Protein AF-A0A7S1RB64-F1 (afdb_monomer_lite)

Secondary structure (DSSP, 8-state):
--S----------SEETTTHHHHHHHTT----HHHHHHHHHHHHHHHHHHHHTTEE-S--SGGGEEES-SS--SS--EEE--GGG-EETTS---S-S-TTTS-HHHHHH----HHHHHHHHHHHHHHHHHSS-TTTTT--SHHHHHHHHHH------SS-HHHHHHHHHHT-SSTTTSPPHHHHHTSHHHHHTS-S-----HHHHHHHHGGGGS-HHHHHHHHHHHHHS-GGG-HHHHHHHHHH-SS-SSEEEHHHHHHHHTTTS-HHHHHHHHHHHTTTTSEEEHHHHHHHHHTT-TTTHHHHHHHHHHHH-TT--SSB-HHHHHHHHTSHHHHHHH-S--HHHHHHHH-TTSSS-B-HHHHHHHHTT---TT--SS-SSSHHHHHHHHSTT--TT-EEEEEETTTTEEEEEEEEEEETTTTEEEETTSTT-EEETTHHHHSEE-----THHHHTTT--TT---------------

pLDDT: mean 72.36, std 19.31, range [27.36, 98.5]

Organism: Alexandrium catenella (NCBI:txid2925)

InterPro domains:
  IPR000719 Protein kinase domain [PF00069] (3-190)
  IPR000719 Protein kinase domain [PS50011] (1-190)
  IPR000719 Protein kinase domain [SM00220] (1-190)
  IPR002048 EF-hand domain [PS50222] (232-267)
  IPR002048 EF-hand domain [SM00054] (236-264)
  IPR002048 EF-hand domain [SM00054] (304-332)
  IPR002048 EF-hand domain [SM00054] (342-370)
  IPR008271 Serine/threonine-protein kinase, active site [PS00108] (55-67)
  IPR011009 Protein kinase-like domain superfamily [SSF56112] (4-198)
  IPR011992 EF-hand domain pair [SSF47473] (233-368)
  IPR018247 EF-Hand 1, calcium-binding site [PS00018] (245-257)
  IPR050205 Calcium-dependent Serine/Threonine Protein Kinases [PTHR24349] (4-327)

Foldseek 3Di:
DVPDDDDDDQDADQAWQLCLVVLLVVVVHDDDLLLLLLALLLVLVQLVVQVVVQKAQQADARNQKGFRDNPCSVRTDIDGHDSVQMDGQPDQHALDYDQLLAALCCVVPVDDDSLSSLQSSLQRSVCSQPVDRQQPPPDDDSVSSNCCLQPPDGDLPGHDPQNSVLSSLSSDNDSVSRDHSVVSCVGCSNVVSVVPDPPPPVLLLVLLLVPVPWDLQLLLLLLLLLVPDPCVVVVVLVVVVPLQPVVPPQKHFLVSLCVSCPVVDDPVSSVSVQCSQVPPPRMGGNSSSRSSVCVSPVVCVLVSLVVSQCVLPVPNPQWHALVSLVVSCPRPSNCVRPPPDRSQVVLCQLCVVPPRIHHSVSSVCVRVVDDPPPPPDDDPPPPLVVLVVVVVPADFFAWKWFQDPVVRDTDIWTWHDADSVQSWTDTPVHPPDTQHDCNCVPTIGHPPPPCCVVCVVPDDPPPPDDDDDDDDDDDDD

Structure (mmCIF, N/CA/C/O backbone):
data_AF-A0A7S1RB64-F1
#
_entry.id   AF-A0A7S1RB64-F1
#
loop_
_atom_site.group_PDB
_atom_site.id
_atom_site.type_symbol
_atom_site.label_atom_id
_atom_site.label_alt_id
_atom_site.label_comp_id
_atom_site.label_asym_id
_atom_site.label_entity_id
_atom_site.label_seq_id
_atom_site.pdbx_PDB_ins_code
_atom_site.Cartn_x
_atom_site.Cartn_y
_atom_site.Cartn_z
_atom_site.occupancy
_atom_site.B_iso_or_equiv
_atom_site.auth_seq_id
_atom_site.auth_comp_id
_atom_site.auth_asym_id
_atom_site.auth_atom_id
_atom_site.pdbx_PDB_model_num
ATOM 1 N N . ASP A 1 1 ? -18.922 18.097 -12.852 1.00 73.56 1 ASP A N 1
ATOM 2 C CA . ASP A 1 1 ? -19.279 18.806 -14.107 1.00 73.56 1 ASP A CA 1
ATOM 3 C C . ASP A 1 1 ? -19.376 17.766 -15.233 1.00 73.56 1 ASP A C 1
ATOM 5 O O . ASP A 1 1 ? -19.270 16.587 -14.923 1.00 73.56 1 ASP A O 1
ATOM 9 N N . MET A 1 2 ? -19.643 18.146 -16.491 1.00 83.44 2 MET A N 1
ATOM 10 C CA . MET A 1 2 ? -19.752 17.189 -17.617 1.00 83.44 2 MET A CA 1
ATOM 11 C C . MET A 1 2 ? -18.430 16.954 -18.371 1.00 83.44 2 MET A C 1
ATOM 13 O O . MET A 1 2 ? -18.419 16.225 -19.357 1.00 83.44 2 MET A O 1
ATOM 17 N N . THR A 1 3 ? -17.330 17.592 -17.962 1.00 92.38 3 THR A N 1
ATOM 18 C CA . THR A 1 3 ? -16.048 17.557 -18.693 1.00 92.38 3 THR A CA 1
ATOM 19 C C . THR A 1 3 ? -14.983 16.711 -18.012 1.00 92.38 3 THR A C 1
ATOM 21 O O . THR A 1 3 ? -13.950 16.452 -18.621 1.00 92.38 3 THR A O 1
ATOM 24 N N . ASN A 1 4 ? -15.211 16.295 -16.767 1.00 90.31 4 ASN A N 1
ATOM 25 C CA . ASN A 1 4 ? -14.244 15.547 -15.979 1.00 90.31 4 ASN A CA 1
ATOM 26 C C . ASN A 1 4 ? -14.760 14.147 -15.639 1.00 90.31 4 ASN A C 1
ATOM 28 O O . ASN A 1 4 ? -15.948 13.944 -15.382 1.00 90.31 4 ASN A O 1
ATOM 32 N N . ILE A 1 5 ? -13.833 13.192 -15.600 1.00 89.75 5 ILE A N 1
ATOM 33 C CA . ILE A 1 5 ? -14.056 11.866 -15.027 1.00 89.75 5 ILE A CA 1
ATOM 34 C C . ILE A 1 5 ? -13.531 11.908 -13.594 1.00 89.75 5 ILE A C 1
ATOM 36 O O . ILE A 1 5 ? -12.399 12.323 -13.357 1.00 89.75 5 ILE A O 1
ATOM 40 N N . TYR A 1 6 ? -14.360 11.483 -12.644 1.00 87.75 6 TYR A N 1
ATOM 41 C CA . TYR A 1 6 ? -13.990 11.387 -11.236 1.00 87.75 6 TYR A CA 1
ATOM 42 C C . TYR A 1 6 ? -13.876 9.914 -10.871 1.00 87.75 6 TYR A C 1
ATOM 44 O O . TYR A 1 6 ? -14.859 9.178 -10.935 1.00 87.75 6 TYR A O 1
ATOM 52 N N . VAL A 1 7 ? -12.673 9.495 -10.493 1.00 83.81 7 VAL A N 1
ATOM 53 C CA . VAL A 1 7 ? -12.409 8.150 -9.983 1.00 83.81 7 VAL A CA 1
ATOM 54 C C . VAL A 1 7 ? -12.355 8.256 -8.461 1.00 83.81 7 VAL A C 1
ATOM 56 O O . VAL A 1 7 ? -11.484 8.931 -7.919 1.00 83.81 7 VAL A O 1
ATOM 59 N N . VAL A 1 8 ? -13.334 7.662 -7.776 1.00 86.31 8 VAL A N 1
ATOM 60 C CA . VAL A 1 8 ? -13.423 7.672 -6.308 1.00 86.31 8 VAL A CA 1
ATOM 61 C C . VAL A 1 8 ? -12.787 6.391 -5.784 1.00 86.31 8 VAL A C 1
ATOM 63 O O . VAL A 1 8 ? -13.225 5.299 -6.136 1.00 86.31 8 VAL A O 1
ATOM 66 N N . GLN A 1 9 ? -11.745 6.536 -4.971 1.00 76.75 9 GLN A N 1
ATOM 67 C CA . GLN A 1 9 ? -10.945 5.439 -4.430 1.00 76.75 9 GLN A CA 1
ATOM 68 C C . GLN A 1 9 ? -10.737 5.617 -2.929 1.00 76.75 9 GLN A C 1
ATOM 70 O O . GLN A 1 9 ? -10.956 6.698 -2.375 1.00 76.75 9 GLN A O 1
ATOM 75 N N . GLU A 1 10 ? -10.308 4.538 -2.286 1.00 79.50 10 GLU A N 1
ATOM 76 C CA . GLU A 1 10 ? -9.874 4.555 -0.897 1.00 79.50 10 GLU A CA 1
ATOM 77 C C . GLU A 1 10 ? -8.643 5.468 -0.721 1.00 79.50 10 GLU A C 1
ATOM 79 O O . GLU A 1 10 ? -7.725 5.431 -1.546 1.00 79.50 10 GLU A O 1
ATOM 84 N N . PRO A 1 11 ? -8.604 6.321 0.318 1.00 78.31 11 PRO A N 1
ATOM 85 C CA . PRO A 1 11 ? -7.446 7.161 0.583 1.00 78.31 11 PRO A CA 1
ATOM 86 C C . PRO A 1 11 ? -6.349 6.392 1.335 1.00 78.31 11 PRO A C 1
ATOM 88 O O . PRO A 1 11 ? -6.591 5.832 2.400 1.00 78.31 11 PRO A O 1
ATOM 91 N N . TYR A 1 12 ? -5.112 6.458 0.836 1.00 80.31 12 TYR A N 1
ATOM 92 C CA . TYR A 1 12 ? -3.930 5.899 1.504 1.00 80.31 12 TYR A CA 1
ATOM 93 C C . TYR A 1 12 ? -3.059 7.018 2.086 1.00 80.31 12 TYR A C 1
ATOM 95 O O . TYR A 1 12 ? -2.577 7.893 1.362 1.00 80.31 12 TYR A O 1
ATOM 103 N N . PHE A 1 13 ? -2.863 7.017 3.406 1.00 77.69 13 PHE A N 1
ATOM 104 C CA . PHE A 1 13 ? -2.265 8.152 4.125 1.00 77.69 13 PHE A CA 1
ATOM 105 C C . PHE A 1 13 ? -0.775 7.981 4.444 1.00 77.69 13 PHE A C 1
ATOM 107 O O . PHE A 1 13 ? -0.118 8.953 4.823 1.00 77.69 13 PHE A O 1
ATOM 114 N N . GLY A 1 14 ? -0.221 6.776 4.277 1.00 75.38 14 GLY A N 1
ATOM 115 C CA . GLY A 1 14 ? 1.191 6.475 4.535 1.00 75.38 14 GLY A CA 1
ATOM 116 C C . GLY A 1 14 ? 2.158 7.093 3.521 1.00 75.38 14 GLY A C 1
ATOM 117 O O . GLY A 1 14 ? 3.355 7.209 3.793 1.00 75.38 14 GLY A O 1
ATOM 118 N N . GLY A 1 15 ? 1.641 7.583 2.391 1.00 87.50 15 GLY A N 1
ATOM 119 C CA . GLY A 1 15 ? 2.415 8.002 1.220 1.00 87.50 15 GLY A CA 1
ATOM 120 C C . GLY A 1 15 ? 2.948 6.809 0.429 1.00 87.50 15 GLY A C 1
ATOM 121 O O . GLY A 1 15 ? 2.570 5.678 0.698 1.00 87.50 15 GLY A O 1
ATOM 122 N N . ASP A 1 16 ? 3.802 7.065 -0.550 1.00 93.56 16 ASP A N 1
ATOM 123 C CA . ASP A 1 16 ? 4.340 6.039 -1.449 1.00 93.56 16 ASP A CA 1
ATOM 124 C C . ASP A 1 16 ? 5.645 5.393 -0.943 1.00 93.56 16 ASP A C 1
ATOM 126 O O . ASP A 1 16 ? 6.262 5.841 0.037 1.00 93.56 16 ASP A O 1
ATOM 130 N N . LEU A 1 17 ? 6.104 4.359 -1.655 1.00 95.62 17 LEU A N 1
ATOM 131 C CA . LEU A 1 17 ? 7.369 3.692 -1.355 1.00 95.62 17 LEU A CA 1
ATOM 132 C C . LEU A 1 17 ? 8.610 4.565 -1.579 1.00 95.62 17 LEU A C 1
ATOM 134 O O . LEU A 1 17 ? 9.651 4.268 -0.990 1.00 95.62 17 LEU A O 1
ATOM 138 N N . THR A 1 18 ? 8.527 5.670 -2.332 1.00 94.12 18 THR A N 1
ATOM 139 C CA . THR A 1 18 ? 9.660 6.595 -2.515 1.00 94.12 18 THR A CA 1
ATOM 140 C C . THR A 1 18 ? 10.057 7.226 -1.183 1.00 94.12 18 THR A C 1
ATOM 142 O O . THR A 1 18 ? 11.232 7.476 -0.925 1.00 94.12 18 THR A O 1
ATOM 145 N N . THR A 1 19 ? 9.079 7.448 -0.302 1.00 90.50 19 THR A N 1
ATOM 146 C CA . THR A 1 19 ? 9.299 8.034 1.028 1.00 90.50 19 THR A CA 1
ATOM 147 C C . THR A 1 19 ? 9.335 7.013 2.167 1.00 90.50 19 THR A C 1
ATOM 149 O O . THR A 1 19 ? 9.594 7.396 3.309 1.00 90.50 19 THR A O 1
ATOM 152 N N . ALA A 1 20 ? 9.106 5.725 1.887 1.00 90.56 20 ALA A N 1
ATOM 153 C CA . ALA A 1 20 ? 8.912 4.698 2.912 1.00 90.56 20 ALA A CA 1
ATOM 154 C C . ALA A 1 20 ? 10.121 4.518 3.837 1.00 90.56 20 ALA A C 1
ATOM 156 O O . ALA A 1 20 ? 9.962 4.524 5.054 1.00 90.56 20 ALA A O 1
ATOM 157 N N . VAL A 1 21 ? 11.328 4.403 3.275 1.00 90.12 21 VAL A N 1
ATOM 158 C CA . VAL A 1 21 ? 12.566 4.206 4.052 1.00 90.12 21 VAL A CA 1
ATOM 159 C C . VAL A 1 21 ? 12.823 5.395 4.982 1.00 90.12 21 VAL A C 1
ATOM 161 O O . VAL A 1 21 ? 13.084 5.215 6.170 1.00 90.12 21 VAL A O 1
ATOM 164 N N . GLN A 1 22 ? 12.683 6.618 4.464 1.00 88.19 22 GLN A N 1
ATOM 165 C CA . GLN A 1 22 ? 12.857 7.840 5.250 1.00 88.19 22 GLN A CA 1
ATOM 166 C C . GLN A 1 22 ? 11.842 7.920 6.397 1.00 88.19 22 GLN A C 1
ATOM 168 O O . GLN A 1 22 ? 12.218 8.183 7.538 1.00 88.19 22 GLN A O 1
ATOM 173 N N . LYS A 1 23 ? 10.564 7.645 6.118 1.00 85.69 23 LYS A N 1
ATOM 174 C CA . LYS A 1 23 ? 9.505 7.656 7.135 1.00 85.69 23 LYS A CA 1
ATOM 175 C C . LYS A 1 23 ? 9.677 6.557 8.180 1.00 85.69 23 LYS A C 1
ATOM 177 O O . LYS A 1 23 ? 9.428 6.802 9.357 1.00 85.69 23 LYS A O 1
ATOM 182 N N . ALA A 1 24 ? 10.152 5.378 7.783 1.00 85.19 24 ALA A N 1
ATOM 183 C CA . ALA A 1 24 ? 10.485 4.306 8.714 1.00 85.19 24 ALA A CA 1
ATOM 184 C C . ALA A 1 24 ? 11.595 4.746 9.684 1.00 85.19 24 ALA A C 1
ATOM 186 O O . ALA A 1 24 ? 11.446 4.583 10.894 1.00 85.19 24 ALA A O 1
ATOM 187 N N . TYR A 1 25 ? 12.656 5.397 9.191 1.00 83.06 25 TYR A N 1
ATOM 188 C CA . TYR A 1 25 ? 13.695 5.963 10.059 1.00 83.06 25 TYR A CA 1
ATOM 189 C C . TYR A 1 25 ? 13.168 7.064 10.987 1.00 83.06 25 TYR A C 1
ATOM 191 O O . TYR A 1 25 ? 13.517 7.084 12.167 1.00 83.06 25 TYR A O 1
ATOM 199 N N . GLU A 1 26 ? 12.310 7.960 10.493 1.00 81.31 26 GLU A N 1
ATOM 200 C CA . GLU A 1 26 ? 11.660 8.995 11.314 1.00 81.31 26 GLU A CA 1
ATOM 201 C C . GLU A 1 26 ? 10.774 8.396 12.414 1.00 81.31 26 GLU A C 1
ATOM 203 O O . GLU A 1 26 ? 10.690 8.949 13.512 1.00 81.31 26 GLU A O 1
ATOM 208 N N . ALA A 1 27 ? 10.166 7.242 12.144 1.00 75.19 27 ALA A N 1
ATOM 209 C CA . ALA A 1 27 ? 9.410 6.452 13.108 1.00 75.19 27 ALA A CA 1
ATOM 210 C C . ALA A 1 27 ? 10.297 5.598 14.040 1.00 75.19 27 ALA A C 1
ATOM 212 O O . ALA A 1 27 ? 9.771 4.886 14.894 1.00 75.19 27 ALA A O 1
ATOM 213 N N . GLY A 1 28 ? 11.627 5.669 13.916 1.00 76.19 28 GLY A N 1
ATOM 214 C CA . GLY A 1 28 ? 12.574 4.917 14.743 1.00 76.19 28 GLY A CA 1
ATOM 215 C C . GLY A 1 28 ? 12.709 3.438 14.369 1.00 76.19 28 GLY A C 1
ATOM 216 O O . GLY A 1 28 ? 13.225 2.656 15.166 1.00 76.19 28 GLY A O 1
ATOM 217 N N . ILE A 1 29 ? 12.258 3.043 13.176 1.00 81.56 29 ILE A N 1
ATOM 218 C CA . ILE A 1 29 ? 12.327 1.664 12.691 1.00 81.56 29 ILE A CA 1
ATOM 219 C C . ILE A 1 29 ? 13.710 1.367 12.125 1.00 81.56 29 ILE A C 1
ATOM 221 O O . ILE A 1 29 ? 14.287 2.143 11.358 1.00 81.56 29 ILE A O 1
ATOM 225 N N . HIS A 1 30 ? 14.229 0.194 12.473 1.00 79.69 30 HIS A N 1
ATOM 226 C CA . HIS A 1 30 ? 15.447 -0.326 11.880 1.00 79.69 30 HIS A CA 1
ATOM 227 C C . HIS A 1 30 ? 15.141 -0.969 10.521 1.00 79.69 30 HIS A C 1
ATOM 229 O O . HIS A 1 30 ? 14.706 -2.116 10.445 1.00 79.69 30 HIS A O 1
ATOM 235 N N . VAL A 1 31 ? 15.378 -0.222 9.442 1.00 86.50 31 VAL A N 1
ATOM 236 C CA . VAL A 1 31 ? 15.199 -0.705 8.066 1.00 86.50 31 VAL A CA 1
ATOM 237 C C . VAL A 1 31 ? 16.251 -1.774 7.746 1.00 86.50 31 VAL A C 1
ATOM 239 O O . VAL A 1 31 ? 17.441 -1.478 7.629 1.00 86.50 31 VAL A O 1
ATOM 242 N N . ASN A 1 32 ? 15.806 -3.022 7.610 1.00 88.38 32 ASN A N 1
ATOM 243 C CA . ASN A 1 32 ? 16.623 -4.192 7.287 1.00 88.38 32 ASN A CA 1
ATOM 244 C C . ASN A 1 32 ? 15.988 -5.023 6.154 1.00 88.38 32 ASN A C 1
ATOM 246 O O . ASN A 1 32 ? 14.967 -4.650 5.577 1.00 88.38 32 ASN A O 1
ATOM 250 N N . GLU A 1 33 ? 16.625 -6.138 5.797 1.00 91.38 33 GLU A N 1
ATOM 251 C CA . GLU A 1 33 ? 16.133 -7.027 4.738 1.00 91.38 33 GLU A CA 1
ATOM 252 C C . GLU A 1 33 ? 14.781 -7.677 5.052 1.00 91.38 33 GLU A C 1
ATOM 254 O O . GLU A 1 33 ? 13.936 -7.640 4.161 1.00 91.38 33 GLU A O 1
ATOM 259 N N . PRO A 1 34 ? 14.507 -8.164 6.279 1.00 87.94 34 PRO A N 1
ATOM 260 C CA . PRO A 1 34 ? 13.169 -8.618 6.657 1.00 87.94 34 PRO A CA 1
ATOM 261 C C . PRO A 1 34 ? 12.078 -7.559 6.449 1.00 87.94 34 PRO A C 1
ATOM 263 O O . PRO A 1 34 ? 11.034 -7.853 5.870 1.00 87.94 34 PRO A O 1
ATOM 266 N N . TRP A 1 35 ? 12.329 -6.308 6.847 1.00 89.25 35 TRP A N 1
ATOM 267 C CA . TRP A 1 35 ? 11.385 -5.206 6.639 1.00 89.25 35 TRP A CA 1
ATOM 268 C C . TRP A 1 35 ? 11.108 -4.962 5.148 1.00 89.25 35 TRP A C 1
ATOM 270 O O . TRP A 1 35 ? 9.956 -4.849 4.726 1.00 89.25 35 TRP A O 1
ATOM 280 N N . LEU A 1 36 ? 12.163 -4.946 4.327 1.00 93.69 36 LEU A N 1
ATOM 281 C CA . LEU A 1 36 ? 12.039 -4.827 2.873 1.00 93.69 36 LEU A CA 1
ATOM 282 C C . LEU A 1 36 ? 11.281 -6.024 2.278 1.00 93.69 36 LEU A C 1
ATOM 284 O O . LEU A 1 36 ? 10.400 -5.840 1.440 1.00 93.69 36 LEU A O 1
ATOM 288 N N . ALA A 1 37 ? 11.592 -7.242 2.723 1.00 92.56 37 ALA A N 1
ATOM 289 C CA . ALA A 1 37 ? 10.951 -8.466 2.264 1.00 92.56 37 ALA A CA 1
ATOM 290 C C . ALA A 1 37 ? 9.444 -8.447 2.546 1.00 92.56 37 ALA A C 1
ATOM 292 O O . ALA A 1 37 ? 8.664 -8.780 1.659 1.00 92.56 37 ALA A O 1
ATOM 293 N N . GLN A 1 38 ? 9.016 -7.988 3.725 1.00 87.94 38 GLN A N 1
ATOM 294 C CA . GLN A 1 38 ? 7.598 -7.896 4.095 1.00 87.94 38 GLN A CA 1
ATOM 295 C C . GLN A 1 38 ? 6.803 -6.935 3.199 1.00 87.94 38 GLN A C 1
ATOM 297 O O . GLN A 1 38 ? 5.662 -7.231 2.835 1.00 87.94 38 GLN A O 1
ATOM 302 N N . ILE A 1 39 ? 7.397 -5.808 2.800 1.00 93.12 39 ILE A N 1
ATOM 303 C CA . ILE A 1 39 ? 6.790 -4.878 1.834 1.00 93.12 39 ILE A CA 1
ATOM 304 C C . ILE A 1 39 ? 6.709 -5.527 0.455 1.00 93.12 39 ILE A C 1
ATOM 306 O O . ILE A 1 39 ? 5.647 -5.591 -0.164 1.00 93.12 39 ILE A O 1
ATOM 310 N N . MET A 1 40 ? 7.841 -6.030 -0.032 1.00 96.75 40 MET A N 1
ATOM 311 C CA . MET A 1 40 ? 7.948 -6.517 -1.404 1.00 96.75 40 MET A CA 1
ATOM 312 C C . MET A 1 40 ? 7.163 -7.809 -1.623 1.00 96.75 40 MET A C 1
ATOM 314 O O . MET A 1 40 ? 6.659 -8.033 -2.720 1.00 96.75 40 MET A O 1
ATOM 318 N N . LEU A 1 41 ? 6.963 -8.611 -0.576 1.00 92.62 41 LEU A N 1
ATOM 319 C CA . LEU A 1 41 ? 6.088 -9.776 -0.603 1.00 92.62 41 LEU A CA 1
ATOM 320 C C . LEU A 1 41 ? 4.629 -9.386 -0.879 1.00 92.62 41 LEU A C 1
ATOM 322 O O . LEU A 1 41 ? 3.961 -10.064 -1.654 1.00 92.62 41 LEU A O 1
ATOM 326 N N . GLN A 1 42 ? 4.131 -8.296 -0.286 1.00 90.94 42 GLN A N 1
ATOM 327 C CA . GLN A 1 42 ? 2.775 -7.799 -0.553 1.00 90.94 42 GLN A CA 1
ATOM 328 C C . GLN A 1 42 ? 2.640 -7.313 -2.002 1.00 90.94 42 GLN A C 1
ATOM 330 O O . GLN A 1 42 ? 1.682 -7.680 -2.682 1.00 90.94 42 GLN A O 1
ATOM 335 N N . VAL A 1 43 ? 3.636 -6.572 -2.506 1.00 95.19 43 VAL A N 1
ATOM 336 C CA . VAL A 1 43 ? 3.684 -6.138 -3.915 1.00 95.19 43 VAL A CA 1
ATOM 337 C C . VAL A 1 43 ? 3.663 -7.345 -4.853 1.00 95.19 43 VAL A C 1
ATOM 339 O O . VAL A 1 43 ? 2.835 -7.410 -5.759 1.00 95.19 43 VAL A O 1
ATOM 342 N N . LEU A 1 44 ? 4.518 -8.341 -4.608 1.00 95.12 44 LEU A N 1
ATOM 343 C CA . LEU A 1 44 ? 4.584 -9.562 -5.411 1.00 95.12 44 LEU A CA 1
ATOM 344 C C . LEU A 1 44 ? 3.280 -10.363 -5.353 1.00 95.12 44 LEU A C 1
ATOM 346 O O . LEU A 1 44 ? 2.842 -10.853 -6.386 1.00 95.12 44 LEU A O 1
ATOM 350 N N . LYS A 1 45 ? 2.624 -10.469 -4.190 1.00 86.75 45 LYS A N 1
ATOM 351 C CA . LYS A 1 45 ? 1.304 -11.113 -4.067 1.00 86.75 45 LYS A CA 1
ATOM 352 C C . LYS A 1 45 ? 0.237 -10.378 -4.882 1.00 86.75 45 LYS A C 1
ATOM 354 O O . LYS A 1 45 ? -0.528 -11.025 -5.596 1.00 86.75 45 LYS A O 1
ATOM 359 N N . GLY A 1 46 ? 0.215 -9.045 -4.826 1.00 83.88 46 GLY A N 1
ATOM 360 C CA . GLY A 1 46 ? -0.684 -8.223 -5.638 1.00 83.88 46 GLY A CA 1
ATOM 361 C C . GLY A 1 46 ? -0.459 -8.434 -7.137 1.00 83.88 46 GLY A C 1
ATOM 362 O O . GLY A 1 46 ? -1.404 -8.676 -7.880 1.00 83.88 46 GLY A O 1
ATOM 363 N N . VAL A 1 47 ? 0.799 -8.439 -7.580 1.00 91.81 47 VAL A N 1
ATOM 364 C CA . VAL A 1 47 ? 1.146 -8.648 -8.994 1.00 91.81 47 VAL A CA 1
ATOM 365 C C . VAL A 1 47 ? 0.902 -10.093 -9.437 1.00 91.81 47 VAL A C 1
ATOM 367 O O . VAL A 1 47 ? 0.421 -10.310 -10.544 1.00 91.81 47 VAL A O 1
ATOM 370 N N . ALA A 1 48 ? 1.135 -11.087 -8.576 1.00 88.19 48 ALA A N 1
ATOM 371 C CA . ALA A 1 48 ? 0.784 -12.481 -8.853 1.00 88.19 48 ALA A CA 1
ATOM 372 C C . ALA A 1 48 ? -0.719 -12.638 -9.114 1.00 88.19 48 ALA A C 1
ATOM 374 O O . ALA A 1 48 ? -1.111 -13.360 -10.030 1.00 88.19 48 ALA A O 1
ATOM 375 N N . TYR A 1 49 ? -1.553 -11.934 -8.343 1.00 87.06 49 TYR A N 1
ATOM 376 C CA . TYR A 1 49 ? -2.993 -11.898 -8.570 1.00 87.06 49 TYR A CA 1
ATOM 377 C C . TYR A 1 49 ? -3.342 -11.281 -9.932 1.00 87.06 49 TYR A C 1
ATOM 379 O O . TYR A 1 49 ? -4.155 -11.852 -10.656 1.00 87.06 49 TYR A O 1
ATOM 387 N N . LEU A 1 50 ? -2.710 -10.163 -10.315 1.00 83.56 50 LEU A N 1
ATOM 388 C CA . LEU A 1 50 ? -2.915 -9.556 -11.639 1.00 83.56 50 LEU A CA 1
ATOM 389 C C . LEU A 1 50 ? -2.526 -10.521 -12.761 1.00 83.56 50 LEU A C 1
ATOM 391 O O . LEU A 1 50 ? -3.325 -10.780 -13.658 1.00 83.56 50 LEU A O 1
ATOM 395 N N . HIS A 1 51 ? -1.334 -11.115 -12.668 1.00 88.69 51 HIS A N 1
ATOM 396 C CA . HIS A 1 51 ? -0.826 -12.038 -13.682 1.00 88.69 51 HIS A CA 1
ATOM 397 C C . HIS A 1 51 ? -1.686 -13.296 -13.802 1.00 88.69 51 HIS A C 1
ATOM 399 O O . HIS A 1 51 ? -1.863 -13.805 -14.903 1.00 88.69 51 HIS A O 1
ATOM 405 N N . GLY A 1 52 ? -2.250 -13.784 -12.694 1.00 81.81 52 GLY A N 1
ATOM 406 C CA . GLY A 1 52 ? -3.202 -14.898 -12.692 1.00 81.81 52 GLY A CA 1
ATOM 407 C C . GLY A 1 52 ? -4.555 -14.573 -13.338 1.00 81.81 52 GLY A C 1
ATOM 408 O O . GLY A 1 52 ? -5.307 -15.493 -13.645 1.00 81.81 52 GLY A O 1
ATOM 409 N N . ASN A 1 53 ? -4.855 -13.290 -13.555 1.00 84.19 53 ASN A N 1
ATOM 410 C CA . ASN A 1 53 ? -6.024 -12.801 -14.289 1.00 84.19 53 ASN A CA 1
ATOM 411 C C . ASN A 1 53 ? -5.641 -12.248 -15.676 1.00 84.19 53 ASN A C 1
ATOM 413 O O . ASN A 1 53 ? -6.379 -11.438 -16.228 1.00 84.19 53 ASN A O 1
ATOM 417 N N . ASP A 1 54 ? -4.487 -12.653 -16.218 1.00 85.88 54 ASP A N 1
ATOM 418 C CA . ASP A 1 54 ? -3.971 -12.229 -17.527 1.00 85.88 54 ASP A CA 1
ATOM 419 C C . ASP A 1 54 ? -3.786 -10.702 -17.677 1.00 85.88 54 ASP A C 1
ATOM 421 O O . ASP A 1 54 ? -3.817 -10.169 -18.790 1.00 85.88 54 ASP A O 1
ATOM 425 N N . ILE A 1 55 ? -3.558 -9.989 -16.564 1.00 85.44 55 ILE A N 1
ATOM 426 C CA . ILE A 1 55 ? -3.343 -8.532 -16.515 1.00 85.44 55 ILE A CA 1
ATOM 427 C C . ILE A 1 55 ? -1.899 -8.221 -16.114 1.00 85.44 55 ILE A C 1
ATOM 429 O O . ILE A 1 55 ? -1.400 -8.735 -15.116 1.00 85.44 55 ILE A O 1
ATOM 433 N N . MET A 1 56 ? -1.233 -7.340 -16.861 1.00 90.50 56 MET A N 1
ATOM 434 C CA . MET A 1 56 ? 0.056 -6.725 -16.508 1.00 90.50 56 MET A CA 1
ATOM 435 C C . MET A 1 56 ? -0.169 -5.307 -15.995 1.00 90.50 56 MET A C 1
ATOM 437 O O . MET A 1 56 ? -1.083 -4.625 -16.458 1.00 90.50 56 MET A O 1
ATOM 441 N N . HIS A 1 57 ? 0.686 -4.838 -15.088 1.00 94.31 57 HIS A N 1
ATOM 442 C CA . HIS A 1 57 ? 0.605 -3.469 -14.581 1.00 94.31 57 HIS A CA 1
ATOM 443 C C . HIS A 1 57 ? 1.286 -2.453 -15.513 1.00 94.31 57 HIS A C 1
ATOM 445 O O . HIS A 1 57 ? 0.765 -1.357 -15.708 1.00 94.31 57 HIS A O 1
ATOM 451 N N . CYS A 1 58 ? 2.442 -2.800 -16.093 1.00 94.06 58 CYS A N 1
ATOM 452 C CA . CYS A 1 58 ? 3.212 -2.002 -17.068 1.00 94.06 58 CYS A CA 1
ATOM 453 C C . CYS A 1 58 ? 3.813 -0.673 -16.554 1.00 94.06 58 CYS A C 1
ATOM 455 O O . CYS A 1 58 ? 4.528 0.007 -17.287 1.00 94.06 58 CYS A O 1
ATOM 457 N N . ASP A 1 59 ? 3.546 -0.272 -15.310 1.00 95.38 59 ASP A N 1
ATOM 458 C CA . ASP A 1 59 ? 4.174 0.913 -14.695 1.00 95.38 59 ASP A CA 1
ATOM 459 C C . ASP A 1 59 ? 4.441 0.741 -13.193 1.00 95.38 59 ASP A C 1
ATOM 461 O O . ASP A 1 59 ? 4.090 1.589 -12.375 1.00 95.38 59 ASP A O 1
ATOM 465 N N . LEU A 1 60 ? 5.004 -0.403 -12.795 1.00 97.69 60 LEU A N 1
ATOM 466 C CA . LEU A 1 60 ? 5.401 -0.619 -11.400 1.00 97.69 60 LEU A CA 1
ATOM 467 C C . LEU A 1 60 ? 6.639 0.214 -11.059 1.00 97.69 60 LEU A C 1
ATOM 469 O O . LEU A 1 60 ? 7.666 0.142 -11.731 1.00 97.69 60 LEU A O 1
ATOM 473 N N . LYS A 1 61 ? 6.522 1.002 -9.995 1.00 96.94 61 LYS A N 1
ATOM 474 C CA . LYS A 1 61 ? 7.557 1.881 -9.445 1.00 96.94 61 LYS A CA 1
ATOM 475 C C . LYS A 1 61 ? 7.150 2.284 -8.035 1.00 96.94 61 LYS A C 1
ATOM 477 O O . LYS A 1 61 ? 5.979 2.175 -7.674 1.00 96.94 61 LYS A O 1
ATOM 482 N N . GLU A 1 62 ? 8.086 2.798 -7.252 1.00 96.94 62 GLU A N 1
ATOM 483 C CA . GLU A 1 62 ? 7.849 3.186 -5.863 1.00 96.94 62 GLU A CA 1
ATOM 484 C C . GLU A 1 62 ? 6.683 4.186 -5.700 1.00 96.94 62 GLU A C 1
ATOM 486 O O . GLU A 1 62 ? 5.867 3.961 -4.808 1.00 96.94 62 GLU A O 1
ATOM 491 N N . PRO A 1 63 ? 6.510 5.209 -6.571 1.00 96.81 63 PRO A N 1
ATOM 492 C CA . PRO A 1 63 ? 5.337 6.093 -6.532 1.00 96.81 63 PRO A CA 1
ATOM 493 C C . PRO A 1 63 ? 3.978 5.404 -6.738 1.00 96.81 63 PRO A C 1
ATOM 495 O O . PRO A 1 63 ? 2.960 5.933 -6.302 1.00 96.81 63 PRO A O 1
ATOM 498 N N . ASN A 1 64 ? 3.953 4.239 -7.395 1.00 97.62 64 ASN A N 1
ATOM 499 C CA . ASN A 1 64 ? 2.730 3.493 -7.711 1.00 97.62 64 ASN A CA 1
ATOM 500 C C . ASN A 1 64 ? 2.439 2.388 -6.682 1.00 97.62 64 ASN A C 1
ATOM 502 O O . ASN A 1 64 ? 1.604 1.512 -6.906 1.00 97.62 64 ASN A O 1
ATOM 506 N N . VAL A 1 65 ? 3.113 2.423 -5.531 1.00 96.56 65 VAL A N 1
ATOM 507 C CA . VAL A 1 65 ? 2.816 1.561 -4.390 1.00 96.56 65 VAL A CA 1
ATOM 508 C C . VAL A 1 65 ? 2.639 2.432 -3.155 1.00 96.56 65 VAL A C 1
ATOM 510 O O . VAL A 1 65 ? 3.579 3.066 -2.676 1.00 96.56 65 VAL A O 1
ATOM 513 N N . MET A 1 66 ? 1.415 2.459 -2.642 1.00 90.56 66 MET A N 1
ATOM 514 C CA . MET A 1 66 ? 1.011 3.279 -1.507 1.00 90.56 66 MET A CA 1
ATOM 515 C C . MET A 1 66 ? 1.073 2.489 -0.211 1.00 90.56 66 MET A C 1
ATOM 517 O O . MET A 1 66 ? 0.655 1.340 -0.158 1.00 90.56 66 MET A O 1
ATOM 521 N N . ILE A 1 67 ? 1.520 3.133 0.857 1.00 86.12 67 ILE A N 1
ATOM 522 C CA . ILE A 1 67 ? 1.398 2.645 2.224 1.00 86.12 67 ILE A CA 1
ATOM 523 C C . ILE A 1 67 ? 0.035 3.084 2.763 1.00 86.12 67 ILE A C 1
ATOM 525 O O . ILE A 1 67 ? -0.313 4.270 2.715 1.00 86.12 67 ILE A O 1
ATOM 529 N N . THR A 1 68 ? -0.742 2.139 3.288 1.00 77.38 68 THR A N 1
ATOM 530 C CA . THR A 1 68 ? -2.147 2.383 3.653 1.00 77.38 68 THR A CA 1
ATOM 531 C C . THR A 1 68 ? -2.286 3.373 4.814 1.00 77.38 68 THR A C 1
ATOM 533 O O . THR A 1 68 ? -3.118 4.281 4.760 1.00 77.38 68 THR A O 1
ATOM 536 N N . GLY A 1 69 ? -1.419 3.275 5.828 1.00 70.25 69 GLY A N 1
ATOM 537 C CA . GLY A 1 69 ? -1.482 4.073 7.056 1.00 70.25 69 GLY A CA 1
ATOM 538 C C . GLY A 1 69 ? -0.138 4.629 7.534 1.00 70.25 69 GLY A C 1
ATOM 539 O O . GLY A 1 69 ? 0.915 4.358 6.971 1.00 70.25 69 GLY A O 1
ATOM 540 N N . VAL A 1 70 ? -0.173 5.430 8.604 1.00 66.62 70 VAL A N 1
ATOM 541 C CA . VAL A 1 70 ? 1.006 6.139 9.156 1.00 66.62 70 VAL A CA 1
ATOM 542 C C . VAL A 1 70 ? 1.500 5.590 10.498 1.00 66.62 70 VAL A C 1
ATOM 544 O O . VAL A 1 70 ? 2.380 6.191 11.112 1.00 66.62 70 VAL A O 1
ATOM 547 N N . THR A 1 71 ? 0.919 4.498 10.999 1.00 51.91 71 THR A N 1
ATOM 548 C CA . THR A 1 71 ? 1.119 4.060 12.394 1.00 51.91 71 THR A CA 1
ATOM 549 C C . THR A 1 71 ? 1.873 2.757 12.554 1.00 51.91 71 THR A C 1
ATOM 551 O O . THR A 1 71 ? 2.559 2.612 13.560 1.00 51.91 71 THR A O 1
ATOM 554 N N . ASN A 1 72 ? 1.768 1.821 11.607 1.00 67.19 72 ASN A N 1
ATOM 555 C CA . ASN A 1 72 ? 2.517 0.568 11.668 1.00 67.19 72 ASN A CA 1
ATOM 556 C C . ASN A 1 72 ? 3.687 0.595 10.680 1.00 67.19 72 ASN A C 1
ATOM 558 O O . ASN A 1 72 ? 3.595 0.080 9.572 1.00 67.19 72 ASN A O 1
ATOM 562 N N . TRP A 1 73 ? 4.791 1.223 11.089 1.00 76.94 73 TRP A N 1
ATOM 563 C CA . TRP A 1 73 ? 6.026 1.240 10.300 1.00 76.94 73 TRP A CA 1
ATOM 564 C C . TRP A 1 73 ? 6.900 -0.002 10.518 1.00 76.94 73 TRP A C 1
ATOM 566 O O . TRP A 1 73 ? 7.839 -0.202 9.751 1.00 76.94 73 TRP A O 1
ATOM 576 N N . HIS A 1 74 ? 6.594 -0.844 11.513 1.00 72.44 74 HIS A N 1
ATOM 577 C CA . HIS A 1 74 ? 7.245 -2.147 11.689 1.00 72.44 74 HIS A CA 1
ATOM 578 C C . HIS A 1 74 ? 6.819 -3.128 10.595 1.00 72.44 74 HIS A C 1
ATOM 580 O O . HIS A 1 74 ? 7.666 -3.819 10.037 1.00 72.44 74 HIS A O 1
ATOM 586 N N . ARG A 1 75 ? 5.523 -3.138 10.262 1.00 73.69 75 ARG A N 1
ATOM 587 C CA . ARG A 1 75 ? 4.919 -3.945 9.197 1.00 73.69 75 ARG A CA 1
ATOM 588 C C . ARG A 1 75 ? 4.000 -3.077 8.334 1.00 73.69 75 ARG A C 1
ATOM 590 O O . ARG A 1 75 ? 2.777 -3.166 8.456 1.00 73.69 75 ARG A O 1
ATOM 597 N N . PRO A 1 76 ? 4.561 -2.196 7.491 1.00 79.31 76 PRO A N 1
ATOM 598 C CA . PRO A 1 76 ? 3.748 -1.324 6.662 1.00 79.31 76 PRO A CA 1
ATOM 599 C C . PRO A 1 76 ? 2.939 -2.153 5.664 1.00 79.31 76 PRO A C 1
ATOM 601 O O . PRO A 1 76 ? 3.474 -2.984 4.926 1.00 79.31 76 PRO A O 1
ATOM 604 N N . GLN A 1 77 ? 1.635 -1.904 5.650 1.00 82.44 77 GLN A N 1
ATOM 605 C CA . GLN A 1 77 ? 0.732 -2.445 4.646 1.00 82.44 77 GLN A CA 1
ATOM 606 C C . GLN A 1 77 ? 0.811 -1.612 3.379 1.00 82.44 77 GLN A C 1
ATOM 608 O O . GLN A 1 77 ? 0.807 -0.378 3.449 1.00 82.44 77 GLN A O 1
ATOM 613 N N . VAL A 1 78 ? 0.877 -2.284 2.232 1.00 87.00 78 VAL A N 1
ATOM 614 C CA . VAL A 1 78 ? 1.060 -1.622 0.942 1.00 87.00 78 VAL A CA 1
ATOM 615 C C . VAL A 1 78 ? 0.049 -2.073 -0.101 1.00 87.00 78 VAL A C 1
ATOM 617 O O . VAL A 1 78 ? -0.354 -3.232 -0.146 1.00 87.00 78 VAL A O 1
ATOM 620 N N . VAL A 1 79 ? -0.335 -1.141 -0.968 1.00 84.50 79 VAL A N 1
ATOM 621 C CA . VAL A 1 79 ? -1.305 -1.334 -2.046 1.00 84.50 79 VAL A CA 1
ATOM 622 C C . VAL A 1 79 ? -0.714 -0.814 -3.350 1.00 84.50 79 VAL A C 1
ATOM 624 O O . VAL A 1 79 ? -0.233 0.316 -3.419 1.00 84.50 79 VAL A O 1
ATOM 627 N N . VAL A 1 80 ? -0.757 -1.641 -4.395 1.00 90.75 80 VAL A N 1
ATOM 628 C CA . VAL A 1 80 ? -0.394 -1.237 -5.760 1.00 90.75 80 VAL A CA 1
ATOM 629 C C . VAL A 1 80 ? -1.523 -0.385 -6.341 1.00 90.75 80 VAL A C 1
ATOM 631 O O . VAL A 1 80 ? -2.693 -0.764 -6.262 1.00 90.75 80 VAL A O 1
ATOM 634 N N . ILE A 1 81 ? -1.172 0.761 -6.916 1.00 90.19 81 ILE A N 1
ATOM 635 C CA . ILE A 1 81 ? -2.103 1.733 -7.493 1.00 90.19 81 ILE A CA 1
ATOM 636 C C . ILE A 1 81 ? -1.694 2.105 -8.923 1.00 90.19 81 ILE A C 1
ATOM 638 O O . ILE A 1 81 ? -0.620 1.745 -9.383 1.00 90.19 81 ILE A O 1
ATOM 642 N N . ASP A 1 82 ? -2.532 2.913 -9.574 1.00 88.44 82 ASP A N 1
ATOM 643 C CA . ASP A 1 82 ? -2.299 3.479 -10.909 1.00 88.44 82 ASP A CA 1
ATOM 644 C C . ASP A 1 82 ? -2.217 2.440 -12.041 1.00 88.44 82 ASP A C 1
ATOM 646 O O . ASP A 1 82 ? -1.202 2.223 -12.699 1.00 88.44 82 ASP A O 1
ATOM 650 N N . PHE A 1 83 ? -3.378 1.852 -12.325 1.00 88.38 83 PHE A N 1
ATOM 651 C CA . PHE A 1 83 ? -3.598 0.919 -13.429 1.00 88.38 83 PHE A CA 1
ATOM 652 C C . PHE A 1 83 ? -3.810 1.622 -14.783 1.00 88.38 83 PHE A C 1
ATOM 654 O O . PHE A 1 83 ? -4.369 1.027 -15.702 1.00 88.38 83 PHE A O 1
ATOM 661 N N . GLY A 1 84 ? -3.407 2.891 -14.934 1.00 85.38 84 GLY A N 1
ATOM 662 C CA . GLY A 1 84 ? -3.638 3.667 -16.160 1.00 85.38 84 GLY A CA 1
ATOM 663 C C . GLY A 1 84 ? -2.940 3.105 -17.405 1.00 85.38 84 GLY A C 1
ATOM 664 O O . GLY A 1 84 ? -3.373 3.373 -18.525 1.00 85.38 84 GLY A O 1
ATOM 665 N N . LEU A 1 85 ? -1.885 2.310 -17.206 1.00 83.75 85 LEU A N 1
ATOM 666 C CA . LEU A 1 85 ? -1.146 1.595 -18.253 1.00 83.75 85 LEU A CA 1
ATOM 667 C C . LEU A 1 85 ? -1.333 0.071 -18.190 1.00 83.75 85 LEU A C 1
ATOM 669 O O . LEU A 1 85 ? -0.716 -0.650 -18.979 1.00 83.75 85 LEU A O 1
ATOM 673 N N . ALA A 1 86 ? -2.179 -0.418 -17.277 1.00 84.75 86 ALA A N 1
ATOM 674 C CA . ALA A 1 86 ? -2.422 -1.843 -17.126 1.00 84.75 86 ALA A CA 1
ATOM 675 C C . ALA A 1 86 ? -3.050 -2.419 -18.398 1.00 84.75 86 ALA A C 1
ATOM 677 O O . ALA A 1 86 ? -3.868 -1.769 -19.054 1.00 84.75 86 ALA A O 1
ATOM 678 N N . ASN A 1 87 ? -2.646 -3.634 -18.762 1.00 83.75 87 ASN A N 1
ATOM 679 C CA . ASN A 1 87 ? -3.017 -4.209 -20.046 1.00 83.75 87 ASN A CA 1
ATOM 680 C C . ASN A 1 87 ? -3.148 -5.731 -19.995 1.00 83.75 87 ASN A C 1
ATOM 682 O O . ASN A 1 87 ? -2.457 -6.395 -19.223 1.00 83.75 87 ASN A O 1
ATOM 686 N N . GLU A 1 88 ? -3.998 -6.285 -20.856 1.00 82.31 88 GLU A N 1
ATOM 687 C CA . GLU A 1 88 ? -4.134 -7.734 -20.998 1.00 82.31 88 GLU A CA 1
ATOM 688 C C . GLU A 1 88 ? -2.927 -8.328 -21.736 1.00 82.31 88 GLU A C 1
ATOM 690 O O . GLU A 1 88 ? -2.296 -7.682 -22.581 1.00 82.31 88 GLU A O 1
ATOM 695 N N . PHE A 1 89 ? -2.626 -9.600 -21.475 1.00 73.94 89 PHE A N 1
ATOM 696 C CA . PHE A 1 89 ? -1.495 -10.301 -22.102 1.00 73.94 89 PHE A CA 1
ATOM 697 C C . PHE A 1 89 ? -1.613 -10.390 -23.635 1.00 73.94 89 PHE A C 1
ATOM 699 O O . PHE A 1 89 ? -0.608 -10.522 -24.332 1.00 73.94 89 PHE A O 1
ATOM 706 N N . THR A 1 90 ? -2.837 -10.340 -24.170 1.00 64.44 90 THR A N 1
ATOM 707 C CA . THR A 1 90 ? -3.144 -10.585 -25.589 1.00 64.44 90 THR A CA 1
ATOM 708 C C . THR A 1 90 ? -3.261 -9.327 -26.444 1.00 64.44 90 THR A C 1
ATOM 710 O O . THR A 1 90 ? -3.324 -9.412 -27.672 1.00 64.44 90 THR A O 1
ATOM 713 N N . THR A 1 91 ? -3.316 -8.153 -25.825 1.00 63.34 91 THR A N 1
ATOM 714 C CA . THR A 1 91 ? -3.425 -6.868 -26.522 1.00 63.34 91 THR A CA 1
ATOM 715 C C . THR A 1 91 ? -2.052 -6.348 -26.930 1.00 63.34 91 THR A C 1
ATOM 717 O O . THR A 1 91 ? -1.103 -6.432 -26.156 1.00 63.34 91 THR A O 1
ATOM 720 N N . GLN A 1 92 ? -1.934 -5.769 -28.135 1.00 60.56 92 GLN A N 1
ATOM 721 C CA . GLN A 1 92 ? -0.705 -5.066 -28.520 1.00 60.56 92 GLN A CA 1
ATOM 722 C C . GLN A 1 92 ? -0.445 -3.946 -27.508 1.00 60.56 92 GLN A C 1
ATOM 724 O O . GLN A 1 92 ? -1.241 -3.011 -27.374 1.00 60.56 92 GLN A O 1
ATOM 729 N N . SER A 1 93 ? 0.642 -4.083 -26.752 1.00 59.62 93 SER A N 1
ATOM 730 C CA . SER A 1 93 ? 1.016 -3.142 -25.709 1.00 59.62 93 SER A CA 1
ATOM 731 C C . SER A 1 93 ? 1.291 -1.772 -26.308 1.00 59.62 93 SER A C 1
ATOM 733 O O . SER A 1 93 ? 2.013 -1.639 -27.295 1.00 59.62 93 SER A O 1
ATOM 735 N N . HIS A 1 94 ? 0.706 -0.735 -25.710 1.00 60.44 94 HIS A N 1
ATOM 736 C CA . HIS A 1 94 ? 1.149 0.620 -26.001 1.00 60.44 94 HIS A CA 1
ATOM 737 C C . HIS A 1 94 ? 2.546 0.792 -25.385 1.00 60.44 94 HIS A C 1
ATOM 739 O O . HIS A 1 94 ? 2.748 0.362 -24.246 1.00 60.44 94 HIS A O 1
ATOM 745 N N . PRO A 1 95 ? 3.516 1.388 -26.102 1.00 63.22 95 PRO A N 1
ATOM 746 C CA . PRO A 1 95 ? 4.837 1.679 -25.559 1.00 63.22 95 PRO A CA 1
ATOM 747 C C . PRO A 1 95 ? 4.707 2.820 -24.541 1.00 63.22 95 PRO A C 1
ATOM 749 O O . PRO A 1 95 ? 4.866 3.995 -24.863 1.00 63.22 95 PRO A O 1
ATOM 752 N N . GLY A 1 96 ? 4.319 2.463 -23.322 1.00 78.94 96 GLY A N 1
ATOM 753 C CA . GLY A 1 96 ? 4.187 3.345 -22.172 1.00 78.94 96 GLY A CA 1
ATOM 754 C C . GLY A 1 96 ? 4.848 2.717 -20.952 1.00 78.94 96 GLY A C 1
ATOM 755 O O . GLY A 1 96 ? 5.078 1.510 -20.918 1.00 78.94 96 GLY A O 1
ATOM 756 N N . GLY A 1 97 ? 5.170 3.554 -19.973 1.00 87.56 97 GLY A N 1
ATOM 757 C CA . GLY A 1 97 ? 5.847 3.170 -18.740 1.00 87.56 97 GLY A CA 1
ATOM 758 C C . GLY A 1 97 ? 6.897 4.205 -18.350 1.00 87.56 97 GLY A C 1
ATOM 759 O O . GLY A 1 97 ? 7.215 5.126 -19.110 1.00 87.56 97 GLY A O 1
ATOM 760 N N . THR A 1 98 ? 7.437 4.070 -17.146 1.00 93.25 98 THR A N 1
ATOM 761 C CA . THR A 1 98 ? 8.405 5.030 -16.612 1.00 93.25 98 THR A CA 1
ATOM 762 C C . THR A 1 98 ? 9.839 4.659 -17.007 1.00 93.25 98 THR A C 1
ATOM 764 O O . THR A 1 98 ? 10.298 3.556 -16.687 1.00 93.25 98 THR A O 1
ATOM 767 N N . PRO A 1 99 ? 10.595 5.555 -17.673 1.00 94.25 99 PRO A N 1
ATOM 768 C CA . PRO A 1 99 ? 11.996 5.310 -18.001 1.00 94.25 99 PRO A CA 1
ATOM 769 C C . PRO A 1 99 ? 12.818 4.951 -16.761 1.00 94.25 99 PRO A C 1
ATOM 771 O O . PRO A 1 99 ? 12.682 5.585 -15.719 1.00 94.25 99 PRO A O 1
ATOM 774 N N . GLY A 1 100 ? 13.657 3.923 -16.877 1.00 93.50 100 GLY A N 1
ATOM 775 C CA . GLY A 1 100 ? 14.383 3.335 -15.749 1.00 93.50 100 GLY A CA 1
ATOM 776 C C . GLY A 1 100 ? 13.699 2.109 -15.136 1.00 93.50 100 GLY A C 1
ATOM 777 O O . GLY A 1 100 ? 14.403 1.202 -14.698 1.00 93.50 100 GLY A O 1
ATOM 778 N N . TYR A 1 101 ? 12.367 2.031 -15.194 1.00 97.06 101 TYR A N 1
ATOM 779 C CA . TYR A 1 101 ? 11.580 0.860 -14.776 1.00 97.06 101 TYR A CA 1
ATOM 780 C C . TYR A 1 101 ? 11.101 0.025 -15.965 1.00 97.06 101 TYR A C 1
ATOM 782 O O . TYR A 1 101 ? 10.857 -1.170 -15.805 1.00 97.06 101 TYR A O 1
ATOM 790 N N . MET A 1 102 ? 10.978 0.637 -17.150 1.00 95.44 102 MET A N 1
ATOM 791 C CA . MET A 1 102 ? 10.651 -0.077 -18.387 1.00 95.44 102 MET A CA 1
ATOM 792 C C . MET A 1 102 ? 11.733 -1.116 -18.717 1.00 95.44 102 MET A C 1
ATOM 794 O O . MET A 1 102 ? 12.911 -0.751 -18.775 1.00 95.44 102 MET A O 1
ATOM 798 N N . PRO A 1 103 ? 11.366 -2.385 -18.962 1.00 95.38 103 PRO A N 1
ATOM 799 C CA . PRO A 1 103 ? 12.317 -3.448 -19.248 1.00 95.38 103 PRO A CA 1
ATOM 800 C C . PRO A 1 103 ? 12.890 -3.341 -20.677 1.00 95.38 103 PRO A C 1
ATOM 802 O O . PRO A 1 103 ? 12.287 -2.696 -21.541 1.00 95.38 103 PRO A O 1
ATOM 805 N N . PRO A 1 104 ? 14.037 -3.982 -20.969 1.00 95.31 104 PRO A N 1
ATOM 806 C CA . PRO A 1 104 ? 14.696 -3.912 -22.280 1.00 95.31 104 PRO A CA 1
ATOM 807 C C . PRO A 1 104 ? 13.801 -4.257 -23.479 1.00 95.31 104 PRO A C 1
ATOM 809 O O . PRO A 1 104 ? 13.814 -3.544 -24.477 1.00 95.31 104 PRO A O 1
ATOM 812 N N . GLU A 1 105 ? 12.968 -5.293 -23.380 1.00 93.25 105 GLU A N 1
ATOM 813 C CA . GLU A 1 105 ? 12.073 -5.723 -24.461 1.00 93.25 105 GLU A CA 1
ATOM 814 C C . GLU A 1 105 ? 10.998 -4.682 -24.810 1.00 93.25 105 GLU A C 1
ATOM 816 O O . GLU A 1 105 ? 10.564 -4.609 -25.959 1.00 93.25 105 GLU A O 1
ATOM 821 N N . VAL A 1 106 ? 10.606 -3.826 -23.861 1.00 92.50 106 VAL A N 1
ATOM 822 C CA . VAL A 1 106 ? 9.677 -2.719 -24.129 1.00 92.50 106 VAL A CA 1
ATOM 823 C C . VAL A 1 106 ? 10.384 -1.632 -24.930 1.00 92.50 106 VAL A C 1
ATOM 825 O O . VAL A 1 106 ? 9.822 -1.121 -25.895 1.00 92.50 106 VAL A O 1
ATOM 828 N N . TRP A 1 107 ? 11.638 -1.321 -24.596 1.00 90.88 107 TRP A N 1
ATOM 829 C CA . TRP A 1 107 ? 12.448 -0.369 -25.357 1.00 90.88 107 TRP A CA 1
ATOM 830 C C . TRP A 1 107 ? 12.758 -0.847 -26.778 1.00 90.88 107 TRP A C 1
ATOM 832 O O . TRP A 1 107 ? 12.744 -0.054 -27.716 1.00 90.88 107 TRP A O 1
ATOM 842 N N . GLU A 1 108 ? 13.072 -2.131 -26.933 1.00 90.00 108 GLU A N 1
ATOM 843 C CA . GLU A 1 108 ? 13.520 -2.704 -28.204 1.00 90.00 108 GLU A CA 1
ATOM 844 C C . GLU A 1 108 ? 12.360 -3.090 -29.127 1.00 90.00 108 GLU A C 1
ATOM 846 O O . GLU A 1 108 ? 12.480 -2.989 -30.347 1.00 90.00 108 GLU A O 1
ATOM 851 N N . GLN A 1 109 ? 11.250 -3.563 -28.555 1.00 86.88 109 GLN A N 1
ATOM 852 C CA . GLN A 1 109 ? 10.170 -4.219 -29.301 1.00 86.88 109 GLN A CA 1
ATOM 853 C C . GLN A 1 109 ? 8.791 -3.612 -29.016 1.00 86.88 109 GLN A C 1
ATOM 855 O O . GLN A 1 109 ? 7.817 -4.006 -29.655 1.00 86.88 109 GLN A O 1
ATOM 860 N N . GLY A 1 110 ? 8.679 -2.672 -28.069 1.00 86.19 110 GLY A N 1
ATOM 861 C CA . GLY A 1 110 ? 7.390 -2.131 -27.624 1.00 86.19 110 GLY A CA 1
ATOM 862 C C . GLY A 1 110 ? 6.509 -3.166 -26.921 1.00 86.19 110 GLY A C 1
ATOM 863 O O . GLY A 1 110 ? 5.300 -2.960 -26.813 1.00 86.19 110 GLY A O 1
ATOM 864 N N . LEU A 1 111 ? 7.092 -4.289 -26.484 1.00 86.25 111 LEU A N 1
ATOM 865 C CA . LEU A 1 111 ? 6.365 -5.443 -25.968 1.00 86.25 111 LEU A CA 1
ATOM 866 C C . LEU A 1 111 ? 6.434 -5.501 -24.445 1.00 86.25 111 LEU A C 1
ATOM 868 O O . LEU A 1 111 ? 7.485 -5.802 -23.884 1.00 86.25 111 LEU A O 1
ATOM 872 N N . TRP A 1 112 ? 5.297 -5.296 -23.786 1.00 89.69 112 TRP A N 1
ATOM 873 C CA . TRP A 1 112 ? 5.156 -5.641 -22.375 1.00 89.69 112 TRP A CA 1
ATOM 874 C C . TRP A 1 112 ? 4.900 -7.136 -22.209 1.00 89.69 112 TRP A C 1
ATOM 876 O O . TRP A 1 112 ? 4.169 -7.756 -22.980 1.00 89.69 112 TRP A O 1
ATOM 886 N N . THR A 1 113 ? 5.516 -7.710 -21.180 1.00 89.75 113 THR A N 1
ATOM 887 C CA . THR A 1 113 ? 5.281 -9.089 -20.750 1.00 89.75 113 THR A CA 1
ATOM 888 C C . THR A 1 113 ? 5.051 -9.110 -19.238 1.00 89.75 113 THR A C 1
ATOM 890 O O . THR A 1 113 ? 5.483 -8.180 -18.551 1.00 89.75 113 THR A O 1
ATOM 893 N N . PRO A 1 114 ? 4.475 -10.183 -18.669 1.00 90.94 114 PRO A N 1
ATOM 894 C CA . PRO A 1 114 ? 4.354 -10.316 -17.212 1.00 90.94 114 PRO A CA 1
ATOM 895 C C . PRO A 1 114 ? 5.725 -10.284 -16.522 1.00 90.94 114 PRO A C 1
ATOM 897 O O . PRO A 1 114 ? 5.894 -9.795 -15.410 1.00 90.94 114 PRO A O 1
ATOM 900 N N . LYS A 1 115 ? 6.766 -10.749 -17.219 1.00 94.94 115 LYS A N 1
ATOM 901 C CA . LYS A 1 115 ? 8.152 -10.669 -16.748 1.00 94.94 115 LYS A CA 1
ATOM 902 C C . LYS A 1 115 ? 8.742 -9.258 -16.860 1.00 94.94 115 LYS A C 1
ATOM 904 O O . LYS A 1 115 ? 9.791 -8.990 -16.277 1.00 94.94 115 LYS A O 1
ATOM 909 N N . GLY A 1 116 ? 8.090 -8.355 -17.585 1.00 94.81 116 GLY A N 1
ATOM 910 C CA . GLY A 1 116 ? 8.369 -6.924 -17.561 1.00 94.81 116 GLY A CA 1
ATOM 911 C C . GLY A 1 116 ? 8.052 -6.318 -16.197 1.00 94.81 116 GLY A C 1
ATOM 912 O O . GLY A 1 116 ? 8.910 -5.655 -15.626 1.00 94.81 116 GLY A O 1
ATOM 913 N N . ASP A 1 117 ? 6.893 -6.644 -15.616 1.00 96.12 117 ASP A N 1
ATOM 914 C CA . ASP A 1 117 ? 6.551 -6.229 -14.246 1.00 96.12 117 ASP A CA 1
ATOM 915 C C . ASP A 1 117 ? 7.590 -6.744 -13.233 1.00 96.12 117 ASP A C 1
ATOM 917 O O . ASP A 1 117 ? 8.017 -6.011 -12.344 1.00 96.12 117 ASP A O 1
ATOM 921 N N . VAL A 1 118 ? 8.075 -7.982 -13.405 1.00 98.19 118 VAL A N 1
ATOM 922 C CA . VAL A 1 118 ? 9.160 -8.554 -12.582 1.00 98.19 118 VAL A CA 1
ATOM 923 C C . VAL A 1 118 ? 10.433 -7.704 -12.634 1.00 98.19 118 VAL A C 1
ATOM 925 O O . VAL A 1 118 ? 11.052 -7.468 -11.595 1.00 98.19 118 VAL A O 1
ATOM 928 N N . PHE A 1 119 ? 10.815 -7.227 -13.820 1.00 98.31 119 PHE A N 1
ATOM 929 C CA . PHE A 1 119 ? 11.971 -6.347 -13.981 1.00 98.31 119 PHE A CA 1
ATOM 930 C C . PHE A 1 119 ? 11.779 -5.041 -13.212 1.00 98.31 119 PHE A C 1
ATOM 932 O O . PHE A 1 119 ? 12.658 -4.647 -12.445 1.00 98.31 119 PHE A O 1
ATOM 939 N N . SER A 1 120 ? 10.616 -4.404 -13.360 1.00 98.38 120 SER A N 1
ATOM 940 C CA . SER A 1 120 ? 10.295 -3.156 -12.669 1.00 98.38 120 SER A CA 1
ATOM 941 C C . SER A 1 120 ? 10.317 -3.319 -11.142 1.00 98.38 120 SER A C 1
ATOM 943 O O . SER A 1 120 ? 10.899 -2.490 -10.444 1.00 98.38 120 SER A O 1
ATOM 945 N N . ILE A 1 121 ? 9.797 -4.435 -10.615 1.00 98.50 121 ILE A N 1
ATOM 946 C CA . ILE A 1 121 ? 9.892 -4.769 -9.184 1.00 98.50 121 ILE A CA 1
ATOM 947 C C . ILE A 1 121 ? 11.358 -4.951 -8.767 1.00 98.50 121 ILE A C 1
ATOM 949 O O . ILE A 1 121 ? 11.761 -4.449 -7.723 1.00 98.50 121 ILE A O 1
ATOM 953 N N . GLY A 1 122 ? 12.187 -5.620 -9.574 1.00 98.12 122 GLY A N 1
ATOM 954 C CA . GLY A 1 122 ? 13.615 -5.787 -9.280 1.00 98.12 122 GLY A CA 1
ATOM 955 C C . GLY A 1 122 ? 14.352 -4.446 -9.176 1.00 98.12 122 GLY A C 1
ATOM 956 O O . GLY A 1 122 ? 15.169 -4.255 -8.273 1.00 98.12 122 GLY A O 1
ATOM 957 N N . VAL A 1 123 ? 14.005 -3.490 -10.045 1.00 98.19 123 VAL A N 1
ATOM 958 C CA . VAL A 1 123 ? 14.501 -2.106 -9.982 1.00 98.19 123 VAL A CA 1
ATOM 959 C C . VAL A 1 123 ? 14.051 -1.411 -8.696 1.00 98.19 123 VAL A C 1
ATOM 961 O O . VAL A 1 123 ? 14.883 -0.785 -8.042 1.00 98.19 123 VAL A O 1
ATOM 964 N N . MET A 1 124 ? 12.787 -1.569 -8.285 1.00 97.62 124 MET A N 1
ATOM 965 C CA . MET A 1 124 ? 12.297 -1.026 -7.011 1.00 97.62 124 MET A CA 1
ATOM 966 C C . MET A 1 124 ? 13.069 -1.590 -5.811 1.00 97.62 124 MET A C 1
ATOM 968 O O . MET A 1 124 ? 13.508 -0.823 -4.959 1.00 97.62 124 MET A O 1
ATOM 972 N N . ILE A 1 125 ? 13.286 -2.911 -5.748 1.00 97.31 125 ILE A N 1
ATOM 973 C CA . ILE A 1 125 ? 14.044 -3.548 -4.653 1.00 97.31 125 ILE A CA 1
ATOM 974 C C . ILE A 1 125 ? 15.465 -2.976 -4.586 1.00 97.31 125 ILE A C 1
ATOM 976 O O . ILE A 1 125 ? 15.940 -2.617 -3.506 1.00 97.31 125 ILE A O 1
ATOM 980 N N . PHE A 1 126 ? 16.137 -2.863 -5.736 1.00 96.25 126 PHE A N 1
ATOM 981 C CA . PHE A 1 126 ? 17.470 -2.266 -5.826 1.00 96.25 126 PHE A CA 1
ATOM 982 C C . PHE A 1 126 ? 17.468 -0.822 -5.310 1.00 96.25 126 PHE A C 1
ATOM 984 O O . PHE A 1 126 ? 18.286 -0.454 -4.463 1.00 96.25 126 PHE A O 1
ATOM 991 N N . SER A 1 127 ? 16.535 -0.014 -5.809 1.00 94.81 127 SER A N 1
ATOM 992 C CA . SER A 1 127 ? 16.418 1.409 -5.497 1.00 94.81 127 SER A CA 1
ATOM 993 C C . SER A 1 127 ? 16.136 1.639 -4.013 1.00 94.81 127 SER A C 1
ATOM 995 O O . SER A 1 127 ? 16.877 2.364 -3.351 1.00 94.81 127 SER A O 1
ATOM 997 N N . MET A 1 128 ? 15.172 0.920 -3.434 1.00 93.75 128 MET A N 1
ATOM 998 C CA . MET A 1 128 ? 14.862 1.003 -2.005 1.00 93.75 128 MET A CA 1
ATOM 999 C C . MET A 1 128 ? 16.032 0.561 -1.120 1.00 93.75 128 MET A C 1
ATOM 1001 O O . MET A 1 128 ? 16.247 1.135 -0.053 1.00 93.75 128 MET A O 1
ATOM 1005 N N . ARG A 1 129 ? 16.803 -0.453 -1.538 1.00 92.75 129 ARG A N 1
ATOM 1006 C CA . ARG A 1 129 ? 17.907 -0.987 -0.726 1.00 92.75 129 ARG A CA 1
ATOM 1007 C C . ARG A 1 129 ? 19.155 -0.109 -0.756 1.00 92.75 129 ARG A C 1
ATOM 1009 O O . ARG A 1 129 ? 19.876 -0.068 0.245 1.00 92.75 129 ARG A O 1
ATOM 1016 N N . THR A 1 130 ? 19.428 0.521 -1.895 1.00 90.62 130 THR A N 1
ATOM 1017 C CA . THR A 1 130 ? 20.656 1.294 -2.139 1.00 90.62 130 THR A CA 1
ATOM 1018 C C . THR A 1 130 ? 20.455 2.801 -2.006 1.00 90.62 130 THR A C 1
ATOM 1020 O O . THR A 1 130 ? 21.423 3.510 -1.760 1.00 90.62 130 THR A O 1
ATOM 1023 N N . GLY A 1 131 ? 19.224 3.298 -2.158 1.00 89.62 131 GLY A N 1
ATOM 1024 C CA . GLY A 1 131 ? 18.924 4.724 -2.305 1.00 89.62 131 GLY A CA 1
ATOM 1025 C C . GLY A 1 131 ? 19.246 5.287 -3.695 1.00 89.62 131 GLY A C 1
ATOM 1026 O O . GLY A 1 131 ? 19.138 6.495 -3.893 1.00 89.62 131 GLY A O 1
ATOM 1027 N N . HIS A 1 132 ? 19.642 4.435 -4.647 1.00 90.12 132 HIS A N 1
ATOM 1028 C CA . HIS A 1 132 ? 20.124 4.816 -5.972 1.00 90.12 132 HIS A CA 1
ATOM 1029 C C . HIS A 1 132 ? 19.349 4.095 -7.077 1.00 90.12 132 HIS A C 1
ATOM 1031 O O . HIS A 1 132 ? 19.104 2.891 -7.009 1.00 90.12 132 HIS A O 1
ATOM 1037 N N . HIS A 1 133 ? 19.014 4.812 -8.152 1.00 94.00 133 HIS A N 1
ATOM 1038 C CA . HIS A 1 133 ? 18.326 4.208 -9.291 1.00 94.00 133 HIS A CA 1
ATOM 1039 C C . HIS A 1 133 ? 19.338 3.591 -10.280 1.00 94.00 133 HIS A C 1
ATOM 1041 O O . HIS A 1 133 ? 20.133 4.328 -10.880 1.00 94.00 133 HIS A O 1
ATOM 1047 N N . PRO A 1 134 ? 19.263 2.280 -10.589 1.00 94.44 134 PRO A N 1
ATOM 1048 C CA . PRO A 1 134 ? 20.317 1.568 -11.321 1.00 94.44 134 PRO A CA 1
ATOM 1049 C C . PRO A 1 134 ? 20.545 2.101 -12.746 1.00 94.44 134 PRO A C 1
ATOM 1051 O O . PRO A 1 134 ? 21.684 2.186 -13.211 1.00 94.44 134 PRO A O 1
ATOM 1054 N N . PHE A 1 135 ? 19.476 2.513 -13.436 1.00 95.88 135 PHE A N 1
ATOM 1055 C CA . PHE A 1 135 ? 19.524 2.882 -14.861 1.00 95.88 135 PHE A CA 1
ATOM 1056 C C . PHE A 1 135 ? 19.286 4.364 -15.184 1.00 95.88 135 PHE A C 1
ATOM 1058 O O . PHE A 1 135 ? 19.337 4.732 -16.350 1.00 95.88 135 PHE A O 1
ATOM 1065 N N . VAL A 1 136 ? 19.055 5.217 -14.181 1.00 93.25 136 VAL A N 1
ATOM 1066 C CA . VAL A 1 136 ? 18.722 6.643 -14.393 1.00 93.25 136 VAL A CA 1
ATOM 1067 C C . VAL A 1 136 ? 19.821 7.551 -13.863 1.00 93.25 136 VAL A C 1
ATOM 1069 O O . VAL A 1 136 ? 20.107 8.594 -14.446 1.00 93.25 136 VAL A O 1
ATOM 1072 N N . GLU A 1 137 ? 20.482 7.160 -12.775 1.00 89.19 137 GLU A N 1
ATOM 1073 C CA . GLU A 1 137 ? 21.510 7.998 -12.175 1.00 89.19 137 GLU A CA 1
ATOM 1074 C C . GLU A 1 137 ? 22.686 8.238 -13.134 1.00 89.19 137 GLU A C 1
ATOM 1076 O O . GLU A 1 137 ? 23.235 7.304 -13.732 1.00 89.19 137 GLU A O 1
ATOM 1081 N N . GLY A 1 138 ? 23.053 9.513 -13.284 1.00 89.62 138 GLY A N 1
ATOM 1082 C CA . GLY A 1 138 ? 24.091 9.979 -14.203 1.00 89.62 138 GLY A CA 1
ATOM 1083 C C . GLY A 1 138 ? 23.627 10.206 -15.647 1.00 89.62 138 GLY A C 1
ATOM 1084 O O . GLY A 1 138 ? 24.375 10.822 -16.405 1.00 89.62 138 GLY A O 1
ATOM 1085 N N . CYS A 1 139 ? 22.416 9.779 -16.016 1.00 92.19 139 CYS A N 1
ATOM 1086 C CA . CYS A 1 139 ? 21.853 9.997 -17.347 1.00 92.19 139 CYS A CA 1
ATOM 1087 C C . CYS A 1 139 ? 21.245 11.403 -17.473 1.00 92.19 139 CYS A C 1
ATOM 1089 O O . CYS A 1 139 ? 20.667 11.950 -16.532 1.00 92.19 139 CYS A O 1
ATOM 1091 N N . ARG A 1 140 ? 21.366 11.994 -18.660 1.00 93.00 140 ARG A N 1
ATOM 1092 C CA . ARG A 1 140 ? 20.859 13.323 -19.031 1.00 93.00 140 ARG A CA 1
ATOM 1093 C C . ARG A 1 140 ? 19.762 13.256 -20.083 1.00 93.00 140 ARG A C 1
ATOM 1095 O O . ARG A 1 140 ? 18.988 14.205 -20.194 1.00 93.00 140 ARG A O 1
ATOM 1102 N N . THR A 1 141 ? 19.708 12.175 -20.857 1.00 95.19 141 THR A N 1
ATOM 1103 C CA . THR A 1 141 ? 18.711 11.979 -21.914 1.00 95.19 141 THR A CA 1
ATOM 1104 C C . THR A 1 141 ? 18.013 10.631 -21.785 1.00 95.19 141 THR A C 1
ATOM 1106 O O . THR A 1 141 ? 18.462 9.739 -21.064 1.00 95.19 141 THR A O 1
ATOM 1109 N N . LEU A 1 142 ? 16.888 10.492 -22.487 1.00 92.38 142 LEU A N 1
ATOM 1110 C CA . LEU A 1 142 ? 16.118 9.253 -22.513 1.00 92.38 142 LEU A CA 1
ATOM 1111 C C . LEU A 1 142 ? 16.893 8.121 -23.195 1.00 92.38 142 LEU A C 1
ATOM 1113 O O . LEU A 1 142 ? 16.830 6.979 -22.751 1.00 92.38 142 LEU A O 1
ATOM 1117 N N . GLU A 1 143 ? 17.651 8.451 -24.240 1.00 93.94 143 GLU A N 1
ATOM 1118 C CA . GLU A 1 143 ? 18.488 7.504 -24.974 1.00 93.94 143 GLU A CA 1
ATOM 1119 C C . GLU A 1 143 ? 19.588 6.930 -24.075 1.00 93.94 143 GLU A C 1
ATOM 1121 O O . GLU A 1 143 ? 19.832 5.729 -24.111 1.00 93.94 143 GLU A O 1
ATOM 1126 N N . GLU A 1 144 ? 20.194 7.751 -23.208 1.00 95.31 144 GLU A N 1
ATOM 1127 C CA . GLU A 1 144 ? 21.176 7.275 -22.224 1.00 95.31 144 GLU A CA 1
ATOM 1128 C C . GLU A 1 144 ? 20.535 6.321 -21.201 1.00 95.31 144 GLU A C 1
ATOM 1130 O O . GLU A 1 144 ? 21.136 5.309 -20.837 1.00 95.31 144 GLU A O 1
ATOM 1135 N N . VAL A 1 145 ? 19.301 6.602 -20.759 1.00 94.88 145 VAL A N 1
ATOM 1136 C CA . VAL A 1 145 ? 18.547 5.697 -19.870 1.00 94.88 145 VAL A CA 1
ATOM 1137 C C . VAL A 1 145 ? 18.235 4.384 -20.583 1.00 94.88 145 VAL A C 1
ATOM 1139 O O . VAL A 1 145 ? 18.414 3.317 -19.996 1.00 94.88 145 VAL A O 1
ATOM 1142 N N . GLN A 1 146 ? 17.803 4.431 -21.845 1.00 94.44 146 GLN A N 1
ATOM 1143 C CA . GLN A 1 146 ? 17.537 3.245 -22.659 1.00 94.44 146 GLN A CA 1
ATOM 1144 C C . GLN A 1 146 ? 18.806 2.405 -22.856 1.00 94.44 146 GLN A C 1
ATOM 1146 O O . GLN A 1 146 ? 18.790 1.196 -22.612 1.00 94.44 146 GLN A O 1
ATOM 1151 N N . GLU A 1 147 ? 19.913 3.029 -23.259 1.00 95.12 147 GLU A N 1
ATOM 1152 C CA . GLU A 1 147 ? 21.202 2.359 -23.449 1.00 95.12 147 GLU A CA 1
ATOM 1153 C C . GLU A 1 147 ? 21.651 1.695 -22.145 1.00 95.12 147 GLU A C 1
ATOM 1155 O O . GLU A 1 147 ? 21.977 0.507 -22.125 1.00 95.12 147 GLU A O 1
ATOM 1160 N N . LYS A 1 148 ? 21.580 2.410 -21.019 1.00 94.88 148 LYS A N 1
ATOM 1161 C CA . LYS A 1 148 ? 21.945 1.860 -19.710 1.00 94.88 148 LYS A CA 1
ATOM 1162 C C . LYS A 1 148 ? 21.007 0.726 -19.286 1.00 94.88 148 LYS A C 1
ATOM 1164 O O . LYS A 1 148 ? 21.468 -0.299 -18.790 1.00 94.88 148 LYS A O 1
ATOM 1169 N N . THR A 1 149 ? 19.705 0.859 -19.523 1.00 95.44 149 THR A N 1
ATOM 1170 C CA . THR A 1 149 ? 18.708 -0.175 -19.200 1.00 95.44 149 THR A CA 1
ATOM 1171 C C . THR A 1 149 ? 18.942 -1.456 -20.000 1.00 95.44 149 THR A C 1
ATOM 1173 O O . THR A 1 149 ? 18.812 -2.544 -19.442 1.00 95.44 149 THR A O 1
ATOM 1176 N N . THR A 1 150 ? 19.337 -1.350 -21.270 1.00 93.88 150 THR A N 1
ATOM 1177 C CA . THR A 1 150 ? 19.532 -2.494 -22.181 1.00 93.88 150 THR A CA 1
ATOM 1178 C C . THR A 1 150 ? 20.913 -3.143 -22.043 1.00 93.88 150 THR A C 1
ATOM 1180 O O . THR A 1 150 ? 21.028 -4.358 -22.177 1.00 93.88 150 THR A O 1
ATOM 1183 N N . THR A 1 151 ? 21.954 -2.377 -21.699 1.00 93.00 151 THR A N 1
ATOM 1184 C CA . THR A 1 151 ? 23.350 -2.863 -21.727 1.00 93.00 151 THR A CA 1
ATOM 1185 C C . THR A 1 151 ? 24.008 -3.015 -20.355 1.00 93.00 151 THR A C 1
ATOM 1187 O O . THR A 1 151 ? 24.880 -3.866 -20.183 1.00 93.00 151 THR A O 1
ATOM 1190 N N . CYS A 1 152 ? 23.619 -2.215 -19.358 1.00 92.06 152 CYS A N 1
ATOM 1191 C CA . CYS A 1 152 ? 24.333 -2.147 -18.085 1.00 92.06 152 CYS A CA 1
ATOM 1192 C C . CYS A 1 152 ? 23.813 -3.183 -17.084 1.00 92.06 152 CYS A C 1
ATOM 1194 O O . CYS A 1 152 ? 22.611 -3.260 -16.815 1.00 92.06 152 CYS A O 1
ATOM 1196 N N . VAL A 1 153 ? 24.731 -3.927 -16.467 1.00 90.56 153 VAL A N 1
ATOM 1197 C CA . VAL A 1 153 ? 24.459 -4.740 -15.275 1.00 90.56 153 VAL A CA 1
ATOM 1198 C C . VAL A 1 153 ? 24.889 -3.931 -14.044 1.00 90.56 153 VAL A C 1
ATOM 1200 O O . VAL A 1 153 ? 26.078 -3.627 -13.919 1.00 90.56 153 VAL A O 1
ATOM 1203 N N . PRO A 1 154 ? 23.960 -3.542 -13.151 1.00 88.62 154 PRO A N 1
ATOM 1204 C CA . PRO A 1 154 ? 24.297 -2.788 -11.947 1.00 88.62 154 PRO A CA 1
ATOM 1205 C C . PRO A 1 154 ? 25.233 -3.575 -11.026 1.00 88.62 154 PRO A C 1
ATOM 1207 O O . PRO A 1 154 ? 25.194 -4.804 -10.976 1.00 88.62 154 PRO A O 1
ATOM 1210 N N . GLN A 1 155 ? 26.059 -2.871 -10.254 1.00 87.81 155 GLN A N 1
ATOM 1211 C CA . GLN A 1 155 ? 26.868 -3.518 -9.225 1.00 87.81 155 GLN A CA 1
ATOM 1212 C C . GLN A 1 155 ? 25.973 -3.967 -8.065 1.00 87.81 155 GLN A C 1
ATOM 1214 O O . GLN A 1 155 ? 25.390 -3.142 -7.367 1.00 87.81 155 GLN A O 1
ATOM 1219 N N . MET A 1 156 ? 25.902 -5.278 -7.837 1.00 82.88 156 MET A N 1
ATOM 1220 C CA . MET A 1 156 ? 25.064 -5.892 -6.801 1.00 82.88 156 MET A CA 1
ATOM 1221 C C . MET A 1 156 ? 25.727 -5.862 -5.419 1.00 82.88 156 MET A C 1
ATOM 1223 O O . MET A 1 156 ? 25.796 -6.873 -4.739 1.00 82.88 156 MET A O 1
ATOM 1227 N N . GLN A 1 157 ? 26.241 -4.714 -4.975 1.00 81.50 157 GLN A N 1
ATOM 1228 C CA . GLN A 1 157 ? 26.784 -4.563 -3.615 1.00 81.50 157 GLN A CA 1
ATOM 1229 C C . GLN A 1 157 ? 25.669 -4.183 -2.631 1.00 81.50 157 GLN A C 1
ATOM 1231 O O . GLN A 1 157 ? 25.716 -3.139 -1.984 1.00 81.50 157 GLN A O 1
ATOM 1236 N N . MET A 1 158 ? 24.626 -5.012 -2.562 1.00 81.81 158 MET A N 1
ATOM 1237 C CA . MET A 1 158 ? 23.413 -4.726 -1.796 1.00 81.81 158 MET A CA 1
ATOM 1238 C C . MET A 1 158 ? 22.997 -5.912 -0.928 1.00 81.81 158 MET A C 1
ATOM 1240 O O . MET A 1 158 ? 22.533 -6.921 -1.433 1.00 81.81 158 MET A O 1
ATOM 1244 N N . GLY A 1 159 ? 23.119 -5.774 0.392 1.00 87.00 159 GLY A N 1
ATOM 1245 C CA . GLY A 1 159 ? 22.583 -6.767 1.326 1.00 87.00 159 GLY A CA 1
ATOM 1246 C C . GLY A 1 159 ? 23.185 -8.173 1.202 1.00 87.00 159 GLY A C 1
ATOM 1247 O O . GLY A 1 159 ? 24.347 -8.325 0.819 1.00 87.00 159 GLY A O 1
ATOM 1248 N N . SER A 1 160 ? 22.397 -9.184 1.563 1.00 93.00 160 SER A N 1
ATOM 1249 C CA . SER A 1 160 ? 22.756 -10.604 1.546 1.00 93.00 160 SER A CA 1
ATOM 1250 C C . SER A 1 160 ? 23.006 -11.158 0.132 1.00 93.00 160 SER A C 1
ATOM 1252 O O . SER A 1 160 ? 22.440 -10.652 -0.842 1.00 93.00 160 SER A O 1
ATOM 1254 N N . PRO A 1 161 ? 23.831 -12.214 -0.021 1.00 92.69 161 PRO A N 1
ATOM 1255 C CA . PRO A 1 161 ? 24.003 -12.909 -1.299 1.00 92.69 161 PRO A CA 1
ATOM 1256 C C . PRO A 1 161 ? 22.680 -13.376 -1.920 1.00 92.69 161 PRO A C 1
ATOM 1258 O O . PRO A 1 161 ? 22.527 -13.352 -3.140 1.00 92.69 161 PRO A O 1
ATOM 1261 N N . GLU A 1 162 ? 21.715 -13.762 -1.088 1.00 92.88 162 GLU A N 1
ATOM 1262 C CA . GLU A 1 162 ? 20.380 -14.196 -1.489 1.00 92.88 162 GLU A CA 1
ATOM 1263 C C . GLU A 1 162 ? 19.598 -13.048 -2.138 1.00 92.88 162 GLU A C 1
ATOM 1265 O O . GLU A 1 162 ? 19.046 -13.219 -3.228 1.00 92.88 162 GLU A O 1
ATOM 1270 N N . LEU A 1 163 ? 19.606 -11.861 -1.520 1.00 94.56 163 LEU A N 1
ATOM 1271 C CA . LEU A 1 163 ? 18.985 -10.661 -2.080 1.00 94.56 163 LEU A CA 1
ATOM 1272 C C . LEU A 1 163 ? 19.656 -10.235 -3.393 1.00 94.56 163 LEU A C 1
ATOM 1274 O O . LEU A 1 163 ? 18.973 -9.898 -4.362 1.00 94.56 163 LEU A O 1
ATOM 1278 N N . GLN A 1 164 ? 20.991 -10.273 -3.445 1.00 95.06 164 GLN A N 1
ATOM 1279 C CA . GLN A 1 164 ? 21.757 -9.935 -4.649 1.00 95.06 164 GLN A CA 1
ATOM 1280 C C . GLN A 1 164 ? 21.415 -10.871 -5.808 1.00 95.06 164 GLN A C 1
ATOM 1282 O O . GLN A 1 164 ? 21.146 -10.407 -6.916 1.00 95.06 164 GLN A O 1
ATOM 1287 N N . ALA A 1 165 ? 21.400 -12.183 -5.554 1.00 94.69 165 ALA A N 1
ATOM 1288 C CA . ALA 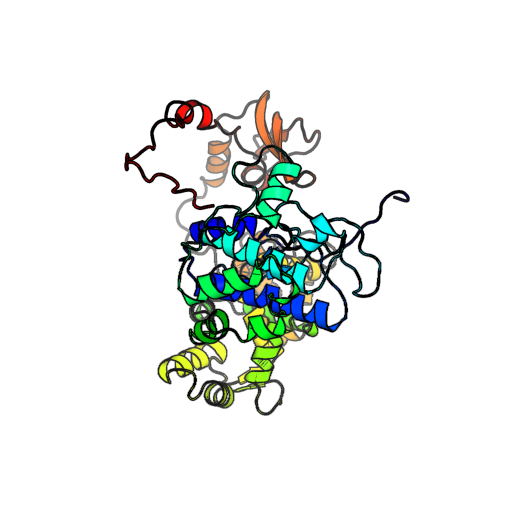A 1 165 ? 21.055 -13.186 -6.553 1.00 94.69 165 ALA A CA 1
ATOM 1289 C C . ALA A 1 165 ? 19.613 -13.006 -7.043 1.00 94.69 165 ALA A C 1
ATOM 1291 O O . ALA A 1 165 ? 19.372 -13.011 -8.252 1.00 94.69 165 ALA A O 1
ATOM 1292 N N . LEU A 1 166 ? 18.671 -12.774 -6.123 1.00 96.00 166 LEU A N 1
ATOM 1293 C CA . LEU A 1 166 ? 17.277 -12.519 -6.462 1.00 96.00 166 LEU A CA 1
ATOM 1294 C C . LEU A 1 166 ? 17.146 -11.303 -7.388 1.00 96.00 166 LEU A C 1
ATOM 1296 O O . LEU A 1 166 ? 16.646 -11.438 -8.505 1.00 96.00 166 LEU A O 1
ATOM 1300 N N . VAL A 1 167 ? 17.646 -10.136 -6.973 1.00 96.81 167 VAL A N 1
ATOM 1301 C CA . VAL A 1 167 ? 17.532 -8.905 -7.770 1.00 96.81 167 VAL A CA 1
ATOM 1302 C C . VAL A 1 167 ? 18.235 -9.048 -9.114 1.00 96.81 167 VAL A C 1
ATOM 1304 O O . VAL A 1 167 ? 17.661 -8.663 -10.130 1.00 96.81 167 VAL A O 1
ATOM 1307 N N . HIS A 1 168 ? 19.412 -9.678 -9.151 1.00 95.69 168 HIS A N 1
ATOM 1308 C CA . HIS A 1 168 ? 20.123 -9.958 -10.396 1.00 95.69 168 HIS A CA 1
ATOM 1309 C C . HIS A 1 168 ? 19.269 -10.773 -11.381 1.00 95.69 168 HIS A C 1
ATOM 1311 O O . HIS A 1 168 ? 19.232 -10.450 -12.565 1.00 95.69 168 HIS A O 1
ATOM 1317 N N . THR A 1 169 ? 18.552 -11.801 -10.911 1.00 96.69 169 THR A N 1
ATOM 1318 C CA . THR A 1 169 ? 17.652 -12.588 -11.778 1.00 96.69 169 THR A CA 1
ATOM 1319 C C . THR A 1 169 ? 16.403 -11.820 -12.209 1.00 96.69 169 THR A C 1
ATOM 1321 O O . THR A 1 169 ? 15.928 -12.013 -13.328 1.00 96.69 169 THR A O 1
ATOM 1324 N N . MET A 1 170 ? 15.874 -10.934 -11.358 1.00 97.88 170 MET A N 1
ATOM 1325 C CA . MET A 1 170 ? 14.689 -10.130 -11.672 1.00 97.88 170 MET A CA 1
ATOM 1326 C C . MET A 1 170 ? 14.981 -9.067 -12.731 1.00 97.88 170 MET A C 1
ATOM 1328 O O . MET A 1 170 ? 14.135 -8.826 -13.585 1.00 97.88 170 MET A O 1
ATOM 1332 N N . ILE A 1 171 ? 16.175 -8.464 -12.722 1.00 97.25 171 ILE A N 1
ATOM 1333 C CA . ILE A 1 171 ? 16.556 -7.410 -13.678 1.00 97.25 171 ILE A CA 1
ATOM 1334 C C . ILE A 1 171 ? 17.376 -7.922 -14.873 1.00 97.25 171 ILE A C 1
ATOM 1336 O O . ILE A 1 171 ? 18.028 -7.133 -15.570 1.00 97.25 171 ILE A O 1
ATOM 1340 N N . ASP A 1 172 ? 17.356 -9.236 -15.120 1.00 97.00 172 ASP A N 1
ATOM 1341 C CA . ASP A 1 172 ? 18.029 -9.840 -16.269 1.00 97.00 172 ASP A CA 1
ATOM 1342 C C . ASP A 1 172 ? 17.513 -9.222 -17.576 1.00 97.00 172 ASP A C 1
ATOM 1344 O O . ASP A 1 172 ? 16.311 -8.992 -17.764 1.00 97.00 172 ASP A O 1
ATOM 1348 N N . LYS A 1 173 ? 18.433 -8.921 -18.494 1.00 95.12 173 LYS A N 1
ATOM 1349 C CA . LYS A 1 173 ? 18.089 -8.232 -19.741 1.00 95.12 173 LYS A CA 1
ATOM 1350 C C . LYS A 1 173 ? 17.224 -9.100 -20.641 1.00 95.12 173 LYS A C 1
ATOM 1352 O O . LYS A 1 173 ? 16.301 -8.600 -21.277 1.00 95.12 173 LYS A O 1
ATOM 1357 N N . SER A 1 174 ? 17.456 -10.409 -20.622 1.00 93.88 174 SER A N 1
ATOM 1358 C CA . SER A 1 174 ? 16.615 -11.377 -21.304 1.00 93.88 174 SER A CA 1
ATOM 1359 C C . SER A 1 174 ? 15.371 -11.671 -20.473 1.00 93.88 174 SER A C 1
ATOM 1361 O O . SER A 1 174 ? 15.430 -12.314 -19.422 1.00 93.88 174 SER A O 1
ATOM 1363 N N . PHE A 1 175 ? 14.199 -11.295 -20.987 1.00 92.69 175 PHE A N 1
ATOM 1364 C CA . PHE A 1 175 ? 12.936 -11.649 -20.336 1.00 92.69 175 PHE A CA 1
ATOM 1365 C C . PHE A 1 175 ? 12.723 -13.174 -20.253 1.00 92.69 175 PHE A C 1
ATOM 1367 O O . PHE A 1 175 ? 12.020 -13.650 -19.369 1.00 92.69 175 PHE A O 1
ATOM 1374 N N . HIS A 1 176 ? 13.354 -13.986 -21.110 1.00 91.75 176 HIS A N 1
ATOM 1375 C CA . HIS A 1 176 ? 13.263 -15.448 -21.006 1.00 91.75 176 HIS A CA 1
ATOM 1376 C C . HIS A 1 176 ? 13.931 -15.977 -19.733 1.00 91.75 176 HIS A C 1
ATOM 1378 O O . HIS A 1 176 ? 13.404 -16.911 -19.127 1.00 91.75 176 HIS A O 1
ATOM 1384 N N . SER A 1 177 ? 15.035 -15.350 -19.317 1.00 94.31 177 SER A N 1
ATOM 1385 C CA . SER A 1 177 ? 15.813 -15.723 -18.133 1.00 94.31 177 SER A CA 1
ATOM 1386 C C . SER A 1 177 ? 15.147 -15.293 -16.826 1.00 94.31 177 SER A C 1
ATOM 1388 O O . SER A 1 177 ? 15.370 -15.926 -15.796 1.00 94.31 177 SER A O 1
ATOM 1390 N N . ARG A 1 178 ? 14.307 -14.248 -16.854 1.00 96.50 178 ARG A N 1
ATOM 1391 C CA . ARG A 1 178 ? 13.589 -13.788 -15.659 1.00 96.50 178 ARG A CA 1
ATOM 1392 C C . ARG A 1 178 ? 12.602 -14.852 -15.167 1.00 96.50 178 ARG A C 1
ATOM 1394 O O . ARG A 1 178 ? 11.832 -15.385 -15.978 1.00 96.50 178 ARG A O 1
ATOM 1401 N N . PRO A 1 179 ? 12.564 -15.157 -13.864 1.00 94.81 179 PRO A N 1
ATOM 1402 C CA . PRO A 1 179 ? 11.542 -16.031 -13.306 1.00 94.81 179 PRO A CA 1
ATOM 1403 C C . PRO A 1 179 ? 10.162 -15.344 -13.323 1.00 94.81 179 PRO A C 1
ATOM 1405 O O . PRO A 1 179 ? 10.081 -14.117 -13.251 1.00 94.81 179 PRO A O 1
ATOM 1408 N N . PRO A 1 180 ? 9.057 -16.102 -13.429 1.00 92.44 180 PRO A N 1
ATOM 1409 C CA . PRO A 1 180 ? 7.726 -15.561 -13.168 1.00 92.44 180 PRO A CA 1
ATOM 1410 C C . PRO A 1 180 ? 7.553 -15.240 -11.674 1.00 92.44 180 PRO A C 1
ATOM 1412 O O . PRO A 1 180 ? 8.231 -15.822 -10.825 1.00 92.44 180 PRO A O 1
ATOM 1415 N N . VAL A 1 181 ? 6.593 -14.370 -11.343 1.00 92.00 181 VAL A N 1
ATOM 1416 C CA . VAL A 1 181 ? 6.325 -13.932 -9.958 1.00 92.00 181 VAL A CA 1
ATOM 1417 C C . VAL A 1 181 ? 6.099 -15.106 -9.000 1.00 92.00 181 VAL A C 1
ATOM 1419 O O . VAL A 1 181 ? 6.623 -15.089 -7.891 1.00 92.00 181 VAL A O 1
ATOM 1422 N N . ALA A 1 182 ? 5.398 -16.156 -9.439 1.00 87.69 182 ALA A N 1
ATOM 1423 C CA . ALA A 1 182 ? 5.162 -17.353 -8.628 1.00 87.69 182 ALA A CA 1
ATOM 1424 C C . ALA A 1 182 ? 6.464 -18.008 -8.128 1.00 87.69 182 ALA A C 1
ATOM 1426 O O . ALA A 1 182 ? 6.551 -18.390 -6.970 1.00 87.69 182 ALA A O 1
ATOM 1427 N N . VAL A 1 183 ? 7.504 -18.062 -8.968 1.00 92.56 183 VAL A N 1
ATOM 1428 C CA . VAL A 1 183 ? 8.813 -18.628 -8.594 1.00 92.56 183 VAL A CA 1
ATOM 1429 C C . VAL A 1 183 ? 9.582 -17.682 -7.668 1.00 92.56 183 VAL A C 1
ATOM 1431 O O . VAL A 1 183 ? 10.312 -18.127 -6.790 1.00 92.56 183 VAL A O 1
ATOM 1434 N N . ILE A 1 184 ? 9.412 -16.368 -7.833 1.00 94.50 184 ILE A N 1
ATOM 1435 C CA . ILE A 1 184 ? 10.049 -15.364 -6.968 1.00 94.50 184 ILE A CA 1
ATOM 1436 C C . ILE A 1 184 ? 9.514 -15.454 -5.538 1.00 94.50 184 ILE A C 1
ATOM 1438 O O . ILE A 1 184 ? 10.302 -15.384 -4.594 1.00 94.50 184 ILE A O 1
ATOM 1442 N N . LEU A 1 185 ? 8.199 -15.640 -5.381 1.00 88.00 185 LEU A N 1
ATOM 1443 C CA . LEU A 1 185 ? 7.543 -15.798 -4.079 1.00 88.00 185 LEU A CA 1
ATOM 1444 C C . LEU A 1 185 ? 8.100 -16.982 -3.270 1.00 88.00 185 LEU A C 1
ATOM 1446 O O . LEU A 1 185 ? 8.097 -16.931 -2.045 1.00 88.00 185 LEU A O 1
ATOM 1450 N N . GLU A 1 186 ? 8.615 -18.011 -3.945 1.00 89.00 186 GLU A N 1
ATOM 1451 C CA . GLU A 1 186 ? 9.212 -19.208 -3.338 1.00 89.00 186 GLU A CA 1
ATOM 1452 C C . GLU A 1 186 ? 10.737 -19.101 -3.148 1.00 89.00 186 GLU A C 1
ATOM 1454 O O . GLU A 1 186 ? 11.390 -20.063 -2.741 1.00 89.00 186 GLU A O 1
ATOM 1459 N N . SER A 1 187 ? 11.345 -17.952 -3.459 1.00 92.69 187 SER A N 1
ATOM 1460 C CA . SER A 1 187 ? 12.795 -17.787 -3.329 1.00 92.69 187 SER A CA 1
ATOM 1461 C C . SER A 1 187 ? 13.249 -17.754 -1.867 1.00 92.69 187 SER A C 1
ATOM 1463 O O . SER A 1 187 ? 12.550 -17.242 -0.991 1.00 92.69 187 SER A O 1
ATOM 1465 N N . ALA A 1 188 ? 14.479 -18.221 -1.626 1.00 89.50 188 ALA A N 1
ATOM 1466 C CA . ALA A 1 188 ? 15.083 -18.298 -0.293 1.00 89.50 188 ALA A CA 1
ATOM 1467 C C . ALA A 1 188 ? 15.053 -16.965 0.473 1.00 89.50 188 ALA A C 1
ATOM 1469 O O . ALA A 1 188 ? 14.910 -16.960 1.692 1.00 89.50 188 ALA A O 1
ATOM 1470 N N . PHE A 1 189 ? 15.152 -15.838 -0.241 1.00 90.75 189 PHE A N 1
ATOM 1471 C CA . PHE A 1 189 ? 15.069 -14.507 0.352 1.00 90.75 189 PHE A CA 1
ATOM 1472 C C . PHE A 1 189 ? 13.709 -14.261 1.019 1.00 90.75 189 PHE A C 1
ATOM 1474 O O . PHE A 1 189 ? 13.661 -13.787 2.152 1.00 90.75 189 PHE A O 1
ATOM 1481 N N . PHE A 1 190 ? 12.605 -14.613 0.353 1.00 86.44 190 PHE A N 1
ATOM 1482 C CA . PHE A 1 190 ? 11.268 -14.441 0.917 1.00 86.44 190 PHE A CA 1
ATOM 1483 C C . PHE A 1 190 ? 10.911 -15.562 1.890 1.00 86.44 190 PHE A C 1
ATOM 1485 O O . PHE A 1 190 ? 10.361 -15.265 2.940 1.00 86.44 190 PHE A O 1
ATOM 1492 N N . THR A 1 191 ? 11.266 -16.819 1.614 1.00 80.56 191 THR A N 1
ATOM 1493 C CA . THR A 1 191 ? 10.937 -17.932 2.520 1.00 80.56 191 THR A CA 1
ATOM 1494 C C . THR A 1 191 ? 11.738 -17.887 3.821 1.00 80.56 191 THR A C 1
ATOM 1496 O O . THR A 1 191 ? 11.178 -18.142 4.875 1.00 80.56 191 THR A O 1
ATOM 1499 N N . GLY A 1 192 ? 13.023 -17.516 3.773 1.00 64.38 192 GLY A N 1
ATOM 1500 C CA . GLY A 1 192 ? 13.873 -17.393 4.963 1.00 64.38 192 GLY A CA 1
ATOM 1501 C C . GLY A 1 192 ? 13.579 -16.149 5.807 1.00 64.38 192 GLY A C 1
ATOM 1502 O O . GLY A 1 192 ? 13.867 -16.135 6.997 1.00 64.38 192 GLY A O 1
ATOM 1503 N N . SER A 1 193 ? 12.967 -15.118 5.213 1.00 56.62 193 SER A N 1
ATOM 1504 C CA . SER A 1 193 ? 12.530 -13.906 5.928 1.00 56.62 193 SER A CA 1
ATOM 1505 C C . SER A 1 193 ? 11.148 -14.050 6.582 1.00 56.62 193 SER A C 1
ATOM 1507 O O . SER A 1 193 ? 10.727 -13.152 7.309 1.00 56.62 193 SER A O 1
ATOM 1509 N N . LEU A 1 194 ? 10.426 -15.146 6.314 1.00 51.62 194 LEU A N 1
ATOM 1510 C CA . LEU A 1 194 ? 9.127 -15.456 6.926 1.00 51.62 194 LEU A CA 1
ATOM 1511 C C . LEU A 1 194 ? 9.255 -16.178 8.277 1.00 51.62 194 LEU A C 1
ATOM 1513 O O . LEU A 1 194 ? 8.278 -16.220 9.019 1.00 51.62 194 LEU A O 1
ATOM 1517 N N . ASP A 1 195 ? 10.443 -16.694 8.612 1.00 41.44 195 ASP A N 1
ATOM 1518 C CA . ASP A 1 195 ? 10.701 -17.395 9.879 1.00 41.44 195 ASP A CA 1
ATOM 1519 C C . ASP A 1 195 ? 10.873 -16.436 11.079 1.00 41.44 195 ASP A C 1
ATOM 1521 O O . ASP A 1 195 ? 10.810 -16.870 12.231 1.00 41.44 195 ASP A O 1
ATOM 1525 N N . GLU A 1 196 ? 11.015 -15.123 10.848 1.00 44.06 196 GLU A N 1
ATOM 1526 C CA . GLU A 1 196 ? 10.929 -14.107 11.909 1.00 44.06 196 GLU A CA 1
ATOM 1527 C C . GLU A 1 196 ? 9.460 -13.756 12.196 1.00 44.06 196 GLU A C 1
ATOM 1529 O O . GLU A 1 196 ? 8.934 -12.711 11.814 1.00 44.06 196 GLU A O 1
ATOM 1534 N N . GLU A 1 197 ? 8.825 -14.711 12.873 1.00 40.81 197 GLU A N 1
ATOM 1535 C CA . GLU A 1 197 ? 7.665 -14.602 13.753 1.00 40.81 197 GLU A CA 1
ATOM 1536 C C . GLU A 1 197 ? 6.423 -13.887 13.166 1.00 40.81 197 GLU A C 1
ATOM 1538 O O . GLU A 1 197 ? 6.336 -12.665 12.980 1.00 40.81 197 GLU A O 1
ATOM 1543 N N . GLU A 1 198 ? 5.343 -14.661 13.020 1.00 38.88 198 GLU A N 1
ATOM 1544 C CA . GLU A 1 198 ? 3.958 -14.205 13.215 1.00 38.88 198 GLU A CA 1
ATOM 1545 C C . GLU A 1 198 ? 3.763 -13.677 14.653 1.00 38.88 198 GLU A C 1
ATOM 1547 O O . GLU A 1 198 ? 2.902 -14.114 15.415 1.00 38.88 198 GLU A O 1
ATOM 1552 N N . HIS A 1 199 ? 4.586 -12.716 15.068 1.00 40.72 199 HIS A N 1
ATOM 1553 C CA . HIS A 1 199 ? 4.294 -11.913 16.230 1.00 40.72 199 HIS A CA 1
ATOM 1554 C C . HIS A 1 199 ? 3.167 -10.985 15.839 1.00 40.72 199 HIS A C 1
ATOM 1556 O O . HIS A 1 199 ? 3.345 -10.030 15.079 1.00 40.72 199 HIS A O 1
ATOM 1562 N N . ILE A 1 200 ? 1.992 -11.263 16.398 1.00 46.00 200 ILE A N 1
ATOM 1563 C CA . ILE A 1 200 ? 1.078 -10.194 16.780 1.00 46.00 200 ILE A CA 1
ATOM 1564 C C . ILE A 1 200 ? 1.954 -9.140 17.457 1.00 46.00 200 ILE A C 1
ATOM 1566 O O . ILE A 1 200 ? 2.645 -9.437 18.436 1.00 46.00 200 ILE A O 1
ATOM 1570 N N . ASP A 1 201 ? 1.982 -7.958 16.846 1.00 44.56 201 ASP A N 1
ATOM 1571 C CA . ASP A 1 201 ? 2.877 -6.857 17.176 1.00 44.56 201 ASP A CA 1
ATOM 1572 C C . ASP A 1 201 ? 2.987 -6.720 18.703 1.00 44.56 201 ASP A C 1
ATOM 1574 O O . ASP A 1 201 ? 1.968 -6.656 19.400 1.00 44.56 201 ASP A O 1
ATOM 1578 N N . GLU A 1 202 ? 4.198 -6.646 19.263 1.00 42.53 202 GLU A N 1
ATOM 1579 C CA . GLU A 1 202 ? 4.349 -6.334 20.692 1.00 42.53 202 GLU A CA 1
ATOM 1580 C C . GLU A 1 202 ? 3.652 -4.998 21.006 1.00 42.53 202 GLU A C 1
ATOM 1582 O O . GLU A 1 202 ? 3.174 -4.790 22.116 1.00 42.53 202 GLU A O 1
ATOM 1587 N N . ALA A 1 203 ? 3.494 -4.126 20.003 1.00 41.41 203 ALA A N 1
ATOM 1588 C CA . ALA A 1 203 ? 2.657 -2.937 20.043 1.00 41.41 203 ALA A CA 1
ATOM 1589 C C . ALA A 1 203 ? 1.151 -3.234 20.199 1.00 41.41 203 ALA A C 1
ATOM 1591 O O . ALA A 1 203 ? 0.498 -2.535 20.968 1.00 41.41 203 ALA A O 1
ATOM 1592 N N . VAL A 1 204 ? 0.604 -4.266 19.542 1.00 48.44 204 VAL A N 1
ATOM 1593 C CA . VAL A 1 204 ? -0.782 -4.746 19.721 1.00 48.44 204 VAL A CA 1
ATOM 1594 C C . VAL A 1 204 ? -0.939 -5.338 21.116 1.00 48.44 204 VAL A C 1
ATOM 1596 O O . VAL A 1 204 ? -1.853 -4.954 21.836 1.00 48.44 204 VAL A O 1
ATOM 1599 N N . LEU A 1 205 ? -0.000 -6.177 21.561 1.00 47.03 205 LEU A N 1
ATOM 1600 C CA . LEU A 1 205 ? 0.000 -6.729 22.921 1.00 47.03 205 LEU A CA 1
ATOM 1601 C C . LEU A 1 205 ? 0.159 -5.638 23.990 1.00 47.03 205 LEU A C 1
ATOM 1603 O O . LEU A 1 205 ? -0.528 -5.660 25.006 1.00 47.03 205 LEU A O 1
ATOM 1607 N N . THR A 1 206 ? 1.003 -4.636 23.749 1.00 47.09 206 THR A N 1
ATOM 1608 C CA . THR A 1 206 ? 1.203 -3.479 24.634 1.00 47.09 206 THR A CA 1
ATOM 1609 C C . THR A 1 206 ? -0.005 -2.543 24.611 1.00 47.09 206 THR A C 1
ATOM 1611 O O . THR A 1 206 ? -0.343 -1.965 25.643 1.00 47.09 206 THR A O 1
ATOM 1614 N N . ALA A 1 207 ? -0.686 -2.388 23.473 1.00 50.12 207 ALA A N 1
ATOM 1615 C CA . ALA A 1 207 ? -1.930 -1.630 23.355 1.00 50.12 207 ALA A CA 1
ATOM 1616 C C . ALA A 1 207 ? -3.084 -2.333 24.085 1.00 50.12 207 ALA A C 1
ATOM 1618 O O . ALA A 1 207 ? -3.800 -1.690 24.851 1.00 50.12 207 ALA A O 1
ATOM 1619 N N . LEU A 1 208 ? -3.198 -3.657 23.939 1.00 51.69 208 LEU A N 1
ATOM 1620 C CA . LEU A 1 208 ? -4.131 -4.501 24.688 1.00 51.69 208 LEU A CA 1
ATOM 1621 C C . LEU A 1 208 ? -3.800 -4.516 26.192 1.00 51.69 208 LEU A C 1
ATOM 1623 O O . LEU A 1 208 ? -4.704 -4.481 27.022 1.00 51.69 208 LEU A O 1
ATOM 1627 N N . ALA A 1 209 ? -2.521 -4.486 26.578 1.00 49.69 209 ALA A N 1
ATOM 1628 C CA . ALA A 1 209 ? -2.094 -4.446 27.980 1.00 49.69 209 ALA A CA 1
ATOM 1629 C C . ALA A 1 209 ? -2.289 -3.067 28.640 1.00 49.69 209 ALA A C 1
ATOM 1631 O O . ALA A 1 209 ? -2.684 -2.991 29.805 1.00 49.69 209 ALA A O 1
ATOM 1632 N N . LYS A 1 210 ? -2.094 -1.960 27.904 1.00 51.88 210 LYS A N 1
ATOM 1633 C CA . LYS A 1 210 ? -2.410 -0.587 28.363 1.00 51.88 210 LYS A CA 1
ATOM 1634 C C . LYS A 1 210 ? -3.908 -0.374 28.635 1.00 51.88 210 LYS A C 1
ATOM 1636 O O . LYS A 1 210 ? -4.288 0.640 29.220 1.00 51.88 210 LYS A O 1
ATOM 1641 N N . ARG A 1 211 ? -4.748 -1.337 28.253 1.00 59.28 211 ARG A N 1
ATOM 1642 C CA . ARG A 1 211 ? -6.207 -1.247 28.225 1.00 59.28 211 ARG A CA 1
ATOM 1643 C C . ARG A 1 211 ? -6.929 -1.510 29.543 1.00 59.28 211 ARG A C 1
ATOM 1645 O O . ARG A 1 211 ? -8.083 -1.117 29.670 1.00 59.28 211 ARG A O 1
ATOM 1652 N N . GLN A 1 212 ? -6.268 -2.060 30.566 1.00 51.12 212 GLN A N 1
ATOM 1653 C CA . GLN A 1 212 ? -6.862 -2.127 31.918 1.00 51.12 212 GLN A CA 1
ATOM 1654 C C . GLN A 1 212 ? -7.199 -0.737 32.509 1.00 51.12 212 GLN A C 1
ATOM 1656 O O . GLN A 1 212 ? -7.775 -0.660 33.590 1.00 51.12 212 GLN A O 1
ATOM 1661 N N . GLN A 1 213 ? -6.846 0.356 31.819 1.00 51.16 213 GLN A N 1
ATOM 1662 C CA . GLN A 1 213 ? -7.048 1.741 32.249 1.00 51.16 213 GLN A CA 1
ATOM 1663 C C . GLN A 1 213 ? -8.086 2.528 31.416 1.00 51.16 213 GLN A C 1
ATOM 1665 O O . GLN A 1 213 ? -8.265 3.718 31.670 1.00 51.16 213 GLN A O 1
ATOM 1670 N N . GLU A 1 214 ? -8.757 1.925 30.424 1.00 63.53 214 GLU A N 1
ATOM 1671 C CA . GLU A 1 214 ? -9.774 2.623 29.611 1.00 63.53 214 GLU A CA 1
ATOM 1672 C C . GLU A 1 214 ? -11.162 2.648 30.275 1.00 63.53 214 GLU A C 1
ATOM 1674 O O . GLU A 1 214 ? -11.506 1.768 31.062 1.00 63.53 214 GLU A O 1
ATOM 1679 N N . THR A 1 215 ? -11.981 3.658 29.953 1.00 66.88 215 THR A N 1
ATOM 1680 C CA . THR A 1 215 ? -13.340 3.789 30.503 1.00 66.88 215 THR A CA 1
ATOM 1681 C C . THR A 1 215 ? -14.307 2.791 29.867 1.00 66.88 215 THR A C 1
ATOM 1683 O O . THR A 1 215 ? -14.201 2.464 28.683 1.00 66.88 215 THR A O 1
ATOM 1686 N N . GLU A 1 216 ? -15.307 2.342 30.631 1.00 68.81 216 GLU A N 1
ATOM 1687 C CA . GLU A 1 216 ? -16.387 1.474 30.124 1.00 68.81 216 GLU A CA 1
ATOM 1688 C C . GLU A 1 216 ? -17.113 2.104 28.925 1.00 68.81 216 GLU A C 1
ATOM 1690 O O . GLU A 1 216 ? -17.477 1.414 27.976 1.00 68.81 216 GLU A O 1
ATOM 1695 N N . LEU A 1 217 ? -17.232 3.436 28.921 1.00 70.56 217 LEU A N 1
ATOM 1696 C CA . LEU A 1 217 ? -17.831 4.205 27.833 1.00 70.56 217 LEU A CA 1
ATOM 1697 C C . LEU A 1 217 ? -17.067 4.043 26.512 1.00 70.56 217 LEU A C 1
ATOM 1699 O O . LEU A 1 217 ? -17.682 3.826 25.470 1.00 70.56 217 LEU A O 1
ATOM 1703 N N . LYS A 1 218 ? -15.730 4.099 26.555 1.00 70.75 218 LYS A N 1
ATOM 1704 C CA . LYS A 1 218 ? -14.897 3.911 25.363 1.00 70.75 218 LYS A CA 1
ATOM 1705 C C . LYS A 1 218 ? -15.105 2.518 24.772 1.00 70.75 218 LYS A C 1
ATOM 1707 O O . LYS A 1 218 ? -15.259 2.384 23.563 1.00 70.75 218 LYS A O 1
ATOM 1712 N N . ARG A 1 219 ? -15.179 1.485 25.617 1.00 69.62 219 ARG A N 1
ATOM 1713 C CA . ARG A 1 219 ? -15.439 0.105 25.174 1.00 69.62 219 ARG A CA 1
ATOM 1714 C C . ARG A 1 219 ? -16.791 -0.040 24.476 1.00 69.62 219 ARG A C 1
ATOM 1716 O O . ARG A 1 219 ? -16.860 -0.690 23.440 1.00 69.62 219 ARG A O 1
ATOM 1723 N N . ALA A 1 220 ? -17.832 0.581 25.022 1.00 71.81 220 ALA A N 1
ATOM 1724 C CA . ALA A 1 220 ? -19.183 0.509 24.475 1.00 71.81 220 ALA A CA 1
ATOM 1725 C C . ALA A 1 220 ? -19.299 1.180 23.099 1.00 71.81 220 ALA A C 1
ATOM 1727 O O . ALA A 1 220 ? -19.904 0.626 22.188 1.00 71.81 220 ALA A O 1
ATOM 1728 N N . VAL A 1 221 ? -18.648 2.335 22.925 1.00 72.44 221 VAL A N 1
ATOM 1729 C CA . VAL A 1 221 ? -18.615 3.073 21.653 1.00 72.44 221 VAL A CA 1
ATOM 1730 C C . VAL A 1 221 ? -17.934 2.278 20.535 1.00 72.44 221 VAL A C 1
ATOM 1732 O O . VAL A 1 221 ? -18.417 2.267 19.406 1.00 72.44 221 VAL A O 1
ATOM 1735 N N . PHE A 1 222 ? -16.834 1.583 20.829 1.00 69.50 222 PHE A N 1
ATOM 1736 C CA . PHE A 1 222 ? -16.168 0.754 19.820 1.00 69.50 222 PHE A CA 1
ATOM 1737 C C . PHE A 1 222 ? -16.931 -0.530 19.489 1.00 69.50 222 PHE A C 1
ATOM 1739 O O . PHE A 1 222 ? -16.901 -0.953 18.337 1.00 69.50 222 PHE A O 1
ATOM 1746 N N . ALA A 1 223 ? -17.619 -1.131 20.463 1.00 67.69 223 ALA A N 1
ATOM 1747 C CA . ALA A 1 223 ? -18.503 -2.267 20.207 1.00 67.69 223 ALA A CA 1
ATOM 1748 C C . ALA A 1 223 ? -19.677 -1.868 19.295 1.00 67.69 223 ALA A C 1
ATOM 1750 O O . ALA A 1 223 ? -20.024 -2.597 18.372 1.00 67.69 223 ALA A O 1
ATOM 1751 N N . ASP A 1 224 ? -20.245 -0.678 19.503 1.00 72.44 224 ASP A N 1
ATOM 1752 C CA . ASP A 1 224 ? -21.298 -0.134 18.641 1.00 72.44 224 ASP A CA 1
ATOM 1753 C C . ASP A 1 224 ? -20.824 0.121 17.213 1.00 72.44 224 ASP A C 1
ATOM 1755 O O . ASP A 1 224 ? -21.500 -0.255 16.260 1.00 72.44 224 ASP A O 1
ATOM 1759 N N . LEU A 1 225 ? -19.626 0.685 17.057 1.00 66.44 225 LEU A N 1
ATOM 1760 C CA . LEU A 1 225 ? -19.038 0.910 15.741 1.00 66.44 225 LEU A CA 1
ATOM 1761 C C . LEU A 1 225 ? -18.709 -0.402 15.013 1.00 66.44 225 LEU A C 1
ATOM 1763 O O . LEU A 1 225 ? -18.846 -0.483 13.793 1.00 66.44 225 LEU A O 1
ATOM 1767 N N . ALA A 1 226 ? -18.309 -1.435 15.757 1.00 63.66 226 ALA A N 1
ATOM 1768 C CA . ALA A 1 226 ? -18.145 -2.771 15.204 1.00 63.66 226 ALA A CA 1
ATOM 1769 C C . ALA A 1 226 ? -19.491 -3.337 14.719 1.00 63.66 226 ALA A C 1
ATOM 1771 O O . ALA A 1 226 ? -19.572 -3.858 13.616 1.00 63.66 226 ALA A O 1
ATOM 1772 N N . ALA A 1 227 ? -20.568 -3.172 15.488 1.00 64.31 227 ALA A N 1
ATOM 1773 C CA . ALA A 1 227 ? -21.891 -3.666 15.109 1.00 64.31 227 ALA A CA 1
ATOM 1774 C C . ALA A 1 227 ? -22.555 -2.875 13.959 1.00 64.31 227 ALA A C 1
ATOM 1776 O O . ALA A 1 227 ? -23.373 -3.432 13.226 1.00 64.31 227 ALA A O 1
ATOM 1777 N N . SER A 1 228 ? -22.247 -1.581 13.807 1.00 59.69 228 SER A N 1
ATOM 1778 C CA . SER A 1 228 ? -22.897 -0.696 12.828 1.00 59.69 228 SER A CA 1
ATOM 1779 C C . SER A 1 228 ? -22.231 -0.684 11.450 1.00 59.69 228 SER A C 1
ATOM 1781 O O . SER A 1 228 ? -22.898 -0.396 10.452 1.00 59.69 228 SER A O 1
ATOM 1783 N N . GLN A 1 229 ? -20.941 -1.023 11.358 1.00 55.59 229 GLN A N 1
ATOM 1784 C CA . GLN A 1 229 ? -20.255 -1.179 10.078 1.00 55.59 229 GLN A CA 1
ATOM 1785 C C . GLN A 1 229 ? -20.339 -2.619 9.570 1.00 55.59 229 GLN A C 1
ATOM 1787 O O . GLN A 1 229 ? -20.306 -3.582 10.329 1.00 55.59 229 GLN A O 1
ATOM 1792 N N . ASN A 1 230 ? -20.427 -2.788 8.249 1.00 49.34 230 ASN A N 1
ATOM 1793 C CA . ASN A 1 230 ? -20.397 -4.104 7.621 1.00 49.34 230 ASN A CA 1
ATOM 1794 C C . ASN A 1 230 ? -18.953 -4.650 7.693 1.00 49.34 230 ASN A C 1
ATOM 1796 O O . ASN A 1 230 ? -18.171 -4.516 6.750 1.00 49.34 230 ASN A O 1
ATOM 1800 N N . LEU A 1 231 ? -18.598 -5.225 8.850 1.00 49.22 231 LEU A N 1
ATOM 1801 C CA . LEU A 1 231 ? -17.264 -5.715 9.238 1.00 49.22 231 LEU A CA 1
ATOM 1802 C C . LEU A 1 231 ? -16.646 -6.724 8.261 1.00 49.22 231 LEU A C 1
ATOM 1804 O O . LEU A 1 231 ? -15.435 -6.934 8.283 1.00 49.22 231 LEU A O 1
ATOM 1808 N N . ALA A 1 232 ? -17.442 -7.281 7.345 1.00 39.75 232 ALA A N 1
ATOM 1809 C CA . ALA A 1 232 ? -16.976 -8.068 6.204 1.00 39.75 232 ALA A CA 1
ATOM 1810 C C . ALA A 1 232 ? -15.920 -7.341 5.339 1.00 39.75 232 ALA A C 1
ATOM 1812 O O . ALA A 1 232 ? -15.204 -7.986 4.569 1.00 39.75 232 ALA A O 1
ATOM 1813 N N . GLN A 1 233 ? -15.802 -6.012 5.453 1.00 42.62 233 GLN A N 1
ATOM 1814 C CA . GLN A 1 233 ? -14.741 -5.235 4.808 1.00 42.62 233 GLN A CA 1
ATOM 1815 C C . GLN A 1 233 ? -13.368 -5.374 5.496 1.00 42.62 233 GLN A C 1
ATOM 1817 O O . GLN A 1 233 ? -12.351 -5.288 4.811 1.00 42.62 233 GLN A O 1
ATOM 1822 N N . MET A 1 234 ? -13.297 -5.678 6.799 1.00 50.56 234 MET A N 1
ATOM 1823 C CA . MET A 1 234 ? -12.034 -5.831 7.543 1.00 50.56 234 MET A CA 1
ATOM 1824 C C . MET A 1 234 ? -11.508 -7.274 7.484 1.00 50.56 234 MET A C 1
ATOM 1826 O O . MET A 1 234 ? -11.334 -7.934 8.509 1.00 50.56 234 MET A O 1
ATOM 1830 N N . LYS A 1 235 ? -11.264 -7.776 6.266 1.00 46.59 235 LYS A N 1
ATOM 1831 C CA . LYS A 1 235 ? -10.900 -9.182 5.993 1.00 46.59 235 LYS A CA 1
ATOM 1832 C C . LYS A 1 235 ? -9.742 -9.711 6.848 1.00 46.59 235 LYS A C 1
ATOM 1834 O O . LYS A 1 235 ? -9.794 -10.859 7.267 1.00 46.59 235 LYS A O 1
ATOM 1839 N N . GLU A 1 236 ? -8.739 -8.881 7.129 1.00 46.44 236 GLU A N 1
ATOM 1840 C CA . GLU A 1 236 ? -7.552 -9.276 7.902 1.00 46.44 236 GLU A CA 1
ATOM 1841 C C . GLU A 1 236 ? -7.834 -9.435 9.404 1.00 46.44 236 GLU A C 1
ATOM 1843 O O . GLU A 1 236 ? -7.344 -10.370 10.029 1.00 46.44 236 GLU A O 1
ATOM 1848 N N . LEU A 1 237 ? -8.666 -8.566 9.991 1.00 52.47 237 LEU A N 1
ATOM 1849 C CA . LEU A 1 237 ? -9.049 -8.665 11.406 1.00 52.47 237 LEU A CA 1
ATOM 1850 C C . LEU A 1 237 ? -10.061 -9.793 11.640 1.00 52.47 237 LEU A C 1
ATOM 1852 O O . LEU A 1 237 ? -10.003 -10.477 12.658 1.00 52.47 237 LEU A O 1
ATOM 1856 N N . ASN A 1 238 ? -10.946 -10.018 10.665 1.00 53.34 238 ASN A N 1
ATOM 1857 C CA . ASN A 1 238 ? -11.895 -11.126 10.678 1.00 53.34 238 ASN A CA 1
ATOM 1858 C C . ASN A 1 238 ? -11.183 -12.487 10.633 1.00 53.34 238 ASN A C 1
ATOM 1860 O O . ASN A 1 238 ? -11.648 -13.450 11.233 1.00 53.34 238 ASN A O 1
ATOM 1864 N N . GLN A 1 239 ? -10.038 -12.563 9.949 1.00 56.03 239 GLN A N 1
ATOM 1865 C CA . GLN A 1 239 ? -9.254 -13.789 9.861 1.00 56.03 239 GLN A CA 1
ATOM 1866 C C . GLN A 1 239 ? -8.674 -14.195 11.223 1.00 56.03 239 GLN A C 1
ATOM 1868 O O . GLN A 1 239 ? -8.755 -15.364 11.581 1.00 56.03 239 GLN A O 1
ATOM 1873 N N . LEU A 1 240 ? -8.191 -13.234 12.018 1.00 61.38 240 LEU A N 1
ATOM 1874 C CA . LEU A 1 240 ? -7.691 -13.522 13.364 1.00 61.38 240 LEU A CA 1
ATOM 1875 C C . LEU A 1 240 ? -8.800 -14.030 14.299 1.00 61.38 240 LEU A C 1
ATOM 1877 O O . LEU A 1 240 ? -8.547 -14.918 15.102 1.00 61.38 240 LEU A O 1
ATOM 1881 N N . PHE A 1 241 ? -10.023 -13.497 14.198 1.00 63.38 241 PHE A N 1
ATOM 1882 C CA . PHE A 1 241 ? -11.156 -14.015 14.973 1.00 63.38 241 PHE A CA 1
ATOM 1883 C C . PHE A 1 241 ? -11.491 -15.456 14.575 1.00 63.38 241 PHE A C 1
ATOM 1885 O O . PHE A 1 241 ? -11.576 -16.312 15.441 1.00 63.38 241 PHE A O 1
ATOM 1892 N N . LEU A 1 242 ? -11.607 -15.735 13.272 1.00 63.62 242 LEU A N 1
ATOM 1893 C CA . LEU A 1 242 ? -11.906 -17.077 12.751 1.00 63.62 242 LEU A CA 1
ATOM 1894 C C . LEU A 1 242 ? -10.823 -18.114 13.087 1.00 63.62 242 LEU A C 1
ATOM 1896 O O . LEU A 1 242 ? -11.098 -19.307 13.120 1.00 63.62 242 LEU A O 1
ATOM 1900 N N . GLU A 1 243 ? -9.580 -17.676 13.289 1.00 66.88 243 GLU A N 1
ATOM 1901 C CA . GLU A 1 243 ? -8.486 -18.542 13.737 1.00 66.88 243 GLU A CA 1
ATOM 1902 C C . GLU A 1 243 ? -8.538 -18.838 15.243 1.00 66.88 243 GLU A C 1
ATOM 1904 O O . GLU A 1 243 ? -8.000 -19.858 15.677 1.00 66.88 243 GLU A O 1
ATOM 1909 N N . LEU A 1 244 ? -9.151 -17.951 16.033 1.00 68.62 244 LEU A N 1
ATOM 1910 C CA . LEU A 1 244 ? -9.289 -18.085 17.484 1.00 68.62 244 LEU A CA 1
ATOM 1911 C C . LEU A 1 244 ? -10.608 -18.748 17.900 1.00 68.62 244 LEU A C 1
ATOM 1913 O O . LEU A 1 244 ? -10.604 -19.431 18.912 1.00 68.62 244 LEU A O 1
ATOM 1917 N N . ASP A 1 245 ? -11.695 -18.555 17.153 1.00 71.94 245 ASP A N 1
ATOM 1918 C CA . ASP A 1 245 ? -13.007 -19.193 17.343 1.00 71.94 245 ASP A CA 1
ATOM 1919 C C . ASP A 1 245 ? -12.988 -20.576 16.670 1.00 71.94 245 ASP A C 1
ATOM 1921 O O . ASP A 1 245 ? -13.291 -20.742 15.484 1.00 71.94 245 ASP A O 1
ATOM 1925 N N . THR A 1 246 ? -12.492 -21.571 17.404 1.00 69.69 246 THR A N 1
ATOM 1926 C CA . THR A 1 246 ? -12.200 -22.900 16.844 1.00 69.69 246 THR A CA 1
ATOM 1927 C C . THR A 1 246 ? -13.428 -23.796 16.778 1.00 69.69 246 THR A C 1
ATOM 1929 O O . THR A 1 246 ? -13.455 -24.727 15.964 1.00 69.69 246 THR A O 1
ATOM 1932 N N . ASP A 1 247 ? -14.432 -23.541 17.618 1.00 71.88 247 ASP A N 1
ATOM 1933 C CA . ASP A 1 247 ? -15.712 -24.245 17.582 1.00 71.88 247 ASP A CA 1
ATOM 1934 C C . ASP A 1 247 ? -16.787 -23.515 16.754 1.00 71.88 247 ASP A C 1
ATOM 1936 O O . ASP A 1 247 ? -17.823 -24.112 16.428 1.00 71.88 247 ASP A O 1
ATOM 1940 N N . ASN A 1 248 ? -16.465 -22.305 16.281 1.00 68.06 248 ASN A N 1
ATOM 1941 C CA . ASN A 1 248 ? -17.269 -21.470 15.400 1.00 68.06 248 ASN A CA 1
ATOM 1942 C C . ASN A 1 248 ? -18.634 -21.144 16.033 1.00 68.06 248 ASN A C 1
ATOM 1944 O O . ASN A 1 248 ? -19.668 -21.132 15.347 1.00 68.06 248 ASN A O 1
ATOM 1948 N N . ASP A 1 249 ? -18.645 -20.924 17.349 1.00 71.25 249 ASP A N 1
ATOM 1949 C CA . ASP A 1 249 ? -19.826 -20.536 18.115 1.00 71.25 249 ASP A CA 1
ATOM 1950 C C . ASP A 1 249 ? -20.070 -19.013 18.119 1.00 71.25 249 ASP A C 1
ATOM 1952 O O . ASP A 1 249 ? -21.147 -18.555 18.524 1.00 71.25 249 ASP A O 1
ATOM 1956 N N . GLY A 1 250 ? -19.135 -18.234 17.559 1.00 64.56 250 GLY A N 1
ATOM 1957 C CA . GLY A 1 250 ? -19.210 -16.778 17.474 1.00 64.56 250 GLY A CA 1
ATOM 1958 C C . GLY A 1 250 ? -18.724 -16.058 18.736 1.00 64.56 250 GLY A C 1
ATOM 1959 O O . GLY A 1 250 ? -18.901 -14.836 18.849 1.00 64.56 250 GLY A O 1
ATOM 1960 N N . ALA A 1 251 ? -18.099 -16.778 19.663 1.00 72.69 251 ALA A N 1
ATOM 1961 C CA . ALA A 1 251 ? -17.355 -16.264 20.795 1.00 72.69 251 ALA A CA 1
ATOM 1962 C C . ALA A 1 251 ? -15.915 -16.802 20.772 1.00 72.69 251 ALA A C 1
ATOM 1964 O O . ALA A 1 251 ? -15.574 -17.740 20.072 1.00 72.69 251 ALA A O 1
ATOM 1965 N N . VAL A 1 252 ? -15.028 -16.138 21.508 1.00 74.00 252 VAL A N 1
ATOM 1966 C CA . VAL A 1 252 ? -13.657 -16.600 21.728 1.00 74.00 252 VAL A CA 1
ATOM 1967 C C . VAL A 1 252 ? -13.489 -16.812 23.222 1.00 74.00 252 VAL A C 1
ATOM 1969 O O . VAL A 1 252 ? -13.578 -15.861 24.006 1.00 74.00 252 VAL A O 1
ATOM 1972 N N . SER A 1 253 ? -13.257 -18.056 23.626 1.00 78.12 253 SER A N 1
ATOM 1973 C CA . SER A 1 253 ? -13.064 -18.452 25.025 1.00 78.12 253 SER A CA 1
ATOM 1974 C C . SER A 1 253 ? -11.585 -18.518 25.426 1.00 78.12 253 SER A C 1
ATOM 1976 O O . SER A 1 253 ? -10.672 -18.514 24.591 1.00 78.12 253 SER A O 1
ATOM 1978 N N . THR A 1 254 ? -11.300 -18.579 26.736 1.00 76.62 254 THR A N 1
ATOM 1979 C CA . THR A 1 254 ? -9.905 -18.691 27.212 1.00 76.62 254 THR A CA 1
ATOM 1980 C C . THR A 1 254 ? -9.227 -19.970 26.736 1.00 76.62 254 THR A C 1
ATOM 1982 O O . THR A 1 254 ? -8.016 -19.999 26.519 1.00 76.62 254 THR A O 1
ATOM 1985 N N . GLU A 1 255 ? -10.005 -21.031 26.595 1.00 77.00 255 GLU A N 1
ATOM 1986 C CA . GLU A 1 255 ? -9.597 -22.355 26.170 1.00 77.00 255 GLU A CA 1
ATOM 1987 C C . GLU A 1 255 ? -9.194 -22.346 24.696 1.00 77.00 255 GLU A C 1
ATOM 1989 O O . GLU A 1 255 ? -8.153 -22.904 24.351 1.00 77.00 255 GLU A O 1
ATOM 1994 N N . GLU A 1 256 ? -9.943 -21.645 23.851 1.00 77.25 256 GLU A N 1
ATOM 1995 C CA . GLU A 1 256 ? -9.658 -21.569 22.421 1.00 77.25 256 GLU A CA 1
ATOM 1996 C C . GLU A 1 256 ? -8.466 -20.671 22.107 1.00 77.25 256 GLU A C 1
ATOM 1998 O O . GLU A 1 256 ? -7.604 -21.057 21.321 1.00 77.25 256 GLU A O 1
ATOM 2003 N N . VAL A 1 257 ? -8.315 -19.535 22.802 1.00 72.19 257 VAL A N 1
ATOM 2004 C CA . VAL A 1 257 ? -7.099 -18.707 22.680 1.00 72.19 257 VAL A CA 1
ATOM 2005 C C . VAL A 1 257 ? -5.859 -19.501 23.086 1.00 72.19 257 VAL A C 1
ATOM 2007 O O . VAL A 1 257 ? -4.815 -19.396 22.438 1.00 72.19 257 VAL A O 1
ATOM 2010 N N . ARG A 1 258 ? -5.956 -20.310 24.152 1.00 78.12 258 ARG A N 1
ATOM 2011 C CA . ARG A 1 258 ? -4.859 -21.198 24.555 1.00 78.12 258 ARG A CA 1
ATOM 2012 C C . ARG A 1 258 ? -4.575 -22.230 23.476 1.00 78.12 258 ARG A C 1
ATOM 2014 O O . ARG A 1 258 ? -3.421 -22.340 23.086 1.00 78.12 258 ARG A O 1
ATOM 2021 N N . ALA A 1 259 ? -5.593 -22.929 22.980 1.00 76.88 259 ALA A N 1
ATOM 2022 C CA . ALA A 1 259 ? -5.438 -23.970 21.968 1.00 76.88 259 ALA A CA 1
ATOM 2023 C C . ALA A 1 259 ? -4.875 -23.428 20.640 1.00 76.88 259 ALA A C 1
ATOM 2025 O O . ALA A 1 259 ? -3.985 -24.039 20.053 1.00 76.88 259 ALA A O 1
ATOM 2026 N N . ALA A 1 260 ? -5.332 -22.257 20.192 1.00 69.25 260 ALA A N 1
ATOM 2027 C CA . ALA A 1 260 ? -4.899 -21.631 18.943 1.00 69.25 260 ALA A CA 1
ATOM 2028 C C . ALA A 1 260 ? -3.433 -21.154 18.977 1.00 69.25 260 ALA A C 1
ATOM 2030 O O . ALA A 1 260 ? -2.761 -21.103 17.939 1.00 69.25 260 ALA A O 1
ATOM 2031 N N . LEU A 1 261 ? -2.929 -20.806 20.167 1.00 66.88 261 LEU A N 1
ATOM 2032 C CA . LEU A 1 261 ? -1.572 -20.290 20.381 1.00 66.88 261 LEU A CA 1
ATOM 2033 C C . LEU A 1 261 ? -0.624 -21.309 21.036 1.00 66.88 261 LEU A C 1
ATOM 2035 O O . LEU A 1 261 ? 0.575 -21.036 21.172 1.00 66.88 261 LEU A O 1
ATOM 2039 N N . GLU A 1 262 ? -1.129 -22.484 21.419 1.00 69.25 262 GLU A N 1
ATOM 2040 C CA . GLU A 1 262 ? -0.347 -23.565 22.016 1.00 69.25 262 GLU A CA 1
ATOM 2041 C C . GLU A 1 262 ? 0.726 -24.050 21.031 1.00 69.25 262 GLU A C 1
ATOM 2043 O O . GLU A 1 262 ? 0.470 -24.317 19.859 1.00 69.25 262 GLU A O 1
ATOM 2048 N N . GLY A 1 263 ? 1.979 -24.107 21.488 1.00 64.25 263 GLY A N 1
ATOM 2049 C CA . GLY A 1 263 ? 3.126 -24.466 20.648 1.00 64.25 263 GLY A CA 1
ATOM 2050 C C . GLY A 1 263 ? 3.627 -23.351 19.721 1.00 64.25 263 GLY A C 1
ATOM 2051 O O . GLY A 1 263 ? 4.769 -23.431 19.274 1.00 64.25 263 GLY A O 1
ATOM 2052 N N . LYS A 1 264 ? 2.838 -22.291 19.490 1.00 57.91 264 LYS A N 1
ATOM 2053 C CA . LYS A 1 264 ? 3.285 -21.088 18.770 1.00 57.91 264 LYS A CA 1
ATOM 2054 C C . LYS A 1 264 ? 3.981 -20.108 19.710 1.00 57.91 264 LYS A C 1
ATOM 2056 O O . LYS A 1 264 ? 4.996 -19.524 19.341 1.00 57.91 264 LYS A O 1
ATOM 2061 N N . TRP A 1 265 ? 3.447 -19.910 20.917 1.00 61.94 265 TRP A N 1
ATOM 2062 C CA . TRP A 1 265 ? 3.918 -18.891 21.862 1.00 61.94 265 TRP A CA 1
ATOM 2063 C C . TRP A 1 265 ? 4.330 -19.474 23.226 1.00 61.94 265 TRP A C 1
ATOM 2065 O O . TRP A 1 265 ? 3.858 -20.544 23.617 1.00 61.94 265 TRP A O 1
ATOM 2075 N N . PRO A 1 266 ? 5.178 -18.766 24.003 1.00 67.62 266 PRO A N 1
ATOM 2076 C CA . PRO A 1 266 ? 5.481 -19.151 25.378 1.00 67.62 266 PRO A CA 1
ATOM 2077 C C . PRO A 1 266 ? 4.214 -19.134 26.253 1.00 67.62 266 PRO A C 1
ATOM 2079 O O . PRO A 1 266 ? 3.459 -18.157 26.181 1.00 67.62 266 PRO A O 1
ATOM 2082 N N . PRO A 1 267 ? 4.009 -20.122 27.148 1.00 71.00 267 PRO A N 1
ATOM 2083 C CA . PRO A 1 267 ? 2.809 -20.212 27.991 1.00 71.00 267 PRO A CA 1
ATOM 2084 C C . PRO A 1 267 ? 2.545 -18.947 28.817 1.00 71.00 267 PRO A C 1
ATOM 2086 O O . PRO A 1 267 ? 1.410 -18.506 28.961 1.00 71.00 267 PRO A O 1
ATOM 2089 N N . GLU A 1 268 ? 3.609 -18.305 29.304 1.00 70.62 268 GLU A N 1
ATOM 2090 C CA . GLU A 1 268 ? 3.532 -17.060 30.077 1.00 70.62 268 GLU A CA 1
ATOM 2091 C C . GLU A 1 268 ? 2.919 -15.903 29.271 1.00 70.62 268 GLU A C 1
ATOM 2093 O O . GLU A 1 268 ? 2.191 -15.066 29.809 1.00 70.62 268 GLU A O 1
ATOM 2098 N N . ARG A 1 269 ? 3.186 -15.868 27.960 1.00 62.84 269 ARG A N 1
ATOM 2099 C CA . ARG A 1 269 ? 2.693 -14.835 27.044 1.00 62.84 269 ARG A CA 1
ATOM 2100 C C . ARG A 1 269 ? 1.224 -15.065 26.697 1.00 62.84 269 ARG A C 1
ATOM 2102 O O . ARG A 1 269 ? 0.458 -14.105 26.649 1.00 62.84 269 ARG A O 1
ATOM 2109 N N . ILE A 1 270 ? 0.836 -16.329 26.519 1.00 69.00 270 ILE A N 1
ATOM 2110 C CA . ILE A 1 270 ? -0.554 -16.744 26.287 1.00 69.00 270 ILE A CA 1
ATOM 2111 C C . ILE A 1 270 ? -1.420 -16.361 27.491 1.00 69.00 270 ILE A C 1
ATOM 2113 O O . ILE A 1 270 ? -2.453 -15.722 27.318 1.00 69.00 270 ILE A O 1
ATOM 2117 N N . GLU A 1 271 ? -0.969 -16.640 28.717 1.00 72.31 271 GLU A N 1
ATOM 2118 C CA . GLU A 1 271 ? -1.714 -16.265 29.928 1.00 72.31 271 GLU A CA 1
ATOM 2119 C C . GLU A 1 271 ? -1.832 -14.745 30.097 1.00 72.31 271 GLU A C 1
ATOM 2121 O O . GLU A 1 271 ? -2.873 -14.234 30.519 1.00 72.31 271 GLU A O 1
ATOM 2126 N N . SER A 1 272 ? -0.792 -13.993 29.720 1.00 65.88 272 SER A N 1
ATOM 2127 C CA . SER A 1 272 ? -0.873 -12.532 29.691 1.00 65.88 272 SER A CA 1
ATOM 2128 C C . SER A 1 272 ? -1.911 -12.038 28.679 1.00 65.88 272 SER A C 1
ATOM 2130 O O . SER A 1 272 ? -2.653 -11.107 28.986 1.00 65.88 272 SER A O 1
ATOM 2132 N N . LEU A 1 273 ? -1.972 -12.642 27.490 1.00 67.94 273 LEU A N 1
ATOM 2133 C CA . LEU A 1 273 ? -2.932 -12.285 26.449 1.00 67.94 273 LEU A CA 1
ATOM 2134 C C . LEU A 1 273 ? -4.369 -12.632 26.851 1.00 67.94 273 LEU A C 1
ATOM 2136 O O . LEU A 1 273 ? -5.240 -11.774 26.754 1.00 67.94 273 LEU A O 1
ATOM 2140 N N . VAL A 1 274 ? -4.603 -13.845 27.359 1.00 71.62 274 VAL A N 1
ATOM 2141 C CA . VAL A 1 274 ? -5.908 -14.307 27.859 1.00 71.62 274 VAL A CA 1
ATOM 2142 C C . VAL A 1 274 ? -6.429 -13.349 28.926 1.00 71.62 274 VAL A C 1
ATOM 2144 O O . VAL A 1 274 ? -7.551 -12.855 28.836 1.00 71.62 274 VAL A O 1
ATOM 2147 N N . LYS A 1 275 ? -5.582 -12.988 29.894 1.00 68.81 275 LYS A N 1
ATOM 2148 C CA . LYS A 1 275 ? -5.937 -12.023 30.938 1.00 68.81 275 LYS A CA 1
ATOM 2149 C C . LYS A 1 275 ? -6.270 -10.633 30.379 1.00 68.81 275 LYS A C 1
ATOM 2151 O O . LYS A 1 275 ? -7.116 -9.938 30.943 1.00 68.81 275 LYS A O 1
ATOM 2156 N N . SER A 1 276 ? -5.592 -10.211 29.313 1.00 63.38 276 SER A N 1
ATOM 2157 C CA . SER A 1 276 ? -5.788 -8.902 28.683 1.00 63.38 276 SER A CA 1
ATOM 2158 C C . SER A 1 276 ? -7.007 -8.835 27.757 1.00 63.38 276 SER A C 1
ATOM 2160 O O . SER A 1 276 ? -7.696 -7.818 27.774 1.00 63.38 276 SER A O 1
ATOM 2162 N N . LEU A 1 277 ? -7.284 -9.882 26.974 1.00 63.78 277 LEU A N 1
ATOM 2163 C CA . LEU A 1 277 ? -8.402 -9.938 26.023 1.00 63.78 277 LEU A CA 1
ATOM 2164 C C . LEU A 1 277 ? -9.727 -10.297 26.707 1.00 63.78 277 LEU A C 1
ATOM 2166 O O . LEU A 1 277 ? -10.727 -9.615 26.491 1.00 63.78 277 LEU A O 1
ATOM 2170 N N . LEU A 1 278 ? -9.731 -11.328 27.561 1.00 64.69 278 LEU A N 1
ATOM 2171 C CA . LEU A 1 278 ? -10.953 -11.986 28.056 1.00 64.69 278 LEU A CA 1
ATOM 2172 C C . LEU A 1 278 ? -11.400 -11.499 29.444 1.00 64.69 278 LEU A C 1
ATOM 2174 O O . LEU A 1 278 ? -12.523 -11.758 29.884 1.00 64.69 278 LEU A O 1
ATOM 2178 N N . GLY A 1 279 ? -10.548 -10.733 30.134 1.00 63.31 279 GLY A N 1
ATOM 2179 C CA . GLY A 1 279 ? -10.878 -10.122 31.421 1.00 63.31 279 GLY A CA 1
ATOM 2180 C C . GLY A 1 279 ? -11.340 -11.142 32.471 1.00 63.31 279 GLY A C 1
ATOM 2181 O O . GLY A 1 279 ? -10.780 -12.226 32.589 1.00 63.31 279 GLY A O 1
ATOM 2182 N N . THR A 1 280 ? -12.342 -10.778 33.278 1.00 52.88 280 THR A N 1
ATOM 2183 C CA . THR A 1 280 ? -12.875 -11.620 34.369 1.00 52.88 280 THR A CA 1
ATOM 2184 C C . THR A 1 280 ? -13.952 -12.609 33.935 1.00 52.88 280 THR A C 1
ATOM 2186 O O . THR A 1 280 ? -14.267 -13.511 34.707 1.00 52.88 280 THR A O 1
ATOM 2189 N N . ASN A 1 281 ? -14.538 -12.424 32.750 1.00 58.72 281 ASN A N 1
ATOM 2190 C CA . ASN A 1 281 ? -15.723 -13.168 32.321 1.00 58.72 281 ASN A CA 1
ATOM 2191 C C . ASN A 1 281 ? -15.375 -14.405 31.483 1.00 58.72 281 ASN A C 1
ATOM 2193 O O . ASN A 1 281 ? -16.237 -15.252 31.303 1.00 58.72 281 ASN A O 1
ATOM 2197 N N . GLY A 1 282 ? -14.127 -14.527 31.019 1.00 64.50 282 GLY A N 1
ATOM 2198 C CA . GLY A 1 282 ? -13.612 -15.735 30.365 1.00 64.50 282 GLY A CA 1
ATOM 2199 C C . GLY A 1 282 ? -14.025 -15.925 28.901 1.00 64.50 282 GLY A C 1
ATOM 2200 O O . GLY A 1 282 ? -13.477 -16.800 28.242 1.00 64.50 282 GLY A O 1
ATOM 2201 N N . GLU A 1 283 ? -14.916 -15.086 28.378 1.00 66.81 283 GLU A N 1
ATOM 2202 C CA . GLU A 1 283 ? -15.433 -15.166 27.008 1.00 66.81 283 GLU A CA 1
ATOM 2203 C C . GLU A 1 283 ? -15.533 -13.765 26.390 1.00 66.81 283 GLU A C 1
ATOM 2205 O O . GLU A 1 283 ? -15.787 -12.771 27.088 1.00 66.81 283 GLU A O 1
ATOM 2210 N N . LEU A 1 284 ? -15.318 -13.685 25.076 1.00 68.19 284 LEU A N 1
ATOM 2211 C CA . LEU A 1 284 ? -15.472 -12.470 24.285 1.00 68.19 284 LEU A CA 1
ATOM 2212 C C . LEU A 1 284 ? -16.339 -12.752 23.063 1.00 68.19 284 LEU A C 1
ATOM 2214 O O . LEU A 1 284 ? -15.991 -13.605 22.256 1.00 68.19 284 LEU A O 1
ATOM 2218 N N . ASP A 1 285 ? -17.429 -12.014 22.895 1.00 65.75 285 ASP A N 1
ATOM 2219 C CA . ASP A 1 285 ? -18.219 -12.106 21.667 1.00 65.75 285 ASP A CA 1
ATOM 2220 C C . ASP A 1 285 ? -17.534 -11.405 20.480 1.00 65.75 285 ASP A C 1
ATOM 2222 O O . ASP A 1 285 ? -16.625 -10.579 20.645 1.00 65.75 285 ASP A O 1
ATOM 2226 N N . TYR A 1 286 ? -17.979 -11.757 19.274 1.00 63.62 286 TYR A N 1
ATOM 2227 C CA . TYR A 1 286 ? -17.468 -11.225 18.013 1.00 63.62 286 TYR A CA 1
ATOM 2228 C C . TYR A 1 286 ? -17.457 -9.691 17.950 1.00 63.62 286 TYR A C 1
ATOM 2230 O O . TYR A 1 286 ? -16.434 -9.090 17.607 1.00 63.62 286 TYR A O 1
ATOM 2238 N N . GLU A 1 287 ? -18.562 -9.025 18.301 1.00 61.69 287 GLU A N 1
ATOM 2239 C CA . GLU A 1 287 ? -18.653 -7.563 18.219 1.00 61.69 287 GLU A CA 1
ATOM 2240 C C . GLU A 1 287 ? -17.698 -6.877 19.203 1.00 61.69 287 GLU A C 1
ATOM 2242 O O . GLU A 1 287 ? -17.072 -5.861 18.879 1.00 61.69 287 GLU A O 1
ATOM 2247 N N . GLN A 1 288 ? -17.530 -7.449 20.395 1.00 65.31 288 GLN A N 1
ATOM 2248 C CA . GLN A 1 288 ? -16.595 -6.969 21.397 1.00 65.31 288 GLN A CA 1
ATOM 2249 C C . GLN A 1 288 ? -15.148 -7.230 20.971 1.00 65.31 288 GLN A C 1
ATOM 2251 O O . GLN A 1 288 ? -14.319 -6.340 21.156 1.00 65.31 288 GLN A O 1
ATOM 2256 N N . PHE A 1 289 ? -14.827 -8.373 20.355 1.00 66.25 289 PHE A N 1
ATOM 2257 C CA . PHE A 1 289 ? -13.498 -8.648 19.790 1.00 66.25 289 PHE A CA 1
ATOM 2258 C C . PHE A 1 289 ? -13.125 -7.654 18.690 1.00 66.25 289 PHE A C 1
ATOM 2260 O O . PHE A 1 289 ? -12.055 -7.039 18.717 1.00 66.25 289 PHE A O 1
ATOM 2267 N N . MET A 1 290 ? -14.043 -7.421 17.756 1.00 60.31 290 MET A N 1
ATOM 2268 C CA . MET A 1 290 ? -13.824 -6.509 16.639 1.00 60.31 290 MET A CA 1
ATOM 2269 C C . MET A 1 290 ? -13.740 -5.055 17.109 1.00 60.31 290 MET A C 1
ATOM 2271 O O . MET A 1 290 ? -12.808 -4.345 16.731 1.00 60.31 290 MET A O 1
ATOM 2275 N N . GLY A 1 291 ? -14.613 -4.623 18.026 1.00 61.47 291 GLY A N 1
ATOM 2276 C CA . GLY A 1 291 ? -14.495 -3.317 18.681 1.00 61.47 291 GLY A CA 1
ATOM 2277 C C . GLY A 1 291 ? -13.177 -3.174 19.450 1.00 61.47 291 GLY A C 1
ATOM 2278 O O . GLY A 1 291 ? -12.576 -2.095 19.507 1.00 61.47 291 GLY A O 1
ATOM 2279 N N . GLN A 1 292 ? -12.662 -4.275 20.004 1.00 61.69 292 GLN A N 1
ATOM 2280 C CA . GLN A 1 292 ? -11.363 -4.282 20.651 1.00 61.69 292 GLN A CA 1
ATOM 2281 C C . GLN A 1 292 ? -10.199 -4.076 19.677 1.00 61.69 292 GLN A C 1
ATOM 2283 O O . GLN A 1 292 ? -9.300 -3.309 20.021 1.00 61.69 292 GLN A O 1
ATOM 2288 N N . LEU A 1 293 ? -10.225 -4.694 18.497 1.00 58.56 293 LEU A N 1
ATOM 2289 C CA . LEU A 1 293 ? -9.191 -4.568 17.465 1.00 58.56 293 LEU A CA 1
ATOM 2290 C C . LEU A 1 293 ? -9.240 -3.231 16.720 1.00 58.56 293 LEU A C 1
ATOM 2292 O O . LEU A 1 293 ? -8.200 -2.617 16.482 1.00 58.56 293 LEU A O 1
ATOM 2296 N N . ILE A 1 294 ? -10.439 -2.735 16.416 1.00 57.09 294 ILE A N 1
ATOM 2297 C CA . ILE A 1 294 ? -10.643 -1.429 15.781 1.00 57.09 294 ILE A CA 1
ATOM 2298 C C . ILE A 1 294 ? -9.995 -0.317 16.620 1.00 57.09 294 ILE A C 1
ATOM 2300 O O . ILE A 1 294 ? -9.277 0.533 16.092 1.00 57.09 294 ILE A O 1
ATOM 2304 N N . ALA A 1 295 ? -10.159 -0.379 17.945 1.00 53.56 295 ALA A N 1
ATOM 2305 C CA . ALA A 1 295 ? -9.541 0.562 18.878 1.00 53.56 295 ALA A CA 1
ATOM 2306 C C . ALA A 1 295 ? -7.998 0.491 18.913 1.00 53.56 295 ALA A C 1
ATOM 2308 O O . ALA A 1 295 ? -7.350 1.468 19.284 1.00 53.56 295 ALA A O 1
ATOM 2309 N N . VAL A 1 296 ? -7.398 -0.647 18.538 1.00 51.81 296 VAL A N 1
ATOM 2310 C CA . VAL A 1 296 ? -5.935 -0.838 18.492 1.00 51.81 296 VAL A CA 1
ATOM 2311 C C . VAL A 1 296 ? -5.320 -0.181 17.251 1.00 51.81 296 VAL A C 1
ATOM 2313 O O . VAL A 1 296 ? -4.155 0.226 17.276 1.00 51.81 296 VAL A O 1
ATOM 2316 N N . THR A 1 297 ? -6.096 0.012 16.183 1.00 50.75 297 THR A N 1
ATOM 2317 C CA . THR A 1 297 ? -5.646 0.766 15.008 1.00 50.75 297 THR A CA 1
ATOM 2318 C C . THR A 1 297 ? -5.647 2.277 15.303 1.00 50.75 297 THR A C 1
ATOM 2320 O O . THR A 1 297 ? -6.583 3.022 15.020 1.00 50.75 297 THR A O 1
ATOM 2323 N N . ALA A 1 298 ? -4.539 2.764 15.869 1.00 48.88 298 ALA A N 1
ATOM 2324 C CA . ALA A 1 298 ? -4.357 4.153 16.303 1.00 48.88 298 ALA A CA 1
ATOM 2325 C C . ALA A 1 298 ? -4.579 5.282 15.257 1.00 48.88 298 ALA A C 1
ATOM 2327 O O . ALA A 1 298 ? -4.890 6.394 15.692 1.00 48.88 298 ALA A O 1
ATOM 2328 N N . PRO A 1 299 ? -4.446 5.107 13.919 1.00 46.91 299 PRO A N 1
ATOM 2329 C CA . PRO A 1 299 ? -4.704 6.213 12.993 1.00 46.91 299 PRO A CA 1
ATOM 2330 C C . PRO A 1 299 ? -6.198 6.471 12.783 1.00 46.91 299 PRO A C 1
ATOM 2332 O O . PRO A 1 299 ? -6.561 7.573 12.383 1.00 46.91 299 PRO A O 1
ATOM 2335 N N . ALA A 1 300 ? -7.054 5.492 13.085 1.00 51.88 300 ALA A N 1
ATOM 2336 C CA . ALA A 1 300 ? -8.481 5.544 12.800 1.00 51.88 300 ALA A CA 1
ATOM 2337 C C . ALA A 1 300 ? -9.301 6.093 13.990 1.00 51.88 300 ALA A C 1
ATOM 2339 O O . ALA A 1 300 ? -10.388 6.626 13.800 1.00 51.88 300 ALA A O 1
ATOM 2340 N N . GLU A 1 301 ? -8.771 6.059 15.221 1.00 57.09 301 GLU A N 1
ATOM 2341 C CA . GLU A 1 301 ? -9.520 6.400 16.445 1.00 57.09 301 GLU A CA 1
ATOM 2342 C C . GLU A 1 301 ? -10.228 7.767 16.383 1.00 57.09 301 GLU A C 1
ATOM 2344 O O . GLU A 1 301 ? -11.403 7.857 16.720 1.00 57.09 301 GLU A O 1
ATOM 2349 N N . ASN A 1 302 ? -9.569 8.841 15.928 1.00 59.97 302 ASN A N 1
ATOM 2350 C CA . ASN A 1 302 ? -10.218 10.162 15.891 1.00 59.97 302 ASN A CA 1
ATOM 2351 C C . ASN A 1 302 ? -11.332 10.252 14.837 1.00 59.97 302 ASN A C 1
ATOM 2353 O O . ASN A 1 302 ? -12.323 10.938 15.075 1.00 59.97 302 ASN A O 1
ATOM 2357 N N . GLU A 1 303 ? -11.165 9.597 13.687 1.00 58.72 303 GLU A N 1
ATOM 2358 C CA . GLU A 1 303 ? -12.167 9.597 12.615 1.00 58.72 303 GLU A CA 1
ATOM 2359 C C . GLU A 1 303 ? -13.364 8.723 12.989 1.00 58.72 303 GLU A C 1
ATOM 2361 O O . GLU A 1 303 ? -14.506 9.121 12.781 1.00 58.72 303 GLU A O 1
ATOM 2366 N N . LEU A 1 304 ? -13.111 7.589 13.643 1.00 62.38 304 LEU A N 1
ATOM 2367 C CA . LEU A 1 304 ? -14.144 6.701 14.166 1.00 62.38 304 LEU A CA 1
ATOM 2368 C C . LEU A 1 304 ? -14.925 7.350 15.307 1.00 62.38 304 LEU A C 1
ATOM 2370 O O . LEU A 1 304 ? -16.153 7.324 15.304 1.00 62.38 304 LEU A O 1
ATOM 2374 N N . LEU A 1 305 ? -14.237 7.992 16.255 1.00 69.12 305 LEU A N 1
ATOM 2375 C CA . LEU A 1 305 ? -14.901 8.744 17.320 1.00 69.12 305 LEU A CA 1
ATOM 2376 C C . LEU A 1 305 ? -15.732 9.896 16.748 1.00 69.12 305 LEU A C 1
ATOM 2378 O O . LEU A 1 305 ? -16.814 10.174 17.261 1.00 69.12 305 LEU A O 1
ATOM 2382 N N . TRP A 1 306 ? -15.248 10.558 15.692 1.00 68.75 306 TRP A N 1
ATOM 2383 C CA . TRP A 1 306 ? -16.017 11.583 14.989 1.00 68.75 306 TRP A CA 1
ATOM 2384 C C . TRP A 1 306 ? -17.245 10.995 14.293 1.00 68.75 306 TRP A C 1
ATOM 2386 O O . TRP A 1 306 ? -18.314 11.593 14.363 1.00 68.75 306 TRP A O 1
ATOM 2396 N N . HIS A 1 307 ? -17.124 9.814 13.683 1.00 66.75 307 HIS A N 1
ATOM 2397 C CA . HIS A 1 307 ? -18.244 9.118 13.059 1.00 66.75 307 HIS A CA 1
ATOM 2398 C C . HIS A 1 307 ? -19.341 8.811 14.080 1.00 66.75 307 HIS A C 1
ATOM 2400 O O . HIS A 1 307 ? -20.478 9.241 13.890 1.00 66.75 307 HIS A O 1
ATOM 2406 N N . VAL A 1 308 ? -18.992 8.180 15.209 1.00 72.25 308 VAL A N 1
ATOM 2407 C CA . VAL A 1 308 ? -19.964 7.881 16.276 1.00 72.25 308 VAL A CA 1
ATOM 2408 C C . VAL A 1 308 ? -20.594 9.160 16.818 1.00 72.25 308 VAL A C 1
ATOM 2410 O O . VAL A 1 308 ? -21.809 9.221 16.984 1.00 72.25 308 VAL A O 1
ATOM 2413 N N . PHE A 1 309 ? -19.794 10.205 17.044 1.00 74.00 309 PHE A N 1
ATOM 2414 C CA . PHE A 1 309 ? -20.302 11.504 17.481 1.00 74.00 309 PHE A CA 1
ATOM 2415 C C . PHE A 1 309 ? -21.294 12.101 16.471 1.00 74.00 309 PHE A C 1
ATOM 2417 O O . PHE A 1 309 ? -22.358 12.573 16.859 1.00 74.00 309 PHE A O 1
ATOM 2424 N N . SER A 1 310 ? -20.975 12.050 15.177 1.00 70.19 310 SER A N 1
ATOM 2425 C CA . SER A 1 310 ? -21.822 12.598 14.114 1.00 70.19 310 SER A CA 1
ATOM 2426 C C . SER A 1 310 ? -23.113 11.807 13.896 1.00 70.19 310 SER A C 1
ATOM 2428 O O . SER A 1 310 ? -24.141 12.404 13.597 1.00 70.19 310 SER A O 1
ATOM 2430 N N . GLU A 1 311 ? -23.086 10.485 14.079 1.00 71.06 311 GLU A N 1
ATOM 2431 C CA . GLU A 1 311 ? -24.285 9.646 14.006 1.00 71.06 311 GLU A CA 1
ATOM 2432 C C . GLU A 1 311 ? -25.172 9.779 15.243 1.00 71.06 311 GLU A C 1
ATOM 2434 O O . GLU A 1 311 ? -26.394 9.661 15.149 1.00 71.06 311 GLU A O 1
ATOM 2439 N N . ALA A 1 312 ? -24.566 9.966 16.418 1.00 76.31 312 ALA A N 1
ATOM 2440 C CA . ALA A 1 312 ? -25.297 10.226 17.650 1.00 76.31 312 ALA A CA 1
ATOM 2441 C C . ALA A 1 312 ? -25.967 11.610 17.618 1.00 76.31 312 ALA A C 1
ATOM 2443 O O . ALA A 1 312 ? -27.079 11.755 18.117 1.00 76.31 312 ALA A O 1
ATOM 2444 N N . ASP A 1 313 ? -25.339 12.601 16.978 1.00 79.75 313 ASP A N 1
ATOM 2445 C CA . ASP A 1 313 ? -25.913 13.925 16.724 1.00 79.75 313 ASP A CA 1
ATOM 2446 C C . ASP A 1 313 ? -26.948 13.880 15.585 1.00 79.75 313 ASP A C 1
ATOM 2448 O O . ASP A 1 313 ? -26.730 14.363 14.468 1.00 79.75 313 ASP A O 1
ATOM 2452 N N . GLN A 1 314 ? -28.125 13.322 15.885 1.00 69.69 314 GLN A N 1
ATOM 2453 C CA . GLN A 1 314 ? -29.209 13.072 14.922 1.00 69.69 314 GLN A CA 1
ATOM 2454 C C . GLN A 1 314 ? -29.698 14.328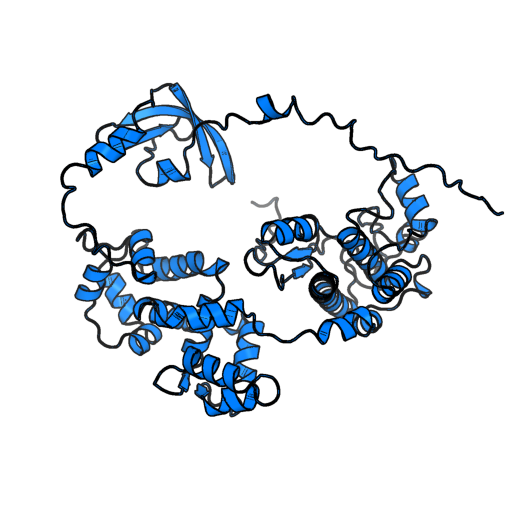 14.181 1.00 69.69 314 GLN A C 1
ATOM 2456 O O . GLN A 1 314 ? -30.402 14.225 13.176 1.00 69.69 314 GLN A O 1
ATOM 2461 N N . SER A 1 315 ? -29.354 15.523 14.668 1.00 72.44 315 SER A N 1
ATOM 2462 C CA . SER A 1 315 ? -29.754 16.804 14.070 1.00 72.44 315 SER A CA 1
ATOM 2463 C C . SER A 1 315 ? -28.579 17.675 13.617 1.00 72.44 315 SER A C 1
ATOM 2465 O O . SER A 1 315 ? -28.799 18.826 13.236 1.00 72.44 315 SER A O 1
ATOM 2467 N N . SER A 1 316 ? -27.354 17.131 13.592 1.00 68.94 316 SER A N 1
ATOM 2468 C CA . SER A 1 316 ? -26.135 17.828 13.147 1.00 68.94 316 SER A CA 1
ATOM 2469 C C . SER A 1 316 ? -25.919 19.180 13.845 1.00 68.94 316 SER A C 1
ATOM 2471 O O . SER A 1 316 ? -25.502 20.169 13.235 1.00 68.94 316 SER A O 1
ATOM 2473 N N . LYS A 1 317 ? -26.237 19.233 15.139 1.00 76.44 317 LYS A N 1
ATOM 2474 C CA . LYS A 1 317 ? -26.115 20.403 16.017 1.00 76.44 317 LYS A CA 1
ATOM 2475 C C . LYS A 1 317 ? -24.653 20.777 16.293 1.00 76.44 317 LYS A C 1
ATOM 2477 O O . LYS A 1 317 ? -24.374 21.919 16.667 1.00 76.44 317 LYS A O 1
ATOM 2482 N N . GLY A 1 318 ? -23.725 19.836 16.118 1.00 72.94 318 GLY A N 1
ATOM 2483 C CA . GLY A 1 318 ? -22.309 19.949 16.466 1.00 72.94 318 GLY A CA 1
ATOM 2484 C C . GLY A 1 318 ? -22.011 19.701 17.951 1.00 72.94 318 GLY A C 1
ATOM 2485 O O . GLY A 1 318 ? -20.897 19.976 18.399 1.00 72.94 318 GLY A O 1
ATOM 2486 N N . PHE A 1 319 ? -22.995 19.226 18.719 1.00 79.94 319 PHE A N 1
ATOM 2487 C CA . PHE A 1 319 ? -22.891 18.851 20.133 1.00 79.94 319 PHE A CA 1
ATOM 2488 C C . PHE A 1 319 ? -23.944 17.788 20.468 1.00 79.94 319 PHE A C 1
ATOM 2490 O O . PHE A 1 319 ? -25.020 17.810 19.877 1.00 79.94 319 PHE A O 1
ATOM 2497 N N . LEU A 1 320 ? -23.656 16.920 21.443 1.00 81.69 320 LEU A N 1
ATOM 2498 C CA . LEU A 1 320 ? -24.619 15.942 21.962 1.00 81.69 320 LEU A CA 1
ATOM 2499 C C . LEU A 1 320 ? -25.372 16.528 23.158 1.00 81.69 320 LEU A C 1
ATOM 2501 O O . LEU A 1 320 ? -24.755 17.081 24.077 1.00 81.69 320 LEU A O 1
ATOM 2505 N N . ASP A 1 321 ? -26.695 16.415 23.143 1.00 85.00 321 ASP A N 1
ATOM 2506 C CA . ASP A 1 321 ? -27.570 16.736 24.270 1.00 85.00 321 ASP A CA 1
ATOM 2507 C C . ASP A 1 321 ? -28.146 15.472 24.937 1.00 85.00 321 ASP A C 1
ATOM 2509 O O . ASP A 1 321 ? -27.738 14.347 24.651 1.00 85.00 321 ASP A O 1
ATOM 2513 N N . LEU A 1 322 ? -29.055 15.657 25.898 1.00 83.56 322 LEU A N 1
ATOM 2514 C CA . LEU A 1 322 ? -29.632 14.555 26.669 1.00 83.56 322 LEU A CA 1
ATOM 2515 C C . LEU A 1 322 ? -30.366 13.534 25.786 1.00 83.56 322 LEU A C 1
ATOM 2517 O O . LEU A 1 322 ? -30.321 12.341 26.084 1.00 83.56 322 LEU A O 1
ATOM 2521 N N . ASP A 1 323 ? -31.026 13.992 24.723 1.00 83.12 323 ASP A N 1
ATOM 2522 C CA . ASP A 1 323 ? -31.782 13.118 23.830 1.00 83.12 323 ASP A CA 1
ATOM 2523 C C . ASP A 1 323 ? -30.826 12.317 22.932 1.00 83.12 323 ASP A C 1
ATOM 2525 O O . ASP A 1 323 ? -31.021 11.114 22.751 1.00 83.12 323 ASP A O 1
ATOM 2529 N N . ASP A 1 324 ? -29.738 12.941 22.463 1.00 84.50 324 ASP A N 1
ATOM 2530 C CA . ASP A 1 324 ? -28.693 12.258 21.687 1.00 84.50 324 ASP A CA 1
ATOM 2531 C C . ASP A 1 324 ? -27.950 11.200 22.529 1.00 84.50 324 ASP A C 1
ATOM 2533 O O . ASP A 1 324 ? -27.722 10.079 22.071 1.00 84.50 324 ASP A O 1
ATOM 2537 N N . ILE A 1 325 ? -27.603 11.517 23.786 1.00 83.12 325 ILE A N 1
ATOM 2538 C CA . ILE A 1 325 ? -26.952 10.569 24.712 1.00 83.12 325 ILE A CA 1
ATOM 2539 C C . ILE A 1 325 ? -27.887 9.412 25.069 1.00 83.12 325 ILE A C 1
ATOM 2541 O O . ILE A 1 325 ? -27.446 8.265 25.144 1.00 83.12 325 ILE A O 1
ATOM 2545 N N . ARG A 1 326 ? -29.183 9.685 25.253 1.00 83.94 326 ARG A N 1
ATOM 2546 C CA . ARG A 1 326 ? -30.184 8.639 25.475 1.00 83.94 326 ARG A CA 1
ATOM 2547 C C . ARG A 1 326 ? -30.275 7.701 24.273 1.00 83.94 326 ARG A C 1
ATOM 2549 O O . ARG A 1 326 ? -30.208 6.492 24.450 1.00 83.94 326 ARG A O 1
ATOM 2556 N N . ALA A 1 327 ? -30.342 8.251 23.063 1.00 82.00 327 ALA A N 1
ATOM 2557 C CA . ALA A 1 327 ? -30.370 7.451 21.845 1.00 82.00 327 ALA A CA 1
ATOM 2558 C C . ALA A 1 327 ? -29.084 6.635 21.633 1.00 82.00 327 ALA A C 1
ATOM 2560 O O . ALA A 1 327 ? -29.146 5.545 21.071 1.00 82.00 327 ALA A O 1
ATOM 2561 N N . LEU A 1 328 ? -27.928 7.141 22.079 1.00 81.75 328 LEU A N 1
ATOM 2562 C CA . LEU A 1 328 ? -26.665 6.400 22.070 1.00 81.75 328 LEU A CA 1
ATOM 2563 C C . LEU A 1 328 ? -26.688 5.223 23.060 1.00 81.75 328 LEU A C 1
ATOM 2565 O O . LEU A 1 328 ? -26.250 4.134 22.707 1.00 81.75 328 LEU A O 1
ATOM 2569 N N . LEU A 1 329 ? -27.213 5.424 24.274 1.00 81.62 329 LEU A N 1
ATOM 2570 C CA . LEU A 1 329 ? -27.344 4.372 25.291 1.00 81.62 329 LEU A CA 1
ATOM 2571 C C . LEU A 1 329 ? -28.372 3.298 24.915 1.00 81.62 329 LEU A C 1
ATOM 2573 O O . LEU A 1 329 ? -28.173 2.133 25.245 1.00 81.62 329 LEU A O 1
ATOM 2577 N N . ASP A 1 330 ? -29.423 3.673 24.186 1.00 81.81 330 ASP A N 1
ATOM 2578 C CA . ASP A 1 330 ? -30.448 2.747 23.692 1.00 81.81 330 ASP A CA 1
ATOM 2579 C C . ASP A 1 330 ? -29.936 1.847 22.542 1.00 81.81 330 ASP A C 1
ATOM 2581 O O . ASP A 1 330 ? -30.632 0.911 22.130 1.00 81.81 330 ASP A O 1
ATOM 2585 N N . ARG A 1 331 ? -28.725 2.086 22.005 1.00 80.56 331 ARG A N 1
ATOM 2586 C CA . ARG A 1 331 ? -28.137 1.218 20.973 1.00 80.56 331 ARG A CA 1
ATOM 2587 C C . ARG A 1 331 ? -27.803 -0.162 21.565 1.00 80.56 331 ARG A C 1
ATOM 2589 O O . ARG A 1 331 ? -27.145 -0.225 22.605 1.00 80.56 331 ARG A O 1
ATOM 2596 N N . PRO A 1 332 ? -28.168 -1.280 20.902 1.00 72.00 332 PRO A N 1
ATOM 2597 C CA . PRO A 1 332 ? -28.026 -2.626 21.468 1.00 72.00 332 PRO A CA 1
ATOM 2598 C C . PRO A 1 332 ? -26.605 -2.982 21.929 1.00 72.00 332 PRO A C 1
ATOM 2600 O O . PRO A 1 332 ? -26.430 -3.559 23.001 1.00 72.00 332 PRO A O 1
ATOM 2603 N N . ALA A 1 333 ? -25.586 -2.612 21.148 1.00 67.00 333 ALA A N 1
ATOM 2604 C CA . ALA A 1 333 ? -24.185 -2.881 21.469 1.00 67.00 333 ALA A CA 1
ATOM 2605 C C . ALA A 1 333 ? -23.677 -2.030 22.647 1.00 67.00 333 ALA A C 1
ATOM 2607 O O . ALA A 1 333 ? -22.914 -2.514 23.483 1.00 67.00 333 ALA A O 1
ATOM 2608 N N . VAL A 1 334 ? -24.150 -0.785 22.764 1.00 71.69 334 VAL A N 1
ATOM 2609 C CA . VAL A 1 334 ? -23.816 0.114 23.879 1.00 71.69 334 VAL A CA 1
ATOM 2610 C C . VAL A 1 334 ? -24.487 -0.356 25.171 1.00 71.69 334 VAL A C 1
ATOM 2612 O O . VAL A 1 334 ? -23.820 -0.473 26.201 1.00 71.69 334 VAL A O 1
ATOM 2615 N N . ALA A 1 335 ? -25.778 -0.695 25.109 1.00 75.38 335 ALA A N 1
ATOM 2616 C CA . ALA A 1 335 ? -26.558 -1.195 26.240 1.00 75.38 335 ALA A CA 1
ATOM 2617 C C . ALA A 1 335 ? -25.988 -2.505 26.812 1.00 75.38 335 ALA A C 1
ATOM 2619 O O . ALA A 1 335 ? -25.982 -2.700 28.026 1.00 75.38 335 ALA A O 1
ATOM 2620 N N . LYS A 1 336 ? -25.448 -3.383 25.955 1.00 70.00 336 LYS A N 1
ATOM 2621 C CA . LYS A 1 336 ? -24.801 -4.640 26.368 1.00 70.00 336 LYS A CA 1
ATOM 2622 C C . LYS A 1 336 ? -23.553 -4.408 27.231 1.00 70.00 336 LYS A C 1
ATOM 2624 O O . LYS A 1 336 ? -23.290 -5.191 28.138 1.00 70.00 336 LYS A O 1
ATOM 2629 N N . VAL A 1 337 ? -22.801 -3.336 26.963 1.00 68.19 337 VAL A N 1
ATOM 2630 C CA . VAL A 1 337 ? -21.537 -3.026 27.655 1.00 68.19 337 VAL A CA 1
ATOM 2631 C C . VAL A 1 337 ? -21.740 -2.113 28.867 1.00 68.19 337 VAL A C 1
ATOM 2633 O O . VAL A 1 337 ? -21.078 -2.311 29.883 1.00 68.19 337 VAL A O 1
ATOM 2636 N N . LEU A 1 338 ? -22.628 -1.116 28.780 1.00 68.69 338 LEU A N 1
ATOM 2637 C CA . LEU A 1 338 ? -22.853 -0.128 29.849 1.00 68.69 338 LEU A CA 1
ATOM 2638 C C . LEU A 1 338 ? -24.039 -0.445 30.768 1.00 68.69 338 LEU A C 1
ATOM 2640 O O . LEU A 1 338 ? -24.137 0.156 31.836 1.00 68.69 338 LEU A O 1
ATOM 2644 N N . GLY A 1 339 ? -24.928 -1.365 30.388 1.00 71.25 339 GLY A N 1
ATOM 2645 C CA . GLY A 1 339 ? -26.154 -1.649 31.135 1.00 71.25 339 GLY A CA 1
ATOM 2646 C C . GLY A 1 339 ? -27.110 -0.449 31.208 1.00 71.25 339 GLY A C 1
ATOM 2647 O O . GLY A 1 339 ? -27.068 0.461 30.381 1.00 71.25 339 GLY A O 1
ATOM 2648 N N . GLU A 1 340 ? -27.979 -0.432 32.223 1.00 69.81 340 GLU A N 1
ATOM 2649 C CA . GLU A 1 340 ? -28.968 0.635 32.456 1.00 69.81 340 GLU A CA 1
ATOM 2650 C C . GLU A 1 340 ? -28.347 1.854 33.172 1.00 69.81 340 GLU A C 1
ATOM 2652 O O . GLU A 1 340 ? -28.694 2.168 34.312 1.00 69.81 340 GLU A O 1
ATOM 2657 N N . ARG A 1 341 ? -27.393 2.548 32.536 1.00 74.94 341 ARG A N 1
ATOM 2658 C CA . ARG A 1 341 ? -26.904 3.842 33.059 1.00 74.94 341 ARG A CA 1
ATOM 2659 C C . ARG A 1 341 ? -27.917 4.956 32.802 1.00 74.94 341 ARG A C 1
ATOM 2661 O O . ARG A 1 341 ? -28.533 5.008 31.741 1.00 74.94 341 ARG A O 1
ATOM 2668 N N . ASP A 1 342 ? -28.035 5.889 33.748 1.00 78.38 342 ASP A N 1
ATOM 2669 C CA . ASP A 1 342 ? -28.855 7.090 33.569 1.00 78.38 342 ASP A CA 1
ATOM 2670 C C . ASP A 1 342 ? -28.198 8.033 32.532 1.00 78.38 342 ASP A C 1
ATOM 2672 O O . ASP A 1 342 ? -27.061 8.483 32.745 1.00 78.38 342 ASP A O 1
ATOM 2676 N N . PRO A 1 343 ? -28.887 8.375 31.422 1.00 80.56 343 PRO A N 1
ATOM 2677 C CA . PRO A 1 343 ? -28.389 9.329 30.432 1.00 80.56 343 PRO A CA 1
ATOM 2678 C C . PRO A 1 343 ? -28.006 10.689 31.027 1.00 80.56 343 PRO A C 1
ATOM 2680 O O . PRO A 1 343 ? -27.085 11.337 30.529 1.00 80.56 343 PRO A O 1
ATOM 2683 N N . ALA A 1 344 ? -28.687 11.133 32.090 1.00 77.62 344 ALA A N 1
ATOM 2684 C CA . ALA A 1 344 ? -28.396 12.408 32.738 1.00 77.62 344 ALA A CA 1
ATOM 2685 C C . ALA A 1 344 ? -27.051 12.385 33.480 1.00 77.62 344 ALA A C 1
ATOM 2687 O O . ALA A 1 344 ? -26.286 13.345 33.382 1.00 77.62 344 ALA A O 1
ATOM 2688 N N . GLU A 1 345 ? -26.736 11.281 34.161 1.00 79.12 345 GLU A N 1
ATOM 2689 C CA . GLU A 1 345 ? -25.458 11.102 34.858 1.00 79.12 345 GLU A CA 1
ATOM 2690 C C . GLU A 1 345 ? -24.290 11.016 33.871 1.00 79.12 345 GLU A C 1
ATOM 2692 O O . GLU A 1 345 ? -23.234 11.609 34.096 1.00 79.12 345 GLU A O 1
ATOM 2697 N N . LEU A 1 346 ? -24.484 10.311 32.751 1.00 78.50 346 LEU A N 1
ATOM 2698 C CA . LEU A 1 346 ? -23.468 10.211 31.706 1.00 78.50 346 LEU A CA 1
ATOM 2699 C C . 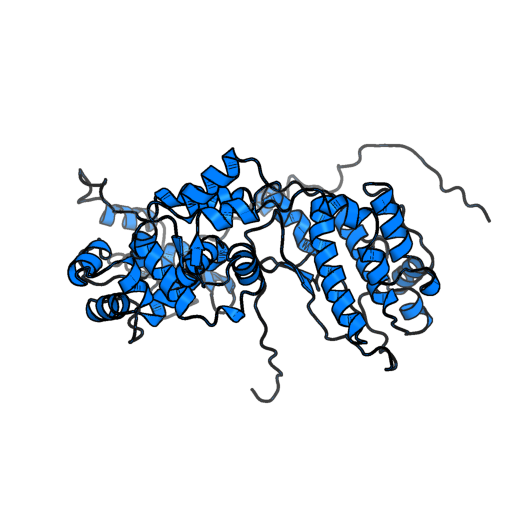LEU A 1 346 ? -23.224 11.566 31.026 1.00 78.50 346 LEU A C 1
ATOM 2701 O O . LEU A 1 346 ? -22.077 11.945 30.798 1.00 78.50 346 LEU A O 1
ATOM 2705 N N . LEU A 1 347 ? -24.287 12.329 30.754 1.00 80.56 347 LEU A N 1
ATOM 2706 C CA . LEU A 1 347 ? -24.179 13.676 30.195 1.00 80.56 347 LEU A CA 1
ATOM 2707 C C . LEU A 1 347 ? -23.408 14.619 31.133 1.00 80.56 347 LEU A C 1
ATOM 2709 O O . LEU A 1 347 ? -22.578 15.396 30.666 1.00 80.56 347 LEU A O 1
ATOM 2713 N N . GLU A 1 348 ? -23.649 14.548 32.444 1.00 77.75 348 GLU A N 1
ATOM 2714 C CA . GLU A 1 348 ? -22.894 15.324 33.437 1.00 77.75 348 GLU A CA 1
ATOM 2715 C C . GLU A 1 348 ? -21.427 14.888 33.527 1.00 77.75 348 GLU A C 1
ATOM 2717 O O . GLU A 1 348 ? -20.538 15.732 33.638 1.00 77.75 348 GLU A O 1
ATOM 2722 N N . GLU A 1 349 ? -21.148 13.588 33.421 1.00 76.19 349 GLU A N 1
ATOM 2723 C CA . GLU A 1 349 ? -19.780 13.066 33.380 1.00 76.19 349 GLU A CA 1
ATOM 2724 C C . GLU A 1 349 ? -19.009 13.549 32.139 1.00 76.19 349 GLU A C 1
ATOM 2726 O O . GLU A 1 349 ? -17.810 13.835 32.221 1.00 76.19 349 GLU A O 1
ATOM 2731 N N . MET A 1 350 ? -19.699 13.672 31.004 1.00 77.62 350 MET A N 1
ATOM 2732 C CA . MET A 1 350 ? -19.126 14.083 29.722 1.00 77.62 350 MET A CA 1
ATOM 2733 C C . MET A 1 350 ? -19.116 15.601 29.503 1.00 77.62 350 MET A C 1
ATOM 2735 O O . MET A 1 350 ? -18.405 16.057 28.615 1.00 77.62 350 MET A O 1
ATOM 2739 N N . SER A 1 351 ? -19.864 16.390 30.282 1.00 78.44 351 SER A N 1
ATOM 2740 C CA . SER A 1 351 ? -19.973 17.856 30.164 1.00 78.44 351 SER A CA 1
ATOM 2741 C C . SER A 1 351 ? -19.275 18.548 31.351 1.00 78.44 351 SER A C 1
ATOM 2743 O O . SER A 1 3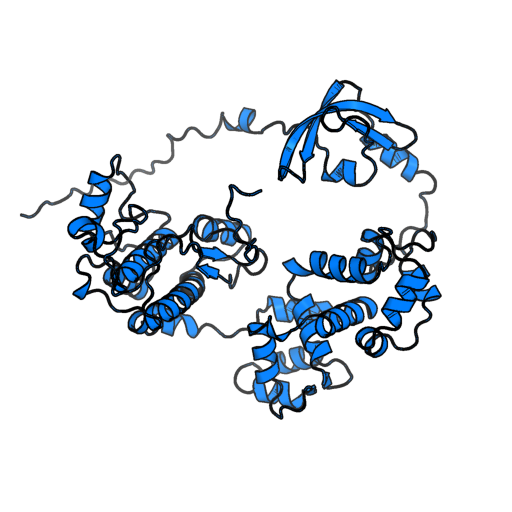51 ? -19.926 18.996 32.299 1.00 78.44 351 SER A O 1
ATOM 2745 N N . PRO A 1 352 ? -17.931 18.664 31.341 1.00 64.62 352 PRO A N 1
ATOM 2746 C CA . PRO A 1 352 ? -17.159 19.173 32.479 1.00 64.62 352 PRO A CA 1
ATOM 2747 C C . PRO A 1 352 ? -17.385 20.662 32.778 1.00 64.62 352 PRO A C 1
ATOM 2749 O O . PRO A 1 352 ? -16.930 21.155 33.812 1.00 64.62 352 PRO A O 1
ATOM 2752 N N . ASP A 1 353 ? -18.033 21.397 31.875 1.00 66.31 353 ASP A N 1
ATOM 2753 C CA . ASP A 1 353 ? -18.410 22.799 32.046 1.00 66.31 353 ASP A CA 1
ATOM 2754 C C . ASP A 1 353 ? -19.843 22.985 32.582 1.00 66.31 353 ASP A C 1
ATOM 2756 O O . ASP A 1 353 ? -20.255 24.118 32.835 1.00 66.31 353 ASP A O 1
ATOM 2760 N N . GLY A 1 354 ? -20.591 21.891 32.782 1.00 66.56 354 GLY A N 1
ATOM 2761 C CA . GLY A 1 354 ? -21.975 21.917 33.254 1.00 66.56 354 GLY A CA 1
ATOM 2762 C C . GLY A 1 354 ? -22.956 22.511 32.240 1.00 66.56 354 GLY A C 1
ATOM 2763 O O . GLY A 1 354 ? -24.083 22.851 32.603 1.00 66.56 354 GLY A O 1
ATOM 2764 N N . SER A 1 355 ? -22.554 22.652 30.972 1.00 72.31 355 SER A N 1
ATOM 2765 C CA . SER A 1 355 ? -23.396 23.222 29.914 1.00 72.31 355 SER A CA 1
ATOM 2766 C C . SER A 1 355 ? -24.544 22.300 29.491 1.00 72.31 355 SER A C 1
ATOM 2768 O O . SER A 1 355 ? -25.444 22.746 28.773 1.00 72.31 355 SER A O 1
ATOM 2770 N N . ARG A 1 356 ? -24.526 21.032 29.942 1.00 76.44 356 ARG A N 1
ATOM 2771 C CA . ARG A 1 356 ? -25.436 19.948 29.516 1.00 76.44 356 ARG A CA 1
ATOM 2772 C C . ARG A 1 356 ? -25.404 19.742 27.997 1.00 76.44 356 ARG A C 1
ATOM 2774 O O . ARG A 1 356 ? -26.386 19.313 27.398 1.00 76.44 356 ARG A O 1
ATOM 2781 N N . LYS A 1 357 ? -24.268 20.088 27.391 1.00 81.50 357 LYS A N 1
ATOM 2782 C CA . LYS A 1 357 ? -23.915 19.870 25.993 1.00 81.50 357 LYS A CA 1
ATOM 2783 C C . LYS A 1 357 ? -22.519 19.272 25.964 1.00 81.50 357 LYS A C 1
ATOM 2785 O O . LYS A 1 357 ? -21.642 19.714 26.703 1.00 81.50 357 LYS A O 1
ATOM 2790 N N . VAL A 1 358 ? -22.321 18.278 25.113 1.00 82.38 358 VAL A N 1
ATOM 2791 C CA . VAL A 1 358 ? -21.033 17.602 24.960 1.00 82.38 358 VAL A CA 1
ATOM 2792 C C . VAL A 1 358 ? -20.492 17.939 23.580 1.00 82.38 358 VAL A C 1
ATOM 2794 O O . VAL A 1 358 ? -21.059 17.530 22.566 1.00 82.38 358 VAL A O 1
ATOM 2797 N N . SER A 1 359 ? -19.416 18.724 23.526 1.00 79.69 359 SER A N 1
ATOM 2798 C CA . SER A 1 359 ? -18.700 18.957 22.271 1.00 79.69 359 SER A CA 1
ATOM 2799 C C . SER A 1 359 ? -17.888 17.722 21.876 1.00 79.69 359 SER A C 1
ATOM 2801 O O . SER A 1 359 ? -17.663 16.827 22.689 1.00 79.69 359 SER A O 1
ATOM 2803 N N . PHE A 1 360 ? -17.389 17.674 20.641 1.00 75.88 360 PHE A N 1
ATOM 2804 C CA . PHE A 1 360 ? -16.513 16.575 20.228 1.00 75.88 360 PHE A CA 1
ATOM 2805 C C . PHE A 1 360 ? -15.222 16.494 21.060 1.00 75.88 360 PHE A C 1
ATOM 2807 O O . PHE A 1 360 ? -14.748 15.400 21.362 1.00 75.88 360 PHE A O 1
ATOM 2814 N N . ASP A 1 361 ? -14.678 17.639 21.484 1.00 69.19 361 ASP A N 1
ATOM 2815 C CA . ASP A 1 361 ? -13.505 17.671 22.362 1.00 69.19 361 ASP A CA 1
ATOM 2816 C C . ASP A 1 361 ? -13.835 17.094 23.750 1.00 69.19 361 ASP A C 1
ATOM 2818 O O . ASP A 1 361 ? -13.037 16.333 24.301 1.00 69.19 361 ASP A O 1
ATOM 2822 N N . ASP A 1 362 ? -15.025 17.381 24.286 1.00 77.44 362 ASP A N 1
ATOM 2823 C CA . ASP A 1 362 ? -15.489 16.826 25.564 1.00 77.44 362 ASP A CA 1
ATOM 2824 C C . ASP A 1 362 ? -15.769 15.321 25.458 1.00 77.44 362 ASP A C 1
ATOM 2826 O O . ASP A 1 362 ? -15.322 14.542 26.302 1.00 77.44 362 ASP A O 1
ATOM 2830 N N . PHE A 1 363 ? -16.417 14.894 24.368 1.00 77.00 363 PHE A N 1
ATOM 2831 C CA . PHE A 1 363 ? -16.640 13.489 24.027 1.00 77.00 363 PHE A CA 1
ATOM 2832 C C . PHE A 1 363 ? -15.309 12.733 23.980 1.00 77.00 363 PHE A C 1
ATOM 2834 O O . PHE A 1 363 ? -15.134 11.717 24.648 1.00 77.00 363 PHE A O 1
ATOM 2841 N N . LYS A 1 364 ? -14.312 13.284 23.281 1.00 72.50 364 LYS A N 1
ATOM 2842 C CA . LYS A 1 364 ? -12.959 12.729 23.213 1.00 72.50 364 LYS A CA 1
ATOM 2843 C C . LYS A 1 364 ? -12.279 12.672 24.582 1.00 72.50 364 LYS A C 1
ATOM 2845 O O . LYS A 1 364 ? -11.635 11.673 24.903 1.00 72.50 364 LYS A O 1
ATOM 2850 N N . MET A 1 365 ? -12.402 13.717 25.398 1.00 69.50 365 MET A N 1
ATOM 2851 C CA . MET A 1 365 ? -11.839 13.732 26.751 1.00 69.50 365 MET A CA 1
ATOM 2852 C C . MET A 1 365 ? -12.471 12.666 27.654 1.00 69.50 365 MET A C 1
ATOM 2854 O O . MET A 1 365 ? -11.746 12.015 28.414 1.00 69.50 365 MET A O 1
ATOM 2858 N N . ALA A 1 366 ? -13.783 12.452 27.532 1.00 73.12 366 ALA A N 1
ATOM 2859 C CA . ALA A 1 366 ? -14.508 11.402 28.238 1.00 73.12 366 ALA A CA 1
ATOM 2860 C C . ALA A 1 366 ? -14.055 9.997 27.802 1.00 73.12 366 ALA A C 1
ATOM 2862 O O . ALA A 1 366 ? -13.804 9.141 28.655 1.00 73.12 366 ALA A O 1
ATOM 2863 N N . MET A 1 367 ? -13.836 9.776 26.498 1.00 71.38 367 MET A N 1
ATOM 2864 C CA . MET A 1 367 ? -13.274 8.514 25.988 1.00 71.38 367 MET A CA 1
ATOM 2865 C C . MET A 1 367 ? -11.858 8.260 26.515 1.00 71.38 367 MET A C 1
ATOM 2867 O O . MET A 1 367 ? -11.492 7.130 26.807 1.00 71.38 367 MET A O 1
ATOM 2871 N N . GLN A 1 368 ? -11.056 9.306 26.714 1.00 63.38 368 GLN A N 1
ATOM 2872 C CA . GLN A 1 368 ? -9.692 9.186 27.242 1.00 63.38 368 GLN A CA 1
ATOM 2873 C C . GLN A 1 368 ? -9.620 9.019 28.773 1.00 63.38 368 GLN A C 1
ATOM 2875 O O . GLN A 1 368 ? -8.519 9.021 29.327 1.00 63.38 368 GLN A O 1
ATOM 2880 N N . GLY A 1 369 ? -10.757 8.926 29.475 1.00 57.88 369 GLY A N 1
ATOM 2881 C CA . GLY A 1 369 ? -10.807 8.751 30.934 1.00 57.88 369 GLY A CA 1
ATOM 2882 C C . GLY A 1 369 ? -10.270 9.930 31.745 1.00 57.88 369 GLY A C 1
ATOM 2883 O O . GLY A 1 369 ? -10.031 9.818 32.949 1.00 57.88 369 GLY A O 1
ATOM 2884 N N . ARG A 1 370 ? -10.073 11.091 31.114 1.00 54.44 370 ARG A N 1
ATOM 2885 C CA . ARG A 1 370 ? -9.536 12.277 31.782 1.00 54.44 370 ARG A CA 1
ATOM 2886 C C . ARG A 1 370 ? -10.658 13.033 32.488 1.00 54.44 370 ARG A C 1
ATOM 2888 O O . ARG A 1 370 ? -11.187 14.002 31.952 1.00 54.44 370 ARG A O 1
ATOM 2895 N N . ARG A 1 371 ? -10.966 12.665 33.738 1.00 46.53 371 ARG A N 1
ATOM 2896 C CA . ARG A 1 371 ? -11.709 13.569 34.634 1.00 46.53 371 ARG A CA 1
ATOM 2897 C C . ARG A 1 371 ? -10.827 14.768 34.967 1.00 46.53 371 ARG A C 1
ATOM 2899 O O . ARG A 1 371 ? -9.697 14.618 35.428 1.00 46.53 371 ARG A O 1
ATOM 2906 N N . ARG A 1 372 ? -11.352 15.980 34.799 1.00 42.12 372 ARG A N 1
ATOM 2907 C CA . ARG A 1 372 ? -10.673 17.246 35.128 1.00 42.12 372 ARG A CA 1
ATOM 2908 C C . ARG A 1 372 ? -10.581 17.492 36.650 1.00 42.12 372 ARG A C 1
ATOM 2910 O O . ARG A 1 372 ? -10.687 18.623 37.108 1.00 42.12 372 ARG A O 1
ATOM 2917 N N . ALA A 1 373 ? -10.396 16.444 37.451 1.00 32.97 373 ALA A N 1
ATOM 2918 C CA . ALA A 1 373 ? -10.404 16.491 38.910 1.00 32.97 373 ALA A CA 1
ATOM 2919 C C . ALA A 1 373 ? -8.983 16.392 39.492 1.00 32.97 373 ALA A C 1
ATOM 2921 O O . ALA A 1 373 ? -8.638 15.448 40.193 1.00 32.97 373 ALA A O 1
ATOM 2922 N N . SER A 1 374 ? -8.156 17.400 39.209 1.00 31.53 374 SER A N 1
ATOM 2923 C CA . SER A 1 374 ? -6.988 17.761 40.037 1.00 31.53 374 SER A CA 1
ATOM 2924 C C . SER A 1 374 ? -6.564 19.226 39.855 1.00 31.53 374 SER A C 1
ATOM 2926 O O . SER A 1 374 ? -5.403 19.584 40.023 1.00 31.53 374 SER A O 1
ATOM 2928 N N . LEU A 1 375 ? -7.521 20.114 39.562 1.00 34.31 375 LEU A N 1
ATOM 2929 C CA . LEU A 1 375 ? -7.313 21.566 39.563 1.00 34.31 375 LEU A CA 1
ATOM 2930 C C . LEU A 1 375 ? -8.427 22.274 40.345 1.00 34.31 375 LEU A C 1
ATOM 2932 O O . LEU A 1 375 ? -9.126 23.137 39.830 1.00 34.31 375 LEU A O 1
ATOM 2936 N N . GLN A 1 376 ? -8.567 21.947 41.629 1.00 35.22 376 GLN A N 1
ATOM 2937 C CA . GLN A 1 376 ? -9.114 22.904 42.589 1.00 35.22 376 GLN A CA 1
ATOM 2938 C C . GLN A 1 376 ? -8.151 23.074 43.759 1.00 35.22 376 GLN A C 1
ATOM 2940 O O . GLN A 1 376 ? -8.228 22.392 44.775 1.00 35.22 376 GLN A O 1
ATOM 2945 N N . LYS A 1 377 ? -7.240 24.035 43.594 1.00 33.03 377 LYS A N 1
ATOM 2946 C CA . LYS A 1 377 ? -7.062 25.142 44.541 1.00 33.03 377 LYS A CA 1
ATOM 2947 C C . LYS A 1 377 ? -6.272 26.252 43.850 1.00 33.03 377 LYS A C 1
ATOM 2949 O O . LYS A 1 377 ? -5.064 26.165 43.686 1.00 33.03 377 LYS A O 1
ATOM 2954 N N . GLY A 1 378 ? -7.005 27.292 43.454 1.00 32.69 378 GLY A N 1
ATOM 2955 C CA . GLY A 1 378 ? -6.459 28.576 43.024 1.00 32.69 378 GLY A CA 1
ATOM 2956 C C . GLY A 1 378 ? -6.345 28.744 41.517 1.00 32.69 378 GLY A C 1
ATOM 2957 O O . GLY A 1 378 ? -5.250 28.639 40.998 1.00 32.69 378 GLY A O 1
ATOM 2958 N N . HIS A 1 379 ? -7.444 29.063 40.824 1.00 34.75 379 HIS A N 1
ATOM 2959 C CA . HIS A 1 379 ? -7.377 29.761 39.530 1.00 34.75 379 HIS A CA 1
ATOM 2960 C C . HIS A 1 379 ? -8.719 30.396 39.113 1.00 34.75 379 HIS A C 1
ATOM 2962 O O . HIS A 1 379 ? -9.132 30.302 37.964 1.00 34.75 379 HIS A O 1
ATOM 2968 N N . GLU A 1 380 ? -9.372 31.141 40.007 1.00 31.72 380 GLU A N 1
ATOM 2969 C CA . GLU A 1 380 ? -10.503 32.012 39.618 1.00 31.72 380 GLU A CA 1
ATOM 2970 C C . GLU A 1 380 ? -10.076 33.331 38.944 1.00 31.72 380 GLU A C 1
ATOM 2972 O O . GLU A 1 380 ? -10.900 34.183 38.641 1.00 31.72 380 GLU A O 1
ATOM 2977 N N . THR A 1 381 ? -8.796 33.511 38.611 1.00 31.50 381 THR A N 1
ATOM 2978 C CA . THR A 1 381 ? -8.320 34.734 37.932 1.00 31.50 381 THR A CA 1
ATOM 2979 C C . THR A 1 381 ? -7.391 34.492 36.740 1.00 31.50 381 THR A C 1
ATOM 2981 O O . THR A 1 381 ? -6.944 35.451 36.113 1.00 31.50 381 THR A O 1
ATOM 2984 N N . ALA A 1 382 ? -7.116 33.240 36.344 1.00 33.97 382 ALA A N 1
ATOM 2985 C CA . ALA A 1 382 ? -6.137 32.982 35.277 1.00 33.97 382 ALA A CA 1
ATOM 2986 C C . ALA A 1 382 ? -6.702 32.796 33.870 1.00 33.97 382 ALA A C 1
ATOM 2988 O O . ALA A 1 382 ? -5.982 33.111 32.929 1.00 33.97 382 ALA A O 1
ATOM 2989 N N . ASN A 1 383 ? -7.950 32.362 33.666 1.00 33.03 383 ASN A N 1
ATOM 2990 C CA . ASN A 1 383 ? -8.418 32.099 32.294 1.00 33.03 383 ASN A CA 1
ATOM 2991 C C . ASN A 1 383 ? -8.703 33.368 31.477 1.00 33.03 383 ASN A C 1
ATOM 2993 O O . ASN A 1 383 ? -8.495 33.363 30.262 1.00 33.03 383 ASN A O 1
ATOM 2997 N N . VAL A 1 384 ? -9.025 34.484 32.141 1.00 34.50 384 VAL A N 1
ATOM 2998 C CA . VAL A 1 384 ? -9.101 35.807 31.495 1.00 34.50 384 VAL A CA 1
ATOM 2999 C C . VAL A 1 384 ? -7.694 36.366 31.223 1.00 34.50 384 VAL A C 1
ATOM 3001 O O . VAL A 1 384 ? -7.467 37.051 30.229 1.00 34.50 384 VAL A O 1
ATOM 3004 N N . HIS A 1 385 ? -6.701 36.035 32.057 1.00 32.41 385 HIS A N 1
ATOM 3005 C CA . HIS A 1 385 ? -5.317 36.499 31.889 1.00 32.41 385 HIS A CA 1
ATOM 3006 C C . HIS A 1 385 ? -4.456 35.613 30.971 1.00 32.41 385 HIS A C 1
ATOM 3008 O O . HIS A 1 385 ? -3.467 36.101 30.421 1.00 32.41 385 HIS A O 1
ATOM 3014 N N . PHE A 1 386 ? -4.823 34.347 30.749 1.00 33.06 386 PHE A N 1
ATOM 3015 C CA . PHE A 1 386 ? -4.110 33.442 29.843 1.00 33.06 386 PHE A CA 1
ATOM 3016 C C . PHE A 1 386 ? -4.424 33.761 28.374 1.00 33.06 386 PHE A C 1
ATOM 3018 O O . PHE A 1 386 ? -3.506 33.877 27.562 1.00 33.06 386 PHE A O 1
ATOM 3025 N N . HIS A 1 387 ? -5.694 34.045 28.055 1.00 34.44 387 HIS A N 1
ATOM 3026 C CA . HIS A 1 387 ? -6.110 34.502 26.721 1.00 34.44 387 HIS A CA 1
ATOM 3027 C C . HIS A 1 387 ? -5.563 35.905 26.400 1.00 34.44 387 HIS A C 1
ATOM 3029 O O . HIS A 1 387 ? -5.108 36.159 25.284 1.00 34.44 387 HIS A O 1
ATOM 3035 N N . ALA A 1 388 ? -5.469 36.788 27.402 1.00 34.56 388 ALA A N 1
ATOM 3036 C CA . ALA A 1 388 ? -4.826 38.094 27.252 1.00 34.56 388 ALA A CA 1
ATOM 3037 C C . ALA A 1 388 ? -3.296 38.011 27.051 1.00 34.56 388 ALA A C 1
ATOM 3039 O O . ALA A 1 388 ? -2.706 38.908 26.448 1.00 34.56 388 ALA A O 1
ATOM 3040 N N . ARG A 1 389 ? -2.627 36.947 27.525 1.00 38.44 389 ARG A N 1
ATOM 3041 C CA . ARG A 1 389 ? -1.163 36.788 27.414 1.00 38.44 389 ARG A CA 1
ATOM 3042 C C . ARG A 1 389 ? -0.694 36.436 25.999 1.00 38.44 389 ARG A C 1
ATOM 3044 O O . ARG A 1 389 ? 0.397 36.865 25.636 1.00 38.44 389 ARG A O 1
ATOM 3051 N N . LYS A 1 390 ? -1.506 35.731 25.197 1.00 42.22 390 LYS A N 1
ATOM 3052 C CA . LYS A 1 390 ? -1.183 35.377 23.795 1.00 42.22 390 LYS A CA 1
ATOM 3053 C C . LYS A 1 390 ? -1.610 36.452 22.780 1.00 42.22 390 LYS A C 1
ATOM 3055 O O . LYS A 1 390 ? -1.032 36.527 21.702 1.00 42.22 390 LYS A O 1
ATOM 3060 N N . MET A 1 391 ? -2.543 37.330 23.162 1.00 45.34 391 MET A N 1
ATOM 3061 C CA . MET A 1 391 ? -2.949 38.512 22.381 1.00 45.34 391 MET A CA 1
ATOM 3062 C C . MET A 1 391 ? -2.001 39.716 22.551 1.00 45.34 391 MET A C 1
ATOM 3064 O O . MET A 1 391 ? -2.116 40.701 21.820 1.00 45.34 391 MET A O 1
ATOM 3068 N N . ARG A 1 392 ? -1.037 39.672 23.488 1.00 47.53 392 ARG A N 1
ATOM 3069 C CA . ARG A 1 392 ? -0.000 40.713 23.625 1.00 47.53 392 ARG A CA 1
ATOM 3070 C C . ARG A 1 392 ? 0.953 40.666 22.426 1.00 47.53 392 ARG A C 1
ATOM 3072 O O . ARG A 1 392 ? 1.955 39.963 22.453 1.00 47.53 392 ARG A O 1
ATOM 3079 N N . GLY A 1 393 ? 0.636 41.435 21.388 1.00 54.19 393 GLY A N 1
ATOM 3080 C CA . GLY A 1 393 ? 1.494 41.638 20.214 1.00 54.19 393 GLY A CA 1
ATOM 3081 C C . GLY A 1 393 ? 0.744 41.743 18.887 1.00 54.19 393 GLY A C 1
ATOM 3082 O O . GLY A 1 393 ? 1.308 42.239 17.918 1.00 54.19 393 GLY A O 1
ATOM 3083 N N . TRP A 1 394 ? -0.523 41.331 18.849 1.00 66.81 394 TRP A N 1
ATOM 3084 C CA . TRP A 1 394 ? -1.326 41.299 17.630 1.00 66.81 394 TRP A CA 1
ATOM 3085 C C . TRP A 1 394 ? -1.920 42.688 17.392 1.00 66.81 394 TRP A C 1
ATOM 3087 O O . TRP A 1 394 ? -2.538 43.268 18.286 1.00 66.81 394 TRP A O 1
ATOM 3097 N N . ARG A 1 395 ? -1.697 43.252 16.204 1.00 75.62 395 ARG A N 1
ATOM 3098 C CA . ARG A 1 395 ? -2.271 44.534 15.782 1.00 75.62 395 ARG A CA 1
ATOM 3099 C C . ARG A 1 395 ? -2.923 44.350 14.423 1.00 75.62 395 ARG A C 1
ATOM 3101 O O . ARG A 1 395 ? -2.500 43.510 13.634 1.00 75.62 395 ARG A O 1
ATOM 3108 N N . THR A 1 396 ? -3.936 45.154 14.128 1.00 74.69 396 THR A N 1
ATOM 3109 C CA . THR A 1 396 ? -4.450 45.246 12.761 1.00 74.69 396 THR A CA 1
ATOM 3110 C C . THR A 1 396 ? -3.285 45.552 11.813 1.00 74.69 396 THR A C 1
ATOM 3112 O O . THR A 1 396 ? -2.497 46.461 12.076 1.00 74.69 396 THR A O 1
ATOM 3115 N N . GLY A 1 397 ? -3.141 44.753 10.757 1.00 70.81 397 GLY A N 1
ATOM 3116 C CA . GLY A 1 397 ? -2.029 44.812 9.808 1.00 70.81 397 GLY A CA 1
ATOM 3117 C C . GLY A 1 397 ? -0.847 43.877 10.097 1.00 70.81 397 GLY A C 1
ATOM 3118 O O . GLY A 1 397 ? 0.059 43.821 9.270 1.00 70.81 397 GLY A O 1
ATOM 3119 N N . THR A 1 398 ? -0.825 43.131 11.210 1.00 81.12 398 THR A N 1
ATOM 3120 C CA . THR A 1 398 ? 0.194 42.086 11.434 1.00 81.12 398 THR A CA 1
ATOM 3121 C C . THR A 1 398 ? 0.047 40.964 10.400 1.00 81.12 398 THR A C 1
ATOM 3123 O O . THR A 1 398 ? -1.063 40.472 10.192 1.00 81.12 398 THR A O 1
ATOM 3126 N N . GLU A 1 399 ? 1.161 40.567 9.776 1.00 81.50 399 GLU A N 1
ATOM 3127 C CA . GLU A 1 399 ? 1.242 39.432 8.846 1.00 81.50 399 GLU A CA 1
ATOM 3128 C C . GLU A 1 399 ? 1.374 38.102 9.592 1.00 81.50 399 GLU A C 1
ATOM 3130 O O . GLU A 1 399 ? 2.159 37.971 10.533 1.00 81.50 399 GLU A O 1
ATOM 3135 N N . LEU A 1 400 ? 0.587 37.123 9.154 1.00 86.25 400 LEU A N 1
ATOM 3136 C CA . LEU A 1 400 ? 0.413 35.797 9.735 1.00 86.25 400 LEU A CA 1
ATOM 3137 C C . LEU A 1 400 ? 0.259 34.767 8.609 1.00 86.25 400 LEU A C 1
ATOM 3139 O O . LEU A 1 400 ? 0.065 35.119 7.449 1.00 86.25 400 LEU A O 1
ATOM 3143 N N . GLU A 1 401 ? 0.226 33.486 8.959 1.00 84.25 401 GLU A N 1
ATOM 3144 C CA . GLU A 1 401 ? -0.227 32.430 8.053 1.00 84.25 401 GLU A CA 1
ATOM 3145 C C . GLU A 1 401 ? -1.507 31.771 8.582 1.00 84.25 401 GLU A C 1
ATOM 3147 O O . GLU A 1 401 ? -1.587 31.414 9.762 1.00 84.25 401 GLU A O 1
ATOM 3152 N N . TYR A 1 402 ? -2.483 31.574 7.692 1.00 85.94 402 TYR A N 1
ATOM 3153 C CA . TYR A 1 402 ? -3.743 30.875 7.931 1.00 85.94 402 TYR A CA 1
ATOM 3154 C C . TYR A 1 402 ? -3.775 29.526 7.212 1.00 85.94 402 TYR A C 1
ATOM 3156 O O . TYR A 1 402 ? -3.490 29.456 6.018 1.00 85.94 402 TYR A O 1
ATOM 3164 N N . TYR A 1 403 ? -4.156 28.454 7.901 1.00 77.88 403 TYR A N 1
ATOM 3165 C CA . TYR A 1 403 ? -4.312 27.139 7.282 1.00 77.88 403 TYR A CA 1
ATOM 3166 C C . TYR A 1 403 ? -5.687 26.996 6.615 1.00 77.88 403 TYR A C 1
ATOM 3168 O O . TYR A 1 403 ? -6.716 26.934 7.293 1.00 77.88 403 TYR A O 1
ATOM 3176 N N . SER A 1 404 ? -5.705 26.913 5.281 1.00 74.56 404 SER A N 1
ATOM 3177 C CA . SER A 1 404 ? -6.925 26.676 4.502 1.00 74.56 404 SER A CA 1
ATOM 3178 C C . SER A 1 404 ? -7.174 25.182 4.340 1.00 74.56 404 SER A C 1
ATOM 3180 O O . SER A 1 404 ? -6.405 24.497 3.673 1.00 74.56 404 SER A O 1
ATOM 3182 N N . HIS A 1 405 ? -8.275 24.672 4.895 1.00 57.09 405 HIS A N 1
ATOM 3183 C CA . HIS A 1 405 ? -8.663 23.267 4.721 1.00 57.09 405 HIS A CA 1
ATOM 3184 C C . HIS A 1 405 ? -9.026 22.921 3.274 1.00 57.09 405 HIS A C 1
ATOM 3186 O O . HIS A 1 405 ? -8.724 21.820 2.824 1.00 57.09 405 HIS A O 1
ATOM 3192 N N . THR A 1 406 ? -9.621 23.860 2.536 1.00 59.25 406 THR A N 1
ATOM 3193 C CA . THR A 1 406 ? -9.985 23.664 1.125 1.00 59.25 406 THR A CA 1
ATOM 3194 C C . THR A 1 406 ? -8.750 23.506 0.241 1.00 59.25 406 THR A C 1
ATOM 3196 O O . THR A 1 406 ? -8.769 22.723 -0.698 1.00 59.25 406 THR A O 1
ATOM 3199 N N . LEU A 1 407 ? -7.666 24.223 0.555 1.00 51.94 407 LEU A N 1
ATOM 3200 C CA . LEU A 1 407 ? -6.423 24.207 -0.228 1.00 51.94 407 LEU A CA 1
ATOM 3201 C C . LEU A 1 407 ? -5.306 23.371 0.425 1.00 51.94 407 LEU A C 1
ATOM 3203 O O . LEU A 1 407 ? -4.212 23.283 -0.120 1.00 51.94 407 LEU A O 1
ATOM 3207 N N . ARG A 1 408 ? -5.565 22.797 1.610 1.00 62.72 408 ARG A N 1
ATOM 3208 C CA . ARG A 1 408 ? -4.628 22.058 2.483 1.00 62.72 408 ARG A CA 1
ATOM 3209 C C . ARG A 1 408 ? -3.244 22.705 2.658 1.00 62.72 408 ARG A C 1
ATOM 3211 O O . ARG A 1 408 ? -2.263 22.016 2.928 1.00 62.72 408 ARG A O 1
ATOM 3218 N N . MET A 1 409 ? -3.161 24.032 2.581 1.00 72.06 409 MET A N 1
ATOM 3219 C CA . MET A 1 409 ? -1.906 24.783 2.680 1.00 72.06 409 MET A CA 1
ATOM 3220 C C . MET A 1 409 ? -2.020 25.996 3.608 1.00 72.06 409 MET A C 1
ATOM 3222 O O . MET A 1 409 ? -3.113 26.493 3.888 1.00 72.06 409 MET A O 1
ATOM 3226 N N . TRP A 1 410 ? -0.866 26.476 4.079 1.00 79.94 410 TRP A N 1
ATOM 3227 C CA . TRP A 1 410 ? -0.749 27.727 4.828 1.00 79.94 410 TRP A CA 1
ATOM 3228 C C . TRP A 1 410 ? -0.694 28.906 3.856 1.00 79.94 410 TRP A C 1
ATOM 3230 O O . TRP A 1 410 ? 0.113 28.910 2.930 1.00 79.94 410 TRP A O 1
ATOM 3240 N N . ILE A 1 411 ? -1.562 29.889 4.063 1.00 80.25 411 ILE A N 1
ATOM 3241 C CA . ILE A 1 411 ? -1.729 31.060 3.205 1.00 80.25 411 ILE A CA 1
ATOM 3242 C C . ILE A 1 411 ? -1.349 32.293 4.012 1.00 80.25 411 ILE A C 1
ATOM 3244 O O . ILE A 1 411 ? -1.837 32.475 5.128 1.00 80.25 411 ILE A O 1
ATOM 3248 N N . SER A 1 412 ? -0.490 33.142 3.454 1.00 83.75 412 SER A N 1
ATOM 3249 C CA . SER A 1 412 ? -0.157 34.424 4.077 1.00 83.75 412 SER A CA 1
ATOM 3250 C C . SER A 1 412 ? -1.399 35.314 4.162 1.00 83.75 412 SER A C 1
ATOM 3252 O O . SER A 1 412 ? -2.178 35.399 3.213 1.00 83.75 412 SER A O 1
ATOM 3254 N N . CYS A 1 413 ? -1.607 35.941 5.313 1.00 83.06 413 CYS A N 1
ATOM 3255 C CA . CYS A 1 413 ? -2.794 36.732 5.616 1.00 83.06 413 CYS A CA 1
ATOM 3256 C C . CYS A 1 413 ? -2.480 37.832 6.634 1.00 83.06 413 CYS A C 1
ATOM 3258 O O . CYS A 1 413 ? -1.463 37.796 7.332 1.00 83.06 413 CYS A O 1
ATOM 3260 N N . LYS A 1 414 ? -3.365 38.822 6.731 1.00 87.88 414 LYS A N 1
ATOM 3261 C CA . LYS A 1 414 ? -3.248 39.959 7.650 1.00 87.88 414 LYS A CA 1
ATOM 3262 C C . LYS A 1 414 ? -4.436 40.034 8.581 1.00 87.88 414 LYS A C 1
ATOM 3264 O O . LYS A 1 414 ? -5.575 39.802 8.182 1.00 87.88 414 LYS A O 1
ATOM 3269 N N . ILE A 1 415 ? -4.175 40.446 9.818 1.00 87.06 415 ILE A N 1
ATOM 3270 C CA . ILE A 1 415 ? -5.243 40.761 10.768 1.00 87.06 415 ILE A CA 1
ATOM 3271 C C . ILE A 1 415 ? -5.966 42.027 10.309 1.00 87.06 415 ILE A C 1
ATOM 3273 O O . ILE A 1 415 ? -5.359 43.097 10.248 1.00 87.06 415 ILE A O 1
ATOM 3277 N N . THR A 1 416 ? -7.266 41.931 10.059 1.00 85.50 416 THR A N 1
ATOM 3278 C CA . THR A 1 416 ? -8.126 43.071 9.708 1.00 85.50 416 THR A CA 1
ATOM 3279 C C . THR A 1 416 ? -8.943 43.582 10.894 1.00 85.50 416 THR A C 1
ATOM 3281 O O . THR A 1 416 ? -9.276 44.765 10.938 1.00 85.50 416 THR A O 1
ATOM 3284 N N . GLY A 1 417 ? -9.204 42.740 11.899 1.00 80.19 417 GLY A N 1
ATOM 3285 C CA . GLY A 1 417 ? -9.964 43.105 13.097 1.00 80.19 417 GLY A CA 1
ATOM 3286 C C . GLY A 1 417 ? -9.593 42.257 14.312 1.00 80.19 417 GLY A C 1
ATOM 3287 O O . GLY A 1 417 ? -9.222 41.094 14.172 1.00 80.19 417 GLY A O 1
ATOM 3288 N N . ILE A 1 418 ? -9.679 42.843 15.510 1.00 80.94 418 ILE A N 1
ATOM 3289 C CA . ILE A 1 418 ? -9.383 42.172 16.785 1.00 80.94 418 ILE A CA 1
ATOM 3290 C C . ILE A 1 418 ? -10.516 42.470 17.769 1.00 80.94 418 ILE A C 1
ATOM 3292 O O . ILE A 1 418 ? -10.766 43.632 18.083 1.00 80.94 418 ILE A O 1
ATOM 3296 N N . ASP A 1 419 ? -11.161 41.424 18.280 1.00 72.44 419 ASP A N 1
ATOM 3297 C CA . ASP A 1 419 ? -12.117 41.502 19.384 1.00 72.44 419 ASP A CA 1
ATOM 3298 C C . ASP A 1 419 ? -11.425 40.998 20.656 1.00 72.44 419 ASP A C 1
ATOM 3300 O O . ASP A 1 419 ? -11.246 39.797 20.881 1.00 72.44 419 ASP A O 1
ATOM 3304 N N . THR A 1 420 ? -10.990 41.943 21.485 1.00 61.75 420 THR A N 1
ATOM 3305 C CA . THR A 1 420 ? -10.248 41.670 22.721 1.00 61.75 420 THR A CA 1
ATOM 3306 C C . THR A 1 420 ? -11.127 41.136 23.848 1.00 61.75 420 THR A C 1
ATOM 3308 O O . THR A 1 420 ? -10.593 40.544 24.783 1.00 61.75 420 THR A O 1
ATOM 3311 N N . ILE A 1 421 ? -12.451 41.311 23.763 1.00 55.31 421 ILE A N 1
ATOM 3312 C CA . ILE A 1 421 ? -13.405 40.825 24.767 1.00 55.31 421 ILE A CA 1
ATOM 3313 C C . ILE A 1 421 ? -13.698 39.346 24.515 1.00 55.31 421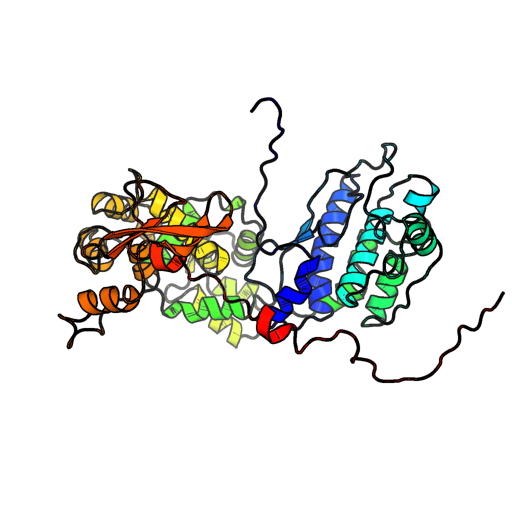 ILE A C 1
ATOM 3315 O O . ILE A 1 421 ? -13.715 38.553 25.453 1.00 55.31 421 ILE A O 1
ATOM 3319 N N . LYS A 1 422 ? -13.879 38.961 23.247 1.00 60.44 422 LYS A N 1
ATOM 3320 C CA . LYS A 1 422 ? -14.161 37.571 22.848 1.00 60.44 422 LYS A CA 1
ATOM 3321 C C . LYS A 1 422 ? -12.914 36.751 22.520 1.00 60.44 422 LYS A C 1
ATOM 3323 O O . LYS A 1 422 ? -13.017 35.547 22.310 1.00 60.44 422 LYS A O 1
ATOM 3328 N N . GLY A 1 423 ? -11.742 37.384 22.469 1.00 67.50 423 GLY A N 1
ATOM 3329 C CA . GLY A 1 423 ? -10.489 36.714 22.121 1.00 67.50 423 GLY A CA 1
ATOM 3330 C C . GLY A 1 423 ? -10.477 36.211 20.676 1.00 67.50 423 GLY A C 1
ATOM 3331 O O . GLY A 1 423 ? -9.992 35.111 20.424 1.00 67.50 423 GLY A O 1
ATOM 3332 N N . ALA A 1 424 ? -11.043 36.990 19.750 1.00 76.38 424 ALA A N 1
ATOM 3333 C CA . ALA A 1 424 ? -11.209 36.611 18.351 1.00 76.38 424 ALA A CA 1
ATOM 3334 C C . ALA A 1 424 ? -10.480 37.573 17.405 1.00 76.38 424 ALA A C 1
ATOM 3336 O O . ALA A 1 424 ? -10.293 38.753 17.717 1.00 76.38 424 ALA A O 1
ATOM 3337 N N . VAL A 1 425 ? -10.089 37.078 16.231 1.00 81.12 425 VAL A N 1
ATOM 3338 C CA . VAL A 1 425 ? -9.455 37.885 15.178 1.00 81.12 425 VAL A CA 1
ATOM 3339 C C . VAL A 1 425 ? -10.119 37.640 13.834 1.00 81.12 425 VAL A C 1
ATOM 3341 O O . VAL A 1 425 ? -10.628 36.556 13.561 1.00 81.12 425 VAL A O 1
ATOM 3344 N N . GLN A 1 426 ? -10.079 38.646 12.978 1.00 84.94 426 GLN A N 1
ATOM 3345 C CA . GLN A 1 426 ? -10.521 38.552 11.598 1.00 84.94 426 GLN A CA 1
ATOM 3346 C C . GLN A 1 426 ? -9.312 38.670 10.672 1.00 84.94 426 GLN A C 1
ATOM 3348 O O . GLN A 1 426 ? -8.413 39.476 10.929 1.00 84.94 426 GLN A O 1
ATOM 3353 N N . LEU A 1 427 ? -9.294 37.851 9.620 1.00 87.00 427 LEU A N 1
ATOM 3354 C CA . LEU A 1 427 ? -8.219 37.797 8.632 1.00 87.00 427 LEU A CA 1
ATOM 3355 C C . LEU A 1 427 ? -8.725 38.280 7.270 1.00 87.00 427 LEU A C 1
ATOM 3357 O O . LEU A 1 427 ? -9.877 38.037 6.909 1.00 87.00 427 LEU A O 1
ATOM 3361 N N . ASP A 1 428 ? -7.859 38.928 6.497 1.00 80.81 428 ASP A N 1
ATOM 3362 C CA . ASP A 1 428 ? -8.158 39.394 5.135 1.00 80.81 428 ASP A CA 1
ATOM 3363 C C . ASP A 1 428 ? -8.511 38.256 4.166 1.00 80.81 428 ASP A C 1
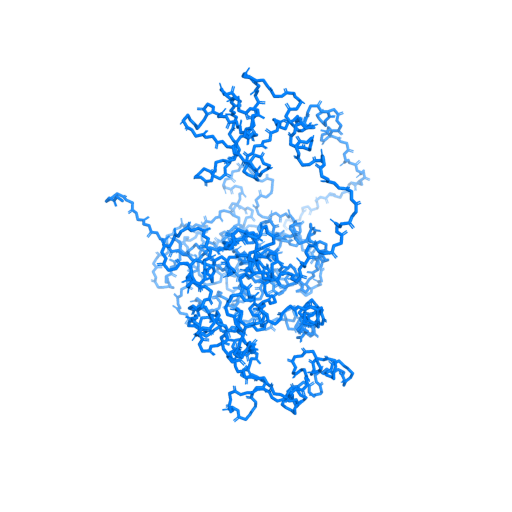ATOM 3365 O O . ASP A 1 428 ? -9.377 38.422 3.311 1.00 80.81 428 ASP A O 1
ATOM 3369 N N . CYS A 1 429 ? -7.908 37.081 4.344 1.00 77.31 429 CYS A N 1
ATOM 3370 C CA . CYS A 1 429 ? -8.202 35.877 3.573 1.00 77.31 429 CYS A CA 1
ATOM 3371 C C . CYS A 1 429 ? -9.573 35.255 3.902 1.00 77.31 429 CYS A C 1
ATOM 3373 O O . CYS A 1 429 ? -10.024 34.360 3.187 1.00 77.31 429 CYS A O 1
ATOM 3375 N N . LYS A 1 430 ? -10.247 35.716 4.968 1.00 76.19 430 LYS A N 1
ATOM 3376 C CA . LYS A 1 430 ? -11.575 35.243 5.382 1.00 76.19 430 LYS A CA 1
ATOM 3377 C C . LYS A 1 430 ? -12.448 36.407 5.889 1.00 76.19 430 LYS A C 1
ATOM 3379 O O . LYS A 1 430 ? -12.776 36.478 7.080 1.00 76.19 430 LYS A O 1
ATOM 3384 N N . PRO A 1 431 ? -12.828 37.341 4.997 1.00 73.38 431 PRO A N 1
ATOM 3385 C CA . PRO A 1 431 ? -13.566 38.537 5.380 1.00 73.38 431 PRO A CA 1
ATOM 3386 C C . PRO A 1 431 ? -14.939 38.168 5.958 1.00 73.38 431 PRO A C 1
ATOM 3388 O O . PRO A 1 431 ? -15.627 37.287 5.451 1.00 73.38 431 PRO A O 1
ATOM 3391 N N . GLY A 1 432 ? -15.344 38.835 7.040 1.00 72.00 432 GLY A N 1
ATOM 3392 C CA . GLY A 1 432 ? -16.631 38.595 7.706 1.00 72.00 432 GLY A CA 1
ATOM 3393 C C . GLY A 1 432 ? -16.638 37.464 8.744 1.00 72.00 432 GLY A C 1
ATOM 3394 O O . GLY A 1 432 ? -17.582 37.385 9.524 1.00 72.00 432 GLY A O 1
ATOM 3395 N N . TYR A 1 433 ? -15.585 36.643 8.832 1.00 79.31 433 TYR A N 1
ATOM 3396 C CA . TYR A 1 433 ? -15.507 35.525 9.781 1.00 79.31 433 TYR A CA 1
ATOM 3397 C C . TYR A 1 433 ? -14.538 35.814 10.934 1.00 79.31 433 TYR A C 1
ATOM 3399 O O . TYR A 1 433 ? -13.400 36.223 10.708 1.00 79.31 433 TYR A O 1
ATOM 3407 N N . TRP A 1 434 ? -14.980 35.584 12.172 1.00 78.31 434 TRP A N 1
ATOM 3408 C CA . TRP A 1 434 ? -14.181 35.801 13.380 1.00 78.31 434 TRP A CA 1
ATOM 3409 C C . TRP A 1 434 ? -13.618 34.476 13.892 1.00 78.31 434 TRP A C 1
ATOM 3411 O O . TRP A 1 434 ? -14.365 33.606 14.327 1.00 78.31 434 TRP A O 1
ATOM 3421 N N . ILE A 1 435 ? -12.296 34.336 13.853 1.00 75.56 435 ILE A N 1
ATOM 3422 C CA . ILE A 1 435 ? -11.566 33.149 14.300 1.00 75.56 435 ILE A CA 1
ATOM 3423 C C . ILE A 1 435 ? -11.338 33.256 15.807 1.00 75.56 435 ILE A C 1
ATOM 3425 O O . ILE A 1 435 ? -10.755 34.237 16.273 1.00 75.56 435 ILE A O 1
ATOM 3429 N N . HIS A 1 436 ? -11.773 32.251 16.565 1.00 78.88 436 HIS A N 1
ATOM 3430 C CA . HIS A 1 436 ? -11.735 32.241 18.029 1.00 78.88 436 HIS A CA 1
ATOM 3431 C C . HIS A 1 436 ? -11.160 30.931 18.593 1.00 78.88 436 HIS A C 1
ATOM 3433 O O . HIS A 1 436 ? -11.055 29.920 17.899 1.00 78.88 436 HIS A O 1
ATOM 3439 N N . GLY A 1 437 ? -10.808 30.928 19.881 1.00 66.69 437 GLY A N 1
ATOM 3440 C CA . GLY A 1 437 ? -10.538 29.703 20.647 1.00 66.69 437 GLY A CA 1
ATOM 3441 C C . GLY A 1 437 ? -9.416 28.812 20.088 1.00 66.69 437 GLY A C 1
ATOM 3442 O O . GLY A 1 437 ? -8.293 29.268 19.874 1.00 66.69 437 GLY A O 1
ATOM 3443 N N . SER A 1 438 ? -9.700 27.520 19.893 1.00 58.31 438 SER A N 1
ATOM 3444 C CA . SER A 1 438 ? -8.752 26.517 19.376 1.00 58.31 438 SER A CA 1
ATOM 3445 C C . SER A 1 438 ? -8.417 26.709 17.891 1.00 58.31 438 SER A C 1
ATOM 3447 O O . SER A 1 438 ? -7.310 26.366 17.463 1.00 58.31 438 SER A O 1
ATOM 3449 N N . GLU A 1 439 ? -9.310 27.332 17.115 1.00 67.94 439 GLU A N 1
ATOM 3450 C CA . GLU A 1 439 ? -9.089 27.642 15.698 1.00 67.94 439 GLU A CA 1
ATOM 3451 C C . GLU A 1 439 ? -7.913 28.623 15.530 1.00 67.94 439 GLU A C 1
ATOM 3453 O O . GLU A 1 439 ? -7.079 28.457 14.643 1.00 67.94 439 GLU A O 1
ATOM 3458 N N . LEU A 1 440 ? -7.756 29.573 16.459 1.00 70.81 440 LEU A N 1
ATOM 3459 C CA . LEU A 1 440 ? -6.595 30.471 16.517 1.00 70.81 440 LEU A CA 1
ATOM 3460 C C . LEU A 1 440 ? -5.266 29.741 16.758 1.00 70.81 440 LEU A C 1
ATOM 3462 O O . LEU A 1 440 ? -4.216 30.258 16.395 1.00 70.81 440 LEU A O 1
ATOM 3466 N N . GLN A 1 441 ? -5.281 28.575 17.407 1.00 60.38 441 GLN A N 1
ATOM 3467 C CA . GLN A 1 441 ? -4.059 27.835 17.746 1.00 60.38 441 GLN A CA 1
ATOM 3468 C C . GLN A 1 441 ? -3.641 26.860 16.650 1.00 60.38 441 GLN A C 1
ATOM 3470 O O . GLN A 1 441 ? -2.452 26.621 16.458 1.00 60.38 441 GLN A O 1
ATOM 3475 N N . THR A 1 442 ? -4.625 26.287 15.967 1.00 67.44 442 THR A N 1
ATOM 3476 C CA . THR A 1 442 ? -4.427 25.240 14.961 1.00 67.44 442 THR A CA 1
ATOM 3477 C C . THR A 1 442 ? -4.353 25.808 13.553 1.00 67.44 442 THR A C 1
ATOM 3479 O O . THR A 1 442 ? -3.647 25.258 12.712 1.00 67.44 442 THR A O 1
ATOM 3482 N N . ARG A 1 443 ? -5.047 26.924 13.294 1.00 78.31 443 ARG A N 1
ATOM 3483 C CA . ARG A 1 443 ? -5.180 27.489 11.948 1.00 78.31 443 ARG A CA 1
ATOM 3484 C C . ARG A 1 443 ? -4.474 28.810 11.752 1.00 78.31 443 ARG A C 1
ATOM 3486 O O . ARG A 1 443 ? -4.424 29.259 10.618 1.00 78.31 443 ARG A O 1
ATOM 3493 N N . VAL A 1 444 ? -3.934 29.433 12.795 1.00 76.88 444 VAL A N 1
ATOM 3494 C CA . VAL A 1 444 ? -3.223 30.710 12.673 1.00 76.88 444 VAL A CA 1
ATOM 3495 C C . VAL A 1 444 ? -1.855 30.597 13.326 1.00 76.88 444 VAL A C 1
ATOM 3497 O O . VAL A 1 444 ? -1.734 30.183 14.478 1.00 76.88 444 VAL A O 1
ATOM 3500 N N . ARG A 1 445 ? -0.804 30.972 12.596 1.00 79.38 445 ARG A N 1
ATOM 3501 C CA . ARG A 1 445 ? 0.569 30.982 13.112 1.00 79.38 445 ARG A CA 1
ATOM 3502 C C . ARG A 1 445 ? 1.324 32.224 12.658 1.00 79.38 445 ARG A C 1
ATOM 3504 O O . ARG A 1 445 ? 0.974 32.841 11.656 1.00 79.38 445 ARG A O 1
ATOM 3511 N N . ASN A 1 446 ? 2.384 32.568 13.384 1.00 76.56 446 ASN A N 1
ATOM 3512 C CA . ASN A 1 446 ? 3.340 33.556 12.892 1.00 76.56 446 ASN A CA 1
ATOM 3513 C C . ASN A 1 446 ? 4.007 33.019 11.618 1.00 76.56 446 ASN A C 1
ATOM 3515 O O . ASN A 1 446 ? 4.237 31.805 11.547 1.00 76.56 446 ASN A O 1
ATOM 3519 N N . PRO A 1 447 ? 4.362 33.888 10.657 1.00 72.31 447 PRO A N 1
ATOM 3520 C CA . PRO A 1 447 ? 5.119 33.470 9.488 1.00 72.31 447 PRO A CA 1
ATOM 3521 C C . PRO A 1 447 ? 6.364 32.730 9.966 1.00 72.31 447 PRO A C 1
ATOM 3523 O O . PRO A 1 447 ? 7.059 33.208 10.872 1.00 72.31 447 PRO A O 1
ATOM 3526 N N . LYS A 1 448 ? 6.627 31.539 9.420 1.00 56.03 448 LYS A N 1
ATOM 3527 C CA . LYS A 1 448 ? 7.870 30.831 9.731 1.00 56.03 448 LYS A CA 1
ATOM 3528 C C . LYS A 1 448 ? 9.029 31.761 9.364 1.00 56.03 448 LYS A C 1
ATOM 3530 O O . LYS A 1 448 ? 9.280 31.979 8.186 1.00 56.03 448 LYS A O 1
ATOM 3535 N N . VAL A 1 449 ? 9.756 32.280 10.359 1.00 42.94 449 VAL A N 1
ATOM 3536 C CA . VAL A 1 449 ? 11.119 32.762 10.120 1.00 42.94 449 VAL A CA 1
ATOM 3537 C C . VAL A 1 449 ? 11.898 31.515 9.768 1.00 42.94 449 VAL A C 1
ATOM 3539 O O . VAL A 1 449 ? 12.225 30.687 10.621 1.00 42.94 449 VAL A O 1
ATOM 3542 N N . THR A 1 450 ? 12.082 31.314 8.478 1.00 33.19 450 THR A N 1
ATOM 3543 C CA . THR A 1 450 ? 12.828 30.196 7.962 1.00 33.19 450 THR A CA 1
ATOM 3544 C C . THR A 1 450 ? 14.251 30.263 8.503 1.00 33.19 450 THR A C 1
ATOM 3546 O O . THR A 1 450 ? 14.997 31.202 8.239 1.00 33.19 450 THR A O 1
ATOM 3549 N N . VAL A 1 451 ? 14.662 29.202 9.203 1.00 33.81 451 VAL A N 1
ATOM 3550 C CA . VAL A 1 451 ? 16.072 28.914 9.515 1.00 33.81 451 VAL A CA 1
ATOM 3551 C C . VAL A 1 451 ? 16.911 28.821 8.225 1.00 33.81 451 VAL A C 1
ATOM 3553 O O . VAL A 1 451 ? 18.130 28.873 8.282 1.00 33.81 451 VAL A O 1
ATOM 3556 N N . TYR A 1 452 ? 16.270 28.787 7.053 1.00 30.41 452 TYR A N 1
ATOM 3557 C CA . TYR A 1 452 ? 16.877 28.978 5.737 1.00 30.41 452 TYR A CA 1
ATOM 3558 C C . TYR A 1 452 ? 17.791 30.225 5.678 1.00 30.41 452 TYR A C 1
ATOM 3560 O O . TYR A 1 452 ? 18.896 30.104 5.176 1.00 30.41 452 TYR A O 1
ATOM 3568 N N . ASP A 1 453 ? 17.483 31.349 6.342 1.00 30.75 453 ASP A N 1
ATOM 3569 C CA . ASP A 1 453 ? 18.403 32.513 6.364 1.00 30.75 453 ASP A CA 1
ATOM 3570 C C . ASP A 1 453 ? 19.595 32.381 7.342 1.00 30.75 453 ASP A C 1
ATOM 3572 O O . ASP A 1 453 ? 20.525 33.186 7.308 1.00 30.75 453 ASP A O 1
ATOM 3576 N N . ARG A 1 454 ? 19.621 31.358 8.213 1.00 33.22 454 ARG A N 1
ATOM 3577 C CA . ARG A 1 454 ? 20.782 31.027 9.075 1.00 33.22 454 ARG A CA 1
ATOM 3578 C C . ARG A 1 454 ? 21.510 29.740 8.669 1.00 33.22 454 ARG A C 1
ATOM 3580 O O . ARG A 1 454 ? 22.666 29.570 9.040 1.00 33.22 454 ARG A O 1
ATOM 3587 N N . ILE A 1 455 ? 20.870 28.856 7.903 1.00 30.48 455 ILE A N 1
ATOM 3588 C CA . ILE A 1 455 ? 21.429 27.580 7.419 1.00 30.48 455 ILE A CA 1
ATOM 3589 C C . ILE A 1 455 ? 22.041 27.715 6.020 1.00 30.48 455 ILE A C 1
ATOM 3591 O O . ILE A 1 455 ? 22.976 26.979 5.708 1.00 30.48 455 ILE A O 1
ATOM 3595 N N . VAL A 1 456 ? 21.652 28.721 5.225 1.00 31.69 456 VAL A N 1
ATOM 3596 C CA . VAL A 1 456 ? 22.335 29.054 3.955 1.00 31.69 456 VAL A CA 1
ATOM 3597 C C . VAL A 1 456 ? 23.804 29.493 4.173 1.00 31.69 456 VAL A C 1
ATOM 3599 O O . VAL A 1 456 ? 24.571 29.598 3.223 1.00 31.69 456 VAL A O 1
ATOM 3602 N N . GLY A 1 457 ? 24.256 29.645 5.427 1.00 33.81 457 GLY A N 1
ATOM 3603 C CA . GLY A 1 457 ? 25.669 29.819 5.789 1.00 33.81 457 GLY A CA 1
ATOM 3604 C C . GLY A 1 457 ? 26.444 28.551 6.191 1.00 33.81 457 GLY A C 1
ATOM 3605 O O . GLY A 1 457 ? 27.645 28.659 6.415 1.00 33.81 457 GLY A O 1
ATOM 3606 N N . PHE A 1 458 ? 25.812 27.372 6.308 1.00 29.86 458 PHE A N 1
ATOM 3607 C CA . PHE A 1 458 ? 26.463 26.169 6.871 1.00 29.86 458 PHE A CA 1
ATOM 3608 C C . PHE A 1 458 ? 26.377 24.887 6.031 1.00 29.86 458 PHE A C 1
ATOM 3610 O O . PHE A 1 458 ? 27.062 23.922 6.360 1.00 29.86 458 PHE A O 1
ATOM 3617 N N . ILE A 1 459 ? 25.621 24.860 4.931 1.00 28.36 459 ILE A N 1
ATOM 3618 C CA . ILE A 1 459 ? 25.599 23.708 4.014 1.00 28.36 459 ILE A CA 1
ATOM 3619 C C . ILE A 1 459 ? 26.057 24.176 2.633 1.00 28.36 459 ILE A C 1
ATOM 3621 O O . ILE A 1 459 ? 25.265 24.488 1.750 1.00 28.36 459 ILE A O 1
ATOM 3625 N N . ASN A 1 460 ? 27.377 24.266 2.479 1.00 28.36 460 ASN A N 1
ATOM 3626 C CA . ASN A 1 460 ? 28.033 24.317 1.178 1.00 28.36 460 ASN A CA 1
ATOM 3627 C C . ASN A 1 460 ? 28.185 22.861 0.681 1.00 28.36 460 ASN A C 1
ATOM 3629 O O . ASN A 1 460 ? 28.853 22.088 1.373 1.00 28.36 460 ASN A O 1
ATOM 3633 N N . PRO A 1 461 ? 27.615 22.453 -0.470 1.00 30.36 461 PRO A N 1
ATOM 3634 C CA . PRO A 1 461 ? 27.637 21.059 -0.942 1.00 30.36 461 PRO A CA 1
ATOM 3635 C C . PRO A 1 461 ? 29.011 20.539 -1.414 1.00 30.36 461 PRO A C 1
ATOM 3637 O O . PRO A 1 461 ? 29.076 19.530 -2.105 1.00 30.36 461 PRO A O 1
ATOM 3640 N N . LEU A 1 462 ? 30.116 21.211 -1.080 1.00 30.72 462 LEU A N 1
ATOM 3641 C CA . LEU A 1 462 ? 31.449 20.925 -1.627 1.00 30.72 462 LEU A CA 1
ATOM 3642 C C . LEU A 1 462 ? 32.443 20.268 -0.655 1.00 30.72 462 LEU A C 1
ATOM 3644 O O . LEU A 1 462 ? 33.594 20.091 -1.031 1.00 30.72 462 LEU A O 1
ATOM 3648 N N . ASN A 1 463 ? 32.043 19.870 0.560 1.00 30.25 463 ASN A N 1
ATOM 3649 C CA . ASN A 1 463 ? 32.998 19.398 1.581 1.00 30.25 463 ASN A CA 1
ATOM 3650 C C . ASN A 1 463 ? 32.698 18.025 2.214 1.00 30.25 463 ASN A C 1
ATOM 3652 O O . ASN A 1 463 ? 33.083 17.788 3.356 1.00 30.25 463 ASN A O 1
ATOM 3656 N N . TRP A 1 464 ? 32.074 17.093 1.491 1.00 28.36 464 TRP A N 1
ATOM 3657 C CA . TRP A 1 464 ? 32.079 15.670 1.871 1.00 28.36 464 TRP A CA 1
ATOM 3658 C C . TRP A 1 464 ? 32.727 14.826 0.768 1.00 28.36 464 TRP A C 1
ATOM 3660 O O . TRP A 1 464 ? 32.073 14.084 0.046 1.00 28.36 464 TRP A O 1
ATOM 3670 N N . ILE A 1 465 ? 34.048 14.968 0.644 1.00 28.00 465 ILE A N 1
ATOM 3671 C CA . ILE A 1 465 ? 34.922 13.966 0.028 1.00 28.00 465 ILE A CA 1
ATOM 3672 C C . ILE A 1 465 ? 35.837 13.449 1.142 1.00 28.00 465 ILE A C 1
ATOM 3674 O O . ILE A 1 465 ? 36.754 14.167 1.545 1.00 28.00 465 ILE A O 1
ATOM 3678 N N . PRO A 1 466 ? 35.650 12.220 1.643 1.00 27.72 466 PRO A N 1
ATOM 3679 C CA . PRO A 1 466 ? 36.758 11.429 2.135 1.00 27.72 466 PRO A CA 1
ATOM 3680 C C . PRO A 1 466 ? 37.414 10.762 0.923 1.00 27.72 466 PRO A C 1
ATOM 3682 O O . PRO A 1 466 ? 36.803 9.972 0.208 1.00 27.72 466 PRO A O 1
ATOM 3685 N N . SER A 1 467 ? 38.665 11.130 0.683 1.00 31.42 467 SER A N 1
ATOM 3686 C CA . SER A 1 467 ? 39.562 10.530 -0.299 1.00 31.42 467 SER A CA 1
ATOM 3687 C C . SER A 1 467 ? 39.677 9.014 -0.117 1.00 31.42 467 SER A C 1
ATOM 3689 O O . SER A 1 467 ? 40.167 8.578 0.925 1.00 31.42 467 SER A O 1
ATOM 3691 N N . ILE A 1 468 ? 39.332 8.239 -1.147 1.00 31.70 468 ILE A N 1
ATOM 3692 C CA . ILE A 1 468 ? 39.966 6.948 -1.436 1.00 31.70 468 ILE A CA 1
ATOM 3693 C C . ILE A 1 468 ? 40.270 6.886 -2.935 1.00 31.70 468 ILE A C 1
ATOM 3695 O O . ILE A 1 468 ? 39.423 7.149 -3.787 1.00 31.70 468 ILE A O 1
ATOM 3699 N N . ASP A 1 469 ? 41.535 6.585 -3.195 1.00 30.66 469 ASP A N 1
ATOM 3700 C CA . ASP A 1 469 ? 42.215 6.536 -4.474 1.00 30.66 469 ASP A CA 1
ATOM 3701 C C . ASP A 1 469 ? 41.700 5.444 -5.429 1.00 30.66 469 ASP A C 1
ATOM 3703 O O . ASP A 1 469 ? 41.323 4.345 -5.033 1.00 30.66 469 ASP A O 1
ATOM 3707 N N . THR A 1 470 ? 41.780 5.784 -6.719 1.00 35.25 470 THR A N 1
ATOM 3708 C CA . THR A 1 470 ? 42.038 4.927 -7.892 1.00 35.25 470 THR A CA 1
ATOM 3709 C C . THR A 1 470 ? 41.552 3.473 -7.868 1.00 35.25 470 THR A C 1
ATOM 3711 O O . THR A 1 470 ? 42.243 2.603 -7.348 1.00 35.25 470 THR A O 1
ATOM 3714 N N . LEU A 1 471 ? 40.513 3.165 -8.653 1.00 29.64 471 LEU A N 1
ATOM 3715 C CA . LEU A 1 471 ? 40.424 1.889 -9.371 1.00 29.64 471 LEU A CA 1
ATOM 3716 C C . LEU A 1 471 ? 39.936 2.141 -10.802 1.00 29.64 471 LEU A C 1
ATOM 3718 O O . LEU A 1 471 ? 38.802 2.520 -11.073 1.00 29.64 471 LEU A O 1
ATOM 3722 N N . SER A 1 472 ? 40.888 1.968 -11.707 1.00 29.17 472 SER A N 1
ATOM 3723 C CA . SER A 1 472 ? 40.777 1.977 -13.155 1.00 29.17 472 SER A CA 1
ATOM 3724 C C . SER A 1 472 ? 39.792 0.924 -13.666 1.00 29.17 472 SER A C 1
ATOM 3726 O O . SER A 1 472 ? 39.922 -0.256 -13.335 1.00 29.17 472 SER A O 1
ATOM 3728 N N . CYS A 1 473 ? 38.898 1.322 -14.568 1.00 27.36 473 CYS A N 1
ATOM 3729 C CA . CYS A 1 473 ? 38.221 0.408 -15.480 1.00 27.36 473 CYS A CA 1
ATOM 3730 C C . CYS A 1 473 ? 39.262 -0.318 -16.350 1.00 27.36 473 CYS A C 1
ATOM 3732 O O . CYS A 1 473 ? 39.925 0.307 -17.180 1.00 27.36 473 CYS A O 1
ATOM 3734 N N . VAL A 1 474 ? 39.398 -1.635 -16.191 1.00 31.05 474 VAL A N 1
ATOM 3735 C CA . VAL A 1 474 ? 40.055 -2.479 -17.195 1.00 31.05 474 VAL A CA 1
ATOM 3736 C C . VAL A 1 474 ? 38.991 -2.863 -18.213 1.00 31.05 474 VAL A C 1
ATOM 3738 O O . VAL A 1 474 ? 38.153 -3.724 -17.962 1.00 31.05 474 VAL A O 1
ATOM 3741 N N . GLY A 1 475 ? 39.017 -2.185 -19.359 1.00 31.78 475 GLY A N 1
ATOM 3742 C CA . GLY A 1 475 ? 38.310 -2.627 -20.552 1.00 31.78 475 GLY A CA 1
ATOM 3743 C C . GLY A 1 475 ? 38.952 -3.904 -21.091 1.00 31.78 475 GLY A C 1
ATOM 3744 O O . GLY A 1 475 ? 40.155 -3.940 -21.352 1.00 31.78 475 GLY A O 1
ATOM 3745 N N . GLY A 1 476 ? 38.142 -4.943 -21.261 1.00 31.25 476 GLY A N 1
ATOM 3746 C CA . GLY A 1 476 ? 38.471 -6.148 -22.010 1.00 31.25 476 GLY A CA 1
ATOM 3747 C C . GLY A 1 476 ? 37.484 -6.285 -23.162 1.00 31.25 476 GLY A C 1
ATOM 3748 O O . GLY A 1 476 ? 36.284 -6.163 -22.942 1.00 31.25 476 GLY A O 1
ATOM 3749 N N . ARG A 1 477 ? 38.034 -6.440 -24.367 1.00 32.56 477 ARG A N 1
ATOM 3750 C CA . ARG A 1 477 ? 37.342 -6.626 -25.650 1.00 32.56 477 ARG A CA 1
ATOM 3751 C C . ARG A 1 477 ? 36.472 -7.871 -25.700 1.00 32.56 477 ARG A C 1
ATOM 3753 O O . ARG A 1 477 ? 36.832 -8.841 -24.998 1.00 32.56 477 ARG A O 1
#

Radius of gyration: 28.74 Å; chains: 1; bounding box: 74×70×74 Å

Sequence (477 aa):
DMTNIYVVQEPYFGGDLTTAVQKAYEAGIHVNEPWLAQIMLQVLKGVAYLHGNDIMHCDLKEPNVMITGVTNWHRPQVVVIDFGLANEFTTQSHPGGTPGYMPPEVWEQGLWTPKGDVFSIGVMIFSMRTGHHPFVEGCRTLEEVQEKTTTCVPQMQMGSPELQALVHTMIDKSFHSRPPVAVILESAFFTGSLDEEEHIDEAVLTALAKRQQETELKRAVFADLAASQNLAQMKELNQLFLELDTDNDGAVSTEEVRAALEGKWPPERIESLVKSLLGTNGELDYEQFMGQLIAVTAPAENELLWHVFSEADQSSKGFLDLDDIRALLDRPAVAKVLGERDPAELLEEMSPDGSRKVSFDDFKMAMQGRRRASLQKGHETANVHFHARKMRGWRTGTELEYYSHTLRMWISCKITGIDTIKGAVQLDCKPGYWIHGSELQTRVRNPKVTVYDRIVGFINPLNWIPSIDTLSCVGGR